Protein AF-A0A024UHG3-F1 (afdb_monomer)

Solvent-accessible surface area (backbone atoms only — not comparable to full-atom values): 21972 Å² total; per-residue (Å²): 112,41,45,36,48,49,41,30,70,61,30,29,52,52,28,53,53,49,57,73,74,47,64,91,89,44,89,62,49,61,60,30,54,48,47,36,52,52,28,52,52,43,51,53,51,50,55,53,49,55,64,48,51,81,65,31,90,78,59,57,70,70,60,51,54,50,51,48,51,56,46,50,55,41,36,74,67,15,73,61,16,58,66,62,48,50,53,48,51,50,47,31,60,62,63,70,39,33,69,64,44,45,60,61,58,74,73,53,60,70,89,61,61,73,35,67,69,56,42,52,52,48,22,50,28,29,40,73,72,67,41,46,69,60,15,46,56,57,28,60,77,41,25,88,81,31,71,70,41,34,52,50,42,52,51,53,49,51,55,54,51,46,49,56,51,20,52,52,31,35,76,69,67,40,27,69,63,16,39,53,42,34,56,54,53,49,70,76,48,78,83,42,39,64,61,40,20,53,41,27,48,52,33,20,53,28,26,48,76,65,71,36,31,73,62,17,40,52,29,30,52,53,17,40,73,54,31,77,80,48,87,61,45,66,63,50,38,51,44,33,51,52,52,42,48,53,53,49,50,52,55,46,53,54,49,50,51,56,50,47,54,51,51,52,55,63,70,67,53,70,91,70,76,83,72,90,75,86,76,82,97,66,62,76,71,59,58,55,48,55,58,54,56,65,75,69,71,85,86,83,87,84,91,84,88,83,84,80,77,85,82,85,74,77,97,60,90,69,68,86,47,48,38,63,64,46,71,47,60,91,86,54,50,63,67,54,52,52,52,35,40,55,56,50,50,63,59,28,28,69,94,74,28,86,53,91,60,24,60,57,51,38,51,49,36,52,51,30,44,68,39,55,64,39,72,68,52,28,52,53,50,48,52,56,54,48,58,70,76,69,70,128

Nearest PDB structures (foldseek):
  2y4u-assembly1_A  TM=4.408E-01  e=6.952E-07  Homo sapiens
  5dse-assembly2_C  TM=4.120E-01  e=4.950E-02  Homo sapiens
  5g05-assembly1_K  TM=3.331E-01  e=6.634E-02  Homo sapiens
  3hym-assembly10_H  TM=2.993E-01  e=4.950E-02  Homo sapiens
  8rte-assembly1_B  TM=2.860E-01  e=9.668E-02  Bacillus phage phi105

Foldseek 3Di:
DCLQQLVLVVQLVVLVVVCVPDDPPDPCVVVSVVSNVLSVLLVVLLVVLVVVLVVQLPDDVVVLVVNLVSLVVSCVRHVNHPSSVLSNLSSCVSNVVLVVLLVVLVPHDPVNLLDPSSLQSNLVSCVLVPNNVVSLVSLVVNVVPDVVSVVVSVLSVCLVVLLVVLLVCLVVVVLVVSLVSLVVSCVSDVPNLQSQLVSLQSNLSSCVSVVNLVSSLVSLVSSCVSPVVDPCSVLSNLLSVLSVVLVVLLVVLVVVVVVVVVVCVVVPPPPCPPPPDDDDDDDPVVVVVVVVVVVPDDDDDDDDDDDDDDDDDPDDDDSLPLCVLLVHDLPDDLVRLVVSLVVLCVCLPVVNDVDPCSVVSNVSSVSSCSQCNDPVSSVVSCVSVVVSVPDD

Sequence (392 aa):
MFLIVGKFPSARACAQCHLRLSPPSSHEEVPAKRIILLARQCEQLLQASVKRIEATSNTPPTVVARLVAELDHVRSIAPLSREALHVQTGILVASASYSVLIEKLSALPPPLLVDAHVCMALARAYDYTGFTVQAMDVLRKMAKQSPVVAKELQRLQNMVDKRKLATKMAEGGHFVQAIDALTLCLTLDVNHHQYNANVLYDRAGALLAAGKEKESIRDLEQCLELNRSHALAPARLRAAQVQAETSRMHNQIYKEQRAHDKHVKKSSLPSVFFKMGSCPNLAPRDQVKAMHDRAKGTDERTTFHQIPPKFDVPDVAPLVDLYTILGVHATATGDEIRKAYHRLALQLHPDKCQDADAADQFKGIAMAYSILSDATSRAQFDTVYNSSLYST

Mean predicted aligned error: 15.47 Å

InterPro domains:
  IPR001623 DnaJ domain [PF00226] (321-382)
  IPR001623 DnaJ domain [PR00625] (323-341)
  IPR001623 DnaJ domain [PR00625] (341-356)
  IPR001623 DnaJ domain [PR00625] (357-377)
  IPR001623 DnaJ domain [PS50076] (321-385)
  IPR001623 DnaJ domain [SM00271] (320-377)
  IPR001623 DnaJ domain [cd06257] (321-374)
  IPR011990 Tetratricopeptide-like helical domain superfamily [G3DSA:1.25.40.10] (3-256)
  IPR011990 Tetratricopeptide-like helical domain superfamily [SSF48452] (164-243)
  IPR018253 DnaJ domain, conserved site [PS00636] (362-381)
  IPR036869 Chaperone J-domain superfamily [G3DSA:1.10.287.110] (317-392)
  IPR036869 Chaperone J-domain superfamily [SSF46565] (318-386)
  IPR052758 Steroid receptor co-chaperone [PTHR44200] (171-382)

pLDDT: mean 78.75, std 17.13, range [29.45, 97.19]

Radius of gyration: 37.09 Å; Cα contacts (8 Å, |Δi|>4): 356; chains: 1; b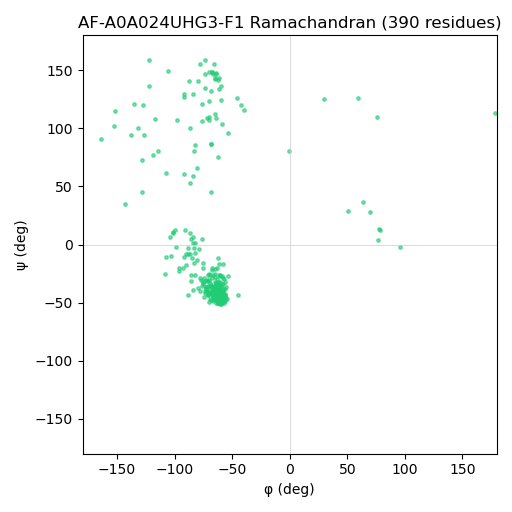ounding box: 95×46×112 Å

Structure (mmCIF, N/CA/C/O backbone):
data_AF-A0A024UHG3-F1
#
_entry.id   AF-A0A024UHG3-F1
#
loop_
_atom_site.group_PDB
_atom_site.id
_atom_site.type_symbol
_atom_site.label_atom_id
_atom_site.label_alt_id
_atom_site.label_comp_id
_atom_site.label_asym_id
_atom_site.label_entity_id
_atom_site.label_seq_id
_atom_site.pdbx_PDB_ins_code
_atom_site.Cartn_x
_atom_site.Cartn_y
_atom_site.Cartn_z
_atom_site.occupancy
_atom_site.B_iso_or_equiv
_atom_site.auth_seq_id
_atom_site.auth_comp_id
_atom_site.auth_asym_id
_atom_site.auth_atom_id
_atom_site.pdbx_PDB_model_num
ATOM 1 N N . MET A 1 1 ? 21.929 5.484 -36.632 1.00 79.12 1 MET A N 1
ATOM 2 C CA . MET A 1 1 ? 20.709 4.709 -36.297 1.00 79.12 1 MET A CA 1
ATOM 3 C C . MET A 1 1 ? 20.921 3.742 -35.129 1.00 79.12 1 MET A C 1
ATOM 5 O O . MET A 1 1 ? 20.258 3.915 -34.117 1.00 79.12 1 MET A O 1
ATOM 9 N N . PHE A 1 2 ? 21.857 2.781 -35.206 1.00 86.94 2 PHE A N 1
ATOM 10 C CA . PHE A 1 2 ? 22.077 1.792 -34.131 1.00 86.94 2 PHE A CA 1
ATOM 11 C C . PHE A 1 2 ? 22.366 2.397 -32.747 1.00 86.94 2 PHE A C 1
ATOM 13 O O . PHE A 1 2 ? 21.840 1.894 -31.759 1.00 86.94 2 PHE A O 1
ATOM 20 N N . LEU A 1 3 ? 23.131 3.495 -32.685 1.00 86.31 3 LEU A N 1
ATOM 21 C CA . LEU A 1 3 ? 23.430 4.201 -31.432 1.00 86.31 3 LEU A CA 1
ATOM 22 C C . LEU A 1 3 ? 22.157 4.738 -30.755 1.00 86.31 3 LEU A C 1
ATOM 24 O O . LEU A 1 3 ? 21.962 4.527 -29.568 1.00 86.31 3 LEU A O 1
ATOM 28 N N . ILE A 1 4 ? 21.255 5.348 -31.530 1.00 86.12 4 ILE A N 1
ATOM 29 C CA . ILE A 1 4 ? 20.009 5.962 -31.033 1.00 86.12 4 ILE A CA 1
ATOM 30 C C . ILE A 1 4 ? 19.069 4.910 -30.426 1.00 86.12 4 ILE A C 1
ATOM 32 O O . ILE A 1 4 ? 18.402 5.176 -29.429 1.00 86.12 4 ILE A O 1
ATOM 36 N N . VAL A 1 5 ? 19.037 3.709 -31.015 1.00 85.88 5 VAL A N 1
ATOM 37 C CA . VAL A 1 5 ? 18.211 2.569 -30.569 1.00 85.88 5 VAL A CA 1
ATOM 38 C C . VAL A 1 5 ? 18.882 1.785 -29.427 1.00 85.88 5 VAL A C 1
ATOM 40 O O . VAL A 1 5 ? 18.303 0.840 -28.903 1.00 85.88 5 VAL A O 1
ATOM 43 N N . GLY A 1 6 ? 20.105 2.151 -29.026 1.00 84.81 6 GLY A N 1
ATOM 44 C CA . GLY A 1 6 ? 20.840 1.463 -27.963 1.00 84.81 6 GLY A CA 1
ATOM 45 C C . GLY A 1 6 ? 21.479 0.136 -28.378 1.00 84.81 6 GLY A C 1
ATOM 46 O O . GLY A 1 6 ? 21.936 -0.614 -27.527 1.00 84.81 6 GLY A O 1
ATOM 47 N N . LYS A 1 7 ? 21.567 -0.174 -29.680 1.00 89.56 7 LYS A N 1
ATOM 48 C CA . LYS A 1 7 ? 22.326 -1.336 -30.177 1.00 89.56 7 LYS A CA 1
ATOM 49 C C . LYS A 1 7 ? 23.813 -0.987 -30.252 1.00 89.56 7 LYS A C 1
ATOM 51 O O . LYS A 1 7 ? 24.381 -0.890 -31.343 1.00 89.56 7 LYS A O 1
ATOM 56 N N . PHE A 1 8 ? 24.430 -0.747 -29.097 1.00 89.88 8 PHE A N 1
ATOM 57 C CA . PHE A 1 8 ? 25.805 -0.253 -28.988 1.00 89.88 8 PHE A CA 1
ATOM 58 C C . PHE A 1 8 ? 26.855 -1.156 -29.671 1.00 89.88 8 PHE A C 1
ATOM 60 O O . PHE A 1 8 ? 27.677 -0.607 -30.419 1.00 89.88 8 PHE A O 1
ATOM 67 N N . PRO A 1 9 ? 26.778 -2.507 -29.597 1.00 90.38 9 PRO A N 1
ATOM 68 C CA . PRO A 1 9 ? 27.743 -3.364 -30.284 1.00 90.38 9 PRO A CA 1
ATOM 69 C C . PRO A 1 9 ? 27.646 -3.230 -31.806 1.00 90.38 9 PRO A C 1
ATOM 71 O O . PRO A 1 9 ? 28.660 -3.116 -32.495 1.00 90.38 9 PRO A O 1
ATOM 74 N N . SER A 1 10 ? 26.418 -3.167 -32.332 1.00 89.94 10 SER A N 1
ATOM 75 C CA . SER A 1 10 ? 26.151 -2.967 -33.760 1.00 89.94 10 SER A CA 1
ATOM 76 C C . SER A 1 10 ? 26.561 -1.569 -34.229 1.00 89.94 10 SER A C 1
ATOM 78 O O . SER A 1 10 ? 27.107 -1.425 -35.320 1.00 89.94 10 SER A O 1
ATOM 80 N N . ALA A 1 11 ? 26.350 -0.537 -33.403 1.00 89.25 11 ALA A N 1
ATOM 81 C CA . ALA A 1 11 ? 26.785 0.827 -33.696 1.00 89.25 11 ALA A CA 1
ATOM 82 C C . ALA A 1 11 ? 28.312 0.914 -33.814 1.00 89.25 11 ALA A C 1
ATOM 84 O O . ALA A 1 11 ? 28.830 1.501 -34.765 1.00 89.25 11 ALA A O 1
ATOM 85 N N . ARG A 1 12 ? 29.027 0.271 -32.884 1.00 91.88 12 ARG A N 1
ATOM 86 C CA . ARG A 1 12 ? 30.488 0.191 -32.889 1.00 91.88 12 ARG A CA 1
ATOM 87 C C . ARG A 1 12 ? 31.011 -0.593 -34.088 1.00 91.88 12 ARG A C 1
ATOM 89 O O . ARG A 1 12 ? 31.908 -0.099 -34.762 1.00 91.88 12 ARG A O 1
ATOM 96 N N . ALA A 1 13 ? 30.452 -1.770 -34.369 1.00 90.44 13 ALA A N 1
ATOM 97 C CA . ALA A 1 13 ? 30.856 -2.585 -35.513 1.00 90.44 13 ALA A CA 1
ATOM 98 C C . ALA A 1 13 ? 30.673 -1.822 -36.836 1.00 90.44 13 ALA A C 1
ATOM 100 O O . ALA A 1 13 ? 31.598 -1.752 -37.640 1.00 90.44 13 ALA A O 1
ATOM 101 N N . CYS A 1 14 ? 29.527 -1.158 -37.013 1.00 90.38 14 CYS A N 1
ATOM 102 C CA . CYS A 1 14 ? 29.247 -0.343 -38.194 1.00 90.38 14 CYS A CA 1
ATOM 103 C C . CYS A 1 14 ? 30.247 0.815 -38.352 1.00 90.38 14 CYS A C 1
ATOM 105 O O . CYS A 1 14 ? 30.778 1.026 -39.440 1.00 90.38 14 CYS A O 1
ATOM 107 N N . ALA A 1 15 ? 30.549 1.540 -37.270 1.00 88.50 15 ALA A N 1
ATOM 108 C CA . ALA A 1 15 ? 31.508 2.644 -37.299 1.00 88.50 15 ALA A CA 1
ATOM 109 C C . ALA A 1 15 ? 32.956 2.168 -37.533 1.00 88.50 15 ALA A C 1
ATOM 111 O O . ALA A 1 15 ? 33.725 2.834 -38.222 1.00 88.50 15 ALA A O 1
ATOM 112 N N . GLN A 1 16 ? 33.331 0.995 -37.013 1.00 90.81 16 GLN A N 1
ATOM 113 C CA . GLN A 1 16 ? 34.635 0.377 -37.274 1.00 90.81 16 GLN A CA 1
ATOM 114 C C . GLN A 1 16 ? 34.777 -0.070 -38.731 1.00 90.81 16 GLN A C 1
ATOM 116 O O . GLN A 1 16 ? 35.830 0.142 -39.327 1.00 90.81 16 GLN A O 1
ATOM 121 N N . CYS A 1 17 ? 33.729 -0.659 -39.313 1.00 88.69 17 CYS A N 1
ATOM 122 C CA . CYS A 1 17 ? 33.691 -0.983 -40.737 1.00 88.69 17 CYS A CA 1
ATOM 123 C C . CYS A 1 17 ? 33.831 0.281 -41.592 1.00 88.69 17 CYS A C 1
ATOM 125 O O . CYS A 1 17 ? 34.641 0.296 -42.512 1.00 88.69 17 CYS A O 1
ATOM 127 N N . HIS A 1 18 ? 33.126 1.358 -41.237 1.00 86.69 18 HIS A N 1
ATOM 128 C CA . HIS A 1 18 ? 33.226 2.641 -41.931 1.00 86.69 18 HIS A CA 1
ATOM 129 C C . HIS A 1 18 ? 34.657 3.196 -41.926 1.00 86.69 18 HIS A C 1
ATOM 131 O O . HIS A 1 18 ? 35.179 3.566 -42.973 1.00 86.69 18 HIS A O 1
ATOM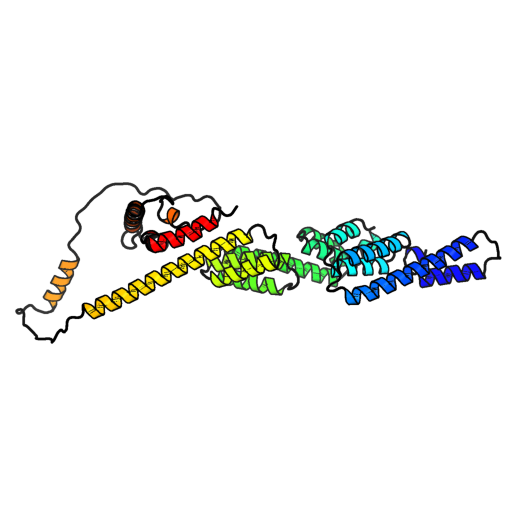 137 N N . LEU A 1 19 ? 35.330 3.188 -40.770 1.00 87.81 19 LEU A N 1
ATOM 138 C CA . LEU A 1 19 ? 36.722 3.640 -40.650 1.00 87.81 19 LEU A CA 1
ATOM 139 C C . LEU A 1 19 ? 37.708 2.808 -41.475 1.00 87.81 19 LEU A C 1
ATOM 141 O O . LEU A 1 19 ? 38.700 3.350 -41.941 1.00 87.81 19 LEU A O 1
ATOM 145 N N . ARG A 1 20 ? 37.458 1.504 -41.651 1.00 86.56 20 ARG A N 1
ATOM 146 C CA . ARG A 1 20 ? 38.312 0.637 -42.484 1.00 86.56 20 ARG A CA 1
ATOM 147 C C . ARG A 1 20 ? 38.149 0.905 -43.978 1.00 86.56 20 ARG A C 1
ATOM 149 O O . ARG A 1 20 ? 39.091 0.684 -44.726 1.00 86.56 20 ARG A O 1
ATOM 156 N N . LEU A 1 21 ? 36.954 1.317 -44.397 1.00 85.19 21 LEU A N 1
ATOM 157 C CA . LEU A 1 21 ? 36.619 1.571 -45.799 1.00 85.19 21 LEU A CA 1
ATOM 158 C C . LEU A 1 21 ? 36.902 3.021 -46.224 1.00 85.19 21 LEU A C 1
ATOM 160 O O . LEU A 1 21 ? 36.984 3.295 -47.417 1.00 85.19 21 LEU A O 1
ATOM 164 N N . SER A 1 22 ? 37.046 3.942 -45.267 1.00 80.75 22 SER A N 1
ATOM 165 C CA . SER A 1 22 ? 37.271 5.366 -45.539 1.00 80.75 22 SER A CA 1
ATOM 166 C C . SER A 1 22 ? 38.763 5.680 -45.695 1.00 80.75 22 SER A C 1
ATOM 168 O O . SER A 1 22 ? 39.572 5.165 -44.919 1.00 80.75 22 SER A O 1
ATOM 170 N N . PRO A 1 23 ? 39.156 6.560 -46.632 1.00 76.81 23 PRO A N 1
ATOM 171 C CA . PRO A 1 23 ? 40.536 7.018 -46.726 1.00 76.81 23 PRO A CA 1
ATOM 172 C C . PRO A 1 23 ? 40.941 7.812 -45.464 1.00 76.81 23 PRO A C 1
ATOM 174 O O . PRO A 1 23 ? 40.099 8.508 -44.874 1.00 76.81 23 PRO A O 1
ATOM 177 N N . PRO A 1 24 ? 42.220 7.733 -45.041 1.00 69.50 24 PRO A N 1
ATOM 178 C CA . PRO A 1 24 ? 42.731 8.519 -43.918 1.00 69.50 24 PRO A CA 1
ATOM 179 C C . PRO A 1 24 ? 42.574 10.013 -44.229 1.00 69.50 24 PRO A C 1
ATOM 181 O O . PRO A 1 24 ? 42.874 10.411 -45.352 1.00 69.50 24 PRO A O 1
ATOM 184 N N . SER A 1 25 ? 42.121 10.825 -43.261 1.00 67.69 25 SER A N 1
ATOM 185 C CA . SER A 1 25 ? 41.767 12.261 -43.387 1.00 67.69 25 SER A CA 1
ATOM 186 C C . SER A 1 25 ? 40.408 12.601 -44.027 1.00 67.69 25 SER A C 1
ATOM 188 O O . SER A 1 25 ? 40.118 13.766 -44.300 1.00 67.69 25 SER A O 1
ATOM 190 N N . SER A 1 26 ? 39.522 11.617 -44.202 1.00 72.00 26 SER A N 1
ATOM 191 C CA . SER A 1 26 ? 38.123 11.881 -44.571 1.00 72.00 26 SER A CA 1
ATOM 192 C C . SER A 1 26 ? 37.379 12.650 -43.465 1.00 72.00 26 SER A C 1
ATOM 194 O O . SER A 1 26 ? 37.539 12.385 -42.272 1.00 72.00 26 SER A O 1
ATOM 196 N N . HIS A 1 27 ? 36.495 13.577 -43.853 1.00 74.25 27 HIS A N 1
ATOM 197 C CA . HIS A 1 27 ? 35.643 14.347 -42.928 1.00 74.25 27 HIS A CA 1
ATOM 198 C C . HIS A 1 27 ? 34.748 13.441 -42.044 1.00 74.25 27 HIS A C 1
ATOM 200 O O . HIS A 1 27 ? 34.238 13.854 -41.001 1.00 74.25 27 HIS A O 1
ATOM 206 N N . GLU A 1 28 ? 34.581 12.175 -42.432 1.00 74.38 28 GLU A N 1
ATOM 207 C CA . GLU A 1 28 ? 33.758 11.168 -41.756 1.00 74.38 28 GLU A CA 1
ATOM 208 C C . GLU A 1 28 ? 34.521 10.352 -40.691 1.00 74.38 2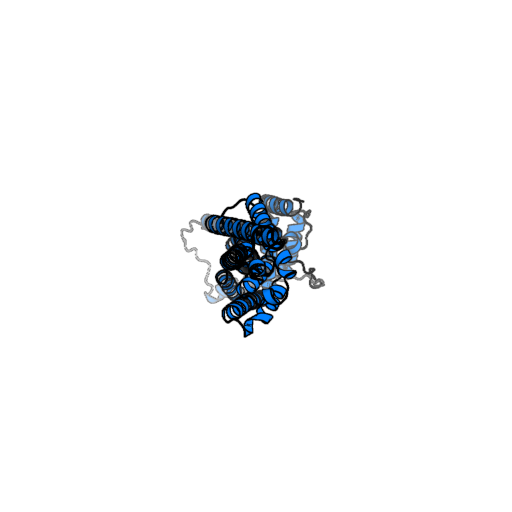8 GLU A C 1
ATOM 210 O O . GLU A 1 28 ? 33.909 9.644 -39.883 1.00 74.38 28 GLU A O 1
ATOM 215 N N . GLU A 1 29 ? 35.846 10.505 -40.603 1.00 78.31 29 GLU A N 1
ATOM 216 C CA . GLU A 1 29 ? 36.696 9.806 -39.633 1.00 78.31 29 GLU A CA 1
ATOM 217 C C . GLU A 1 29 ? 36.392 10.220 -38.180 1.00 78.31 29 GLU A C 1
ATOM 219 O O . GLU A 1 29 ? 36.283 9.382 -37.276 1.00 78.31 29 GLU A O 1
ATOM 224 N N . VAL A 1 30 ? 36.210 11.524 -37.948 1.00 80.12 30 VAL A N 1
ATOM 225 C CA . VAL A 1 30 ? 35.947 12.097 -36.618 1.00 80.12 30 VAL A CA 1
ATOM 226 C C . VAL A 1 30 ? 34.576 11.660 -36.068 1.00 80.12 30 VAL A C 1
ATOM 228 O O . VAL A 1 30 ? 34.529 11.165 -34.934 1.00 80.12 30 VAL A O 1
ATOM 231 N N . PRO A 1 31 ? 33.464 11.746 -36.830 1.00 84.06 31 PRO A N 1
ATOM 232 C CA . PRO A 1 31 ? 32.174 11.193 -36.416 1.00 84.06 31 PRO A CA 1
ATOM 233 C C . PRO A 1 31 ? 32.221 9.698 -36.084 1.00 84.06 31 PRO A C 1
ATOM 235 O O . PRO A 1 31 ? 31.681 9.284 -35.055 1.00 84.06 31 PRO A O 1
ATOM 238 N N . ALA A 1 32 ? 32.893 8.881 -36.902 1.00 83.75 32 ALA A N 1
ATOM 239 C CA . ALA A 1 32 ? 32.955 7.437 -36.684 1.00 83.75 32 ALA A CA 1
ATOM 240 C C . ALA A 1 32 ? 33.743 7.075 -35.411 1.00 83.75 32 ALA A C 1
ATOM 242 O O . ALA A 1 32 ? 33.275 6.267 -34.602 1.00 83.75 32 ALA A O 1
ATOM 243 N N . LYS A 1 33 ? 34.887 7.731 -35.160 1.00 86.94 33 LYS A N 1
ATOM 244 C CA . LYS A 1 33 ? 35.641 7.594 -33.897 1.00 86.94 33 LYS A CA 1
ATOM 245 C C . LYS A 1 33 ? 34.806 8.014 -32.683 1.00 86.94 33 LYS A C 1
ATOM 247 O O . LYS A 1 33 ? 34.792 7.305 -31.674 1.00 86.94 33 LYS A O 1
ATOM 252 N N . ARG A 1 34 ? 34.058 9.119 -32.789 1.00 88.19 34 ARG A N 1
ATOM 253 C CA . ARG A 1 34 ? 33.157 9.600 -31.729 1.00 88.19 34 ARG A CA 1
ATOM 254 C C . ARG A 1 34 ? 32.042 8.596 -31.422 1.00 88.19 34 ARG A C 1
ATOM 256 O O . ARG A 1 34 ? 31.788 8.325 -30.253 1.00 88.19 34 ARG A O 1
ATOM 263 N N . ILE A 1 35 ? 31.421 7.999 -32.442 1.00 87.50 35 ILE A N 1
ATOM 264 C CA . ILE A 1 35 ? 30.378 6.971 -32.271 1.00 87.50 35 ILE A CA 1
ATOM 265 C C . ILE A 1 35 ? 30.926 5.743 -31.533 1.00 87.50 35 ILE A C 1
ATOM 267 O O . ILE A 1 35 ? 30.261 5.228 -30.637 1.00 87.50 35 ILE A O 1
ATOM 271 N N . ILE A 1 36 ? 32.141 5.290 -31.863 1.00 87.69 36 ILE A N 1
ATOM 272 C CA . ILE A 1 36 ? 32.784 4.152 -31.185 1.00 87.69 36 ILE A CA 1
ATOM 273 C C . ILE A 1 36 ? 33.010 4.449 -29.700 1.00 87.69 36 ILE A C 1
ATOM 275 O O . ILE A 1 36 ? 32.744 3.585 -28.861 1.00 87.69 36 ILE A O 1
ATOM 279 N N . LEU A 1 37 ? 33.503 5.649 -29.377 1.00 89.50 37 LEU A N 1
ATOM 280 C CA . LEU A 1 37 ? 33.759 6.055 -27.997 1.00 89.50 37 LEU A CA 1
ATOM 281 C C . LEU A 1 37 ? 32.460 6.120 -27.186 1.00 89.50 37 LEU A C 1
ATOM 283 O O . LEU A 1 37 ? 32.379 5.498 -26.129 1.00 89.50 37 LEU A O 1
ATOM 287 N N . LEU A 1 38 ? 31.441 6.806 -27.712 1.00 87.06 38 LEU A N 1
ATOM 288 C CA . LEU A 1 38 ? 30.140 6.938 -27.052 1.00 87.06 38 LEU A CA 1
ATOM 289 C C . LEU A 1 38 ? 29.475 5.573 -26.841 1.00 87.06 38 LEU A C 1
ATOM 291 O O . LEU A 1 38 ? 28.998 5.290 -25.748 1.00 87.06 38 LEU A O 1
ATOM 295 N N . ALA A 1 39 ? 29.504 4.691 -27.848 1.00 85.62 39 ALA A N 1
ATOM 296 C CA . ALA A 1 39 ? 28.941 3.348 -27.724 1.00 85.62 39 ALA A CA 1
ATOM 297 C C . ALA A 1 39 ? 29.615 2.537 -26.603 1.00 85.62 39 ALA A C 1
ATOM 299 O O . ALA A 1 39 ? 28.922 1.921 -25.798 1.00 85.62 39 ALA A O 1
ATOM 300 N N . ARG A 1 40 ? 30.953 2.584 -26.497 1.00 89.88 40 ARG A N 1
ATOM 301 C CA . ARG A 1 40 ? 31.694 1.907 -25.415 1.00 89.88 40 ARG A CA 1
ATOM 302 C C . ARG A 1 40 ? 31.369 2.478 -24.038 1.00 89.88 40 ARG A C 1
ATOM 304 O O . ARG A 1 40 ? 31.197 1.711 -23.097 1.00 89.88 40 ARG A O 1
ATOM 311 N N . GLN A 1 41 ? 31.296 3.803 -23.919 1.00 88.69 41 GLN A N 1
ATOM 312 C CA . GLN A 1 41 ? 30.956 4.464 -22.657 1.00 88.69 41 GLN A CA 1
ATOM 313 C C . GLN A 1 41 ? 29.551 4.067 -22.191 1.00 88.69 41 GLN A C 1
ATOM 315 O O . GLN A 1 41 ? 29.380 3.677 -21.039 1.00 88.69 41 GLN A O 1
ATOM 320 N N . CYS A 1 42 ? 28.561 4.083 -23.089 1.00 86.38 42 CYS A N 1
ATOM 321 C CA . CYS A 1 42 ? 27.200 3.658 -22.766 1.00 86.38 42 CYS A CA 1
ATOM 322 C C . CYS A 1 42 ? 27.122 2.177 -22.357 1.00 86.38 42 CYS A C 1
ATOM 324 O O . CYS A 1 42 ? 26.454 1.868 -21.374 1.00 86.38 42 CYS A O 1
ATOM 326 N N . GLU A 1 43 ? 27.822 1.271 -23.054 1.00 86.69 43 GLU A N 1
ATOM 327 C CA . GLU A 1 43 ? 27.887 -0.156 -22.687 1.00 86.69 43 GLU A CA 1
ATOM 328 C C . GLU A 1 43 ? 28.468 -0.361 -21.284 1.00 86.69 43 GLU A C 1
ATOM 330 O O . GLU A 1 43 ? 27.895 -1.090 -20.475 1.00 86.69 43 GLU A O 1
ATOM 335 N N . GLN A 1 44 ? 29.593 0.293 -20.983 1.00 88.25 44 GLN A N 1
ATOM 336 C CA . GLN A 1 44 ? 30.253 0.179 -19.682 1.00 88.25 44 GLN A CA 1
ATOM 337 C C . GLN A 1 44 ? 29.362 0.687 -18.549 1.00 88.25 44 GLN A C 1
ATOM 339 O O . GLN A 1 44 ? 29.261 0.029 -17.514 1.00 88.25 44 GLN A O 1
ATOM 344 N N . LEU A 1 45 ? 28.698 1.828 -18.756 1.00 85.44 45 LEU A N 1
ATOM 345 C CA . LEU A 1 45 ? 27.763 2.384 -17.783 1.00 85.44 45 LEU A CA 1
ATOM 346 C C . LEU A 1 45 ? 26.579 1.441 -17.554 1.00 85.44 45 LEU A C 1
ATOM 348 O O . LEU A 1 45 ? 26.293 1.117 -16.408 1.00 85.44 45 LEU A O 1
ATOM 352 N N . LEU A 1 46 ? 25.951 0.922 -18.615 1.00 84.44 46 LEU A N 1
ATOM 353 C CA . LEU A 1 46 ? 24.819 -0.001 -18.487 1.00 84.44 46 LEU A CA 1
ATOM 354 C C . LEU A 1 46 ? 25.197 -1.294 -17.765 1.00 84.44 46 LEU A C 1
ATOM 356 O O . LEU A 1 46 ? 24.508 -1.693 -16.828 1.00 84.44 46 LEU A O 1
ATOM 360 N N . GLN A 1 47 ? 26.317 -1.916 -18.135 1.00 85.69 47 GLN A N 1
ATOM 361 C CA . GLN A 1 47 ? 26.799 -3.125 -17.464 1.00 85.69 47 GLN A CA 1
ATOM 362 C C . GLN A 1 47 ? 27.123 -2.870 -15.987 1.00 85.69 47 GLN A C 1
ATOM 364 O O . GLN A 1 47 ? 26.832 -3.712 -15.136 1.00 85.69 47 GLN A O 1
ATOM 369 N N . ALA A 1 48 ? 27.711 -1.714 -15.666 1.00 84.00 48 ALA A N 1
ATOM 370 C CA . ALA A 1 48 ? 27.982 -1.328 -14.287 1.00 84.00 48 ALA A CA 1
ATOM 371 C C . ALA A 1 48 ? 26.686 -1.092 -13.495 1.00 84.00 48 ALA A C 1
ATOM 373 O O . ALA A 1 48 ? 26.588 -1.536 -12.350 1.00 84.00 48 ALA A O 1
ATOM 374 N N . SER A 1 49 ? 25.686 -0.440 -14.094 1.00 80.44 49 SER A N 1
ATOM 375 C CA . SER A 1 49 ? 24.375 -0.221 -13.479 1.00 80.44 49 SER A CA 1
ATOM 376 C C . SER A 1 49 ? 23.648 -1.541 -13.215 1.00 80.44 49 SER A C 1
ATOM 378 O O . SER A 1 49 ? 23.171 -1.734 -12.104 1.00 80.44 49 SER A O 1
ATOM 380 N N . VAL A 1 50 ? 23.630 -2.477 -14.172 1.00 79.19 50 VAL A N 1
ATOM 381 C CA . VAL A 1 50 ? 22.991 -3.799 -14.010 1.00 79.19 50 VAL A CA 1
ATOM 382 C C . VAL A 1 50 ? 23.610 -4.590 -12.859 1.00 79.19 50 VAL A C 1
ATOM 384 O O . VAL A 1 50 ? 22.888 -5.057 -11.984 1.00 79.19 50 VAL A O 1
ATOM 387 N N . LYS A 1 51 ? 24.944 -4.661 -12.781 1.00 79.19 51 LYS A N 1
ATOM 388 C CA . LYS A 1 51 ? 25.632 -5.337 -11.664 1.00 79.19 51 LYS A CA 1
ATOM 389 C C . LYS A 1 51 ? 25.312 -4.714 -10.306 1.00 79.19 51 LYS A C 1
ATOM 391 O O . LYS A 1 51 ? 25.298 -5.402 -9.294 1.00 79.19 51 LYS A O 1
ATOM 396 N N . ARG A 1 52 ? 25.081 -3.400 -10.270 1.00 73.50 52 ARG A N 1
ATOM 397 C CA . ARG A 1 52 ? 24.694 -2.701 -9.041 1.00 73.50 52 ARG A CA 1
ATOM 398 C C . ARG A 1 52 ? 23.235 -2.971 -8.675 1.00 73.50 52 ARG A C 1
ATOM 400 O O . ARG A 1 52 ? 22.969 -3.090 -7.487 1.00 73.50 52 ARG A O 1
ATOM 407 N N . ILE A 1 53 ? 22.328 -3.137 -9.647 1.00 68.31 53 ILE A N 1
ATOM 408 C CA . ILE A 1 53 ? 20.918 -3.516 -9.412 1.00 68.31 53 ILE A CA 1
ATOM 409 C C . ILE A 1 53 ? 20.816 -4.815 -8.616 1.00 68.31 53 ILE A C 1
ATOM 411 O O . ILE A 1 53 ? 20.047 -4.881 -7.663 1.00 68.31 53 ILE A O 1
ATOM 415 N N . GLU A 1 54 ? 21.623 -5.824 -8.929 1.00 63.84 54 GLU A N 1
ATOM 416 C CA . GLU A 1 54 ? 21.595 -7.106 -8.207 1.00 63.84 54 GLU A CA 1
ATOM 417 C C . GLU A 1 54 ? 21.934 -6.965 -6.705 1.00 63.84 54 GLU A C 1
ATOM 419 O O . GLU A 1 54 ? 21.574 -7.826 -5.909 1.00 63.84 54 GLU A O 1
ATOM 424 N N . ALA A 1 55 ? 22.538 -5.842 -6.294 1.00 63.72 55 ALA A N 1
ATOM 425 C CA . ALA A 1 55 ? 22.867 -5.510 -4.907 1.00 63.72 55 ALA A CA 1
ATOM 426 C C . ALA A 1 55 ? 21.919 -4.467 -4.252 1.00 63.72 55 ALA A C 1
ATOM 428 O O . ALA A 1 55 ? 22.198 -4.005 -3.146 1.00 63.72 55 ALA A O 1
ATOM 429 N N . THR A 1 56 ? 20.824 -4.047 -4.912 1.00 58.62 56 THR A N 1
ATOM 430 C CA . THR A 1 56 ? 20.080 -2.805 -4.563 1.00 58.62 56 THR A CA 1
ATOM 431 C C . THR A 1 56 ? 19.031 -2.870 -3.453 1.00 58.62 56 THR A C 1
ATOM 433 O O . THR A 1 56 ? 18.465 -1.826 -3.133 1.00 58.62 56 THR A O 1
ATOM 436 N N . SER A 1 57 ? 18.782 -4.000 -2.784 1.00 58.03 57 SER A N 1
ATOM 437 C CA . SER A 1 57 ? 17.677 -4.061 -1.803 1.00 58.03 57 SER A CA 1
ATOM 438 C C . SER A 1 57 ? 17.824 -3.106 -0.603 1.00 58.03 57 SER A C 1
ATOM 440 O O . SER A 1 57 ? 16.857 -2.918 0.120 1.00 58.03 57 SER A O 1
ATOM 442 N N . ASN A 1 58 ? 18.994 -2.479 -0.403 1.00 64.19 58 ASN A N 1
ATOM 443 C CA . ASN A 1 58 ? 19.252 -1.459 0.624 1.00 64.19 58 ASN A CA 1
ATOM 444 C C . ASN A 1 58 ? 20.200 -0.338 0.144 1.00 64.19 58 ASN A C 1
ATOM 446 O O . ASN A 1 58 ? 21.035 0.156 0.906 1.00 64.19 58 ASN A O 1
ATOM 450 N N . THR A 1 59 ? 20.144 0.060 -1.131 1.00 70.88 59 THR A N 1
ATOM 451 C CA . THR A 1 59 ? 21.033 1.135 -1.606 1.00 70.88 59 THR A CA 1
ATOM 452 C C . THR A 1 59 ? 20.603 2.513 -1.105 1.00 70.88 59 THR A C 1
ATOM 454 O O . THR A 1 59 ? 19.426 2.858 -1.218 1.00 70.88 59 THR A O 1
ATOM 457 N N . PRO A 1 60 ? 21.543 3.344 -0.618 1.00 79.31 60 PRO A N 1
ATOM 458 C CA . PRO A 1 60 ? 21.227 4.689 -0.163 1.00 79.31 60 PRO A CA 1
ATOM 459 C C . PRO A 1 60 ? 20.722 5.564 -1.326 1.00 79.31 60 PRO A C 1
ATOM 461 O O . PRO A 1 60 ? 21.202 5.430 -2.460 1.00 79.31 60 PRO A O 1
ATOM 464 N N . PRO A 1 61 ? 19.806 6.515 -1.060 1.00 80.50 61 PRO A N 1
ATOM 465 C CA . PRO A 1 61 ? 19.158 7.331 -2.092 1.00 80.50 61 PRO A CA 1
ATOM 466 C C . PRO A 1 61 ? 20.151 8.173 -2.909 1.00 80.50 61 PRO A C 1
ATOM 468 O O . PRO A 1 61 ? 19.921 8.446 -4.085 1.00 80.50 61 PRO A O 1
ATOM 471 N N . THR A 1 62 ? 21.298 8.529 -2.326 1.00 84.50 62 THR A N 1
ATOM 472 C CA . THR A 1 62 ? 22.387 9.244 -3.011 1.00 84.50 62 THR A CA 1
ATOM 473 C C . THR A 1 62 ? 23.011 8.425 -4.143 1.00 84.50 62 THR A C 1
ATOM 475 O O . THR A 1 62 ? 23.308 8.960 -5.212 1.00 84.50 62 THR A O 1
ATOM 478 N N . VAL A 1 63 ? 23.179 7.114 -3.944 1.00 83.94 63 VAL A N 1
ATOM 479 C CA . VAL A 1 63 ? 23.721 6.201 -4.960 1.00 83.94 63 VAL A CA 1
ATOM 480 C C . VAL A 1 63 ? 22.700 5.983 -6.071 1.00 83.94 63 VAL A C 1
ATOM 482 O O . VAL A 1 63 ? 23.066 6.012 -7.244 1.00 83.94 63 VAL A O 1
ATOM 485 N N . VAL A 1 64 ? 21.421 5.844 -5.717 1.00 83.94 64 VAL A N 1
ATOM 486 C CA . VAL A 1 64 ? 20.317 5.740 -6.682 1.00 83.94 64 VAL A CA 1
ATOM 487 C C . VAL A 1 64 ? 20.267 6.978 -7.577 1.00 83.94 64 VAL A C 1
ATOM 489 O O . VAL A 1 64 ? 20.262 6.843 -8.797 1.00 83.94 64 VAL A O 1
ATOM 492 N N . ALA A 1 65 ? 20.318 8.181 -6.996 1.00 86.06 65 ALA A N 1
ATOM 493 C CA . ALA A 1 65 ? 20.315 9.432 -7.754 1.00 86.06 65 ALA A CA 1
ATOM 494 C C . ALA A 1 65 ? 21.489 9.515 -8.744 1.00 86.06 65 ALA A C 1
ATOM 496 O O . ALA A 1 65 ? 21.301 9.882 -9.904 1.00 86.06 65 ALA A O 1
ATOM 497 N N . ARG A 1 66 ? 22.691 9.101 -8.318 1.00 87.06 66 ARG A N 1
ATOM 498 C CA . ARG A 1 66 ? 23.868 9.041 -9.194 1.00 87.06 66 ARG A CA 1
ATOM 499 C C . ARG A 1 66 ? 23.680 8.055 -10.348 1.00 87.06 66 ARG A C 1
ATOM 501 O O . ARG A 1 66 ? 23.975 8.403 -11.486 1.00 87.06 66 ARG A O 1
ATOM 508 N N . LEU A 1 67 ? 23.182 6.849 -10.076 1.00 86.31 67 LEU A N 1
ATOM 509 C CA . LEU A 1 67 ? 22.926 5.840 -11.110 1.00 86.31 67 LEU A CA 1
ATOM 510 C C . LEU A 1 67 ? 21.873 6.309 -12.116 1.00 86.31 67 LEU A C 1
ATOM 512 O O . LEU A 1 67 ? 22.029 6.119 -13.320 1.00 86.31 67 LEU A O 1
ATOM 516 N N . VAL A 1 68 ? 20.811 6.947 -11.628 1.00 89.06 68 VAL A N 1
ATOM 517 C CA . VAL A 1 68 ? 19.763 7.519 -12.475 1.00 89.06 68 VAL A CA 1
ATOM 518 C C . VAL A 1 68 ? 20.336 8.619 -13.369 1.00 89.06 68 VAL A C 1
ATOM 520 O O . VAL A 1 68 ? 20.025 8.617 -14.557 1.00 89.06 68 VAL A O 1
ATOM 523 N N . ALA A 1 69 ? 21.218 9.480 -12.850 1.00 89.50 69 ALA A N 1
ATOM 524 C CA . ALA A 1 69 ? 21.900 10.511 -13.635 1.00 89.50 69 ALA A CA 1
ATOM 525 C C . ALA A 1 69 ? 22.863 9.922 -14.687 1.00 89.50 69 ALA A C 1
ATOM 527 O O . ALA A 1 69 ? 22.899 10.390 -15.826 1.00 89.50 69 ALA A O 1
ATOM 528 N N . GLU A 1 70 ? 23.607 8.864 -14.340 1.00 89.19 70 GLU A N 1
ATOM 529 C CA . GLU A 1 70 ? 24.450 8.116 -15.287 1.00 89.19 70 GLU A CA 1
ATOM 530 C C . GLU A 1 70 ? 23.599 7.540 -16.438 1.00 89.19 70 GLU A C 1
ATOM 532 O O . GLU A 1 70 ? 23.975 7.638 -17.608 1.00 89.19 70 GLU A O 1
ATOM 537 N N . LEU A 1 71 ? 22.409 7.012 -16.137 1.00 89.44 71 LEU A N 1
ATOM 538 C CA . LEU A 1 71 ? 21.482 6.489 -17.145 1.00 89.44 71 LEU A CA 1
ATOM 539 C C . LEU A 1 71 ? 20.758 7.584 -17.934 1.00 89.44 71 LEU A C 1
ATOM 541 O O . LEU A 1 71 ? 20.520 7.402 -19.127 1.00 89.44 71 LEU A O 1
ATOM 545 N N . ASP A 1 72 ? 20.453 8.731 -17.327 1.00 90.56 72 ASP A N 1
ATOM 546 C CA . ASP A 1 72 ? 19.933 9.901 -18.042 1.00 90.56 72 ASP A CA 1
ATOM 547 C C . ASP A 1 72 ? 20.944 10.384 -19.089 1.00 90.56 72 ASP A C 1
ATOM 549 O O . ASP A 1 72 ? 20.568 10.688 -20.224 1.00 90.56 72 ASP A O 1
ATOM 553 N N . HIS A 1 73 ? 22.241 10.354 -18.762 1.00 90.19 73 HIS A N 1
ATOM 554 C CA . HIS A 1 73 ? 23.298 10.635 -19.729 1.00 90.19 73 HIS A CA 1
ATOM 555 C C . HIS A 1 73 ? 23.292 9.631 -20.892 1.00 90.19 73 HIS A C 1
ATOM 557 O O . HIS A 1 73 ? 23.293 10.046 -22.054 1.00 90.19 73 HIS A O 1
ATOM 563 N N . VAL A 1 74 ? 23.190 8.324 -20.615 1.00 88.31 74 VAL A N 1
ATOM 564 C CA . VAL A 1 74 ? 23.063 7.289 -21.662 1.00 88.31 74 VAL A CA 1
ATOM 565 C C . VAL A 1 74 ? 21.825 7.528 -22.532 1.00 88.31 74 VAL A C 1
ATOM 567 O O . VAL A 1 74 ? 21.906 7.428 -23.756 1.00 88.31 74 VAL A O 1
ATOM 570 N N . ARG A 1 75 ? 20.690 7.903 -21.935 1.00 90.19 75 ARG A N 1
ATOM 571 C CA . ARG A 1 75 ? 19.443 8.192 -22.658 1.00 90.19 75 ARG A CA 1
ATOM 572 C C . ARG A 1 75 ? 19.502 9.487 -23.470 1.00 90.19 75 ARG A C 1
ATOM 574 O O . ARG A 1 75 ? 18.835 9.561 -24.496 1.00 90.19 75 ARG A O 1
ATOM 581 N N . SER A 1 76 ? 20.327 10.464 -23.087 1.00 90.88 76 SER A N 1
ATOM 582 C CA . SER A 1 76 ? 20.586 11.648 -23.923 1.00 90.88 76 SER A CA 1
ATOM 583 C C . SER A 1 76 ? 21.302 11.288 -25.233 1.00 90.88 76 SER A C 1
ATOM 585 O O . SER A 1 76 ? 21.040 11.890 -26.272 1.00 90.88 76 SER A O 1
ATOM 587 N N . ILE A 1 77 ? 22.151 10.254 -25.207 1.00 89.06 77 ILE A N 1
ATOM 588 C CA . ILE A 1 77 ? 22.882 9.741 -26.375 1.00 89.06 77 ILE A CA 1
ATOM 589 C C . ILE A 1 77 ? 22.016 8.751 -27.176 1.00 89.06 77 ILE A C 1
ATOM 591 O O . ILE A 1 77 ? 22.040 8.744 -28.410 1.00 89.06 77 ILE A O 1
ATOM 595 N N . ALA A 1 78 ? 21.250 7.910 -26.478 1.00 87.94 78 ALA A N 1
ATOM 596 C CA . ALA A 1 78 ? 20.442 6.826 -27.032 1.00 87.94 78 ALA A CA 1
ATOM 597 C C . ALA A 1 78 ? 18.980 6.894 -26.535 1.00 87.94 78 ALA A C 1
ATOM 599 O O . ALA A 1 78 ? 18.559 6.067 -25.719 1.00 87.94 78 ALA A O 1
ATOM 600 N N . PRO A 1 79 ? 18.176 7.858 -27.023 1.00 86.81 79 PRO A N 1
ATOM 601 C CA . PRO A 1 79 ? 16.839 8.130 -26.485 1.00 86.81 79 PRO A CA 1
ATOM 602 C C . PRO A 1 79 ? 15.819 7.012 -26.730 1.00 86.81 79 PRO A C 1
ATOM 604 O O . PRO A 1 79 ? 14.825 6.931 -26.012 1.00 86.81 79 PRO A O 1
ATOM 607 N N . LEU A 1 80 ? 16.057 6.135 -27.713 1.00 87.00 80 LEU A N 1
ATOM 608 C CA . LEU A 1 80 ? 15.185 5.001 -28.043 1.00 87.00 80 LEU A CA 1
ATOM 609 C C . LEU A 1 80 ? 15.715 3.663 -27.496 1.00 87.00 80 LEU A C 1
ATOM 611 O O . LEU A 1 80 ? 15.210 2.605 -27.874 1.00 87.00 80 LEU A O 1
ATOM 615 N N . SER A 1 81 ? 16.731 3.690 -26.626 1.00 88.69 81 SER A N 1
ATOM 616 C CA . SER A 1 81 ? 17.281 2.485 -26.002 1.00 88.69 81 SER A CA 1
ATOM 617 C C . SER A 1 81 ? 16.305 1.884 -24.990 1.00 88.69 81 SER A C 1
ATOM 619 O O . SER A 1 81 ? 16.098 2.430 -23.904 1.00 88.69 81 SER A O 1
ATOM 621 N N . ARG A 1 82 ? 15.726 0.726 -25.336 1.00 87.75 82 ARG A N 1
ATOM 622 C CA . ARG A 1 82 ? 14.860 -0.043 -24.424 1.00 87.75 82 ARG A CA 1
ATOM 623 C C . ARG A 1 82 ? 15.634 -0.597 -23.237 1.00 87.75 82 ARG A C 1
ATOM 625 O O . ARG A 1 82 ? 15.140 -0.533 -22.124 1.00 87.75 82 ARG A O 1
ATOM 632 N N . GLU A 1 83 ? 16.856 -1.068 -23.467 1.00 87.38 83 GLU A N 1
ATOM 633 C CA . GLU A 1 83 ? 17.716 -1.612 -22.414 1.00 87.38 83 GLU A CA 1
ATOM 634 C C . GLU A 1 83 ? 18.018 -0.553 -21.349 1.00 87.38 83 GLU A C 1
ATOM 636 O O . GLU A 1 83 ? 17.770 -0.779 -20.169 1.00 87.38 83 GLU A O 1
ATOM 641 N N . ALA A 1 84 ? 18.446 0.646 -21.759 1.00 87.94 84 ALA A N 1
ATOM 642 C CA . ALA A 1 84 ? 18.709 1.731 -20.815 1.00 87.94 84 ALA A CA 1
ATOM 643 C C . ALA A 1 84 ? 17.450 2.139 -20.036 1.00 87.94 84 ALA A C 1
ATOM 645 O O . ALA A 1 84 ? 17.520 2.407 -18.837 1.00 87.94 84 ALA A O 1
ATOM 646 N N . LEU A 1 85 ? 16.291 2.144 -20.701 1.00 90.12 85 LEU A N 1
ATOM 647 C CA . LEU A 1 85 ? 15.011 2.426 -20.061 1.00 90.12 85 LEU A CA 1
ATOM 648 C C . LEU A 1 85 ? 14.608 1.327 -19.062 1.00 90.12 85 LEU A C 1
ATOM 650 O O . LEU A 1 85 ? 14.170 1.638 -17.958 1.00 90.12 85 LEU A O 1
ATOM 654 N N . HIS A 1 86 ? 14.775 0.049 -19.405 1.00 89.94 86 HIS A N 1
ATOM 655 C CA . HIS A 1 86 ? 14.482 -1.086 -18.520 1.00 89.94 86 HIS A CA 1
ATOM 656 C C . HIS A 1 86 ? 15.387 -1.095 -17.287 1.00 89.94 86 HIS A C 1
ATOM 658 O O . HIS A 1 86 ? 14.895 -1.247 -16.175 1.00 89.94 86 HIS A O 1
ATOM 664 N N . VAL A 1 87 ? 16.685 -0.838 -17.458 1.00 88.50 87 VAL A N 1
ATOM 665 C CA . VAL A 1 87 ? 17.643 -0.725 -16.345 1.00 88.50 87 VAL A CA 1
ATOM 666 C C . VAL A 1 87 ? 17.272 0.448 -15.433 1.00 88.50 87 VAL A C 1
ATOM 668 O O . VAL A 1 87 ? 17.211 0.288 -14.215 1.00 88.50 87 VAL A O 1
ATOM 671 N N . GLN A 1 88 ? 16.954 1.616 -16.003 1.00 89.69 88 GLN A N 1
ATOM 672 C CA . GLN A 1 88 ? 16.562 2.791 -15.219 1.00 89.69 88 GLN A CA 1
ATOM 673 C C . GLN A 1 88 ? 15.248 2.571 -14.457 1.00 89.69 88 GLN A C 1
ATOM 675 O O . GLN A 1 88 ? 15.154 2.909 -13.279 1.00 89.69 88 GLN A O 1
ATOM 680 N N . THR A 1 89 ? 14.242 1.988 -15.114 1.00 90.50 89 THR A N 1
ATOM 681 C CA . THR A 1 89 ? 12.962 1.650 -14.471 1.00 90.50 89 THR A CA 1
ATOM 682 C C . THR A 1 89 ? 13.144 0.601 -13.379 1.00 90.50 89 THR A C 1
ATOM 684 O O . THR A 1 89 ? 12.585 0.766 -12.300 1.00 90.50 89 THR A O 1
ATOM 687 N N . GLY A 1 90 ? 13.978 -0.416 -13.607 1.00 88.25 90 GLY A N 1
ATOM 688 C CA . GLY A 1 90 ? 14.321 -1.428 -12.608 1.00 88.25 90 GLY A CA 1
ATOM 689 C C . GLY A 1 90 ? 14.953 -0.830 -11.350 1.00 88.25 90 GLY A C 1
ATOM 690 O O . GLY A 1 90 ? 14.504 -1.141 -10.251 1.00 88.25 90 GLY A O 1
ATOM 691 N N . ILE A 1 91 ? 15.922 0.083 -11.500 1.00 86.94 91 ILE A N 1
ATOM 692 C CA . ILE A 1 91 ? 16.554 0.786 -10.366 1.00 86.94 91 ILE A CA 1
ATOM 693 C C . ILE A 1 91 ? 15.518 1.563 -9.564 1.00 86.94 91 ILE A C 1
ATOM 695 O O . ILE A 1 91 ? 15.455 1.411 -8.351 1.00 86.94 91 ILE A O 1
ATOM 699 N N . LEU A 1 92 ? 14.703 2.377 -10.239 1.00 89.06 92 LEU A N 1
ATOM 700 C CA . LEU A 1 92 ? 13.727 3.241 -9.576 1.00 89.06 92 LEU A CA 1
ATOM 701 C C . LEU A 1 92 ? 12.635 2.445 -8.849 1.00 89.06 92 LEU A C 1
ATOM 703 O O . LEU A 1 92 ? 12.183 2.865 -7.785 1.00 89.06 92 LEU A O 1
ATOM 707 N N . VAL A 1 93 ? 12.220 1.300 -9.402 1.00 88.19 93 VAL A N 1
ATOM 708 C CA . VAL A 1 93 ? 11.289 0.380 -8.732 1.00 88.19 93 VAL A CA 1
ATOM 709 C C . VAL A 1 93 ? 11.961 -0.288 -7.530 1.00 88.19 93 VAL A C 1
ATOM 711 O O . VAL A 1 93 ? 11.377 -0.302 -6.451 1.00 88.19 93 VAL A O 1
ATOM 714 N N . ALA A 1 94 ? 13.188 -0.798 -7.682 1.00 84.81 94 ALA A N 1
ATOM 715 C CA . ALA A 1 94 ? 13.926 -1.455 -6.599 1.00 84.81 94 ALA A CA 1
ATOM 716 C C . ALA A 1 94 ? 14.230 -0.504 -5.430 1.00 84.81 94 ALA A C 1
ATOM 718 O O . ALA A 1 94 ? 14.186 -0.912 -4.273 1.00 84.81 94 ALA A O 1
ATOM 719 N N . SER A 1 95 ? 14.478 0.775 -5.717 1.00 84.75 95 SER A N 1
ATOM 720 C CA . SER A 1 95 ? 14.712 1.816 -4.715 1.00 84.75 95 SER A CA 1
ATOM 721 C C . SER A 1 95 ? 13.434 2.486 -4.193 1.00 84.75 95 SER A C 1
ATOM 723 O O . SER A 1 95 ? 13.526 3.529 -3.543 1.00 84.75 95 SER A O 1
ATOM 725 N N . ALA A 1 96 ? 12.247 1.959 -4.525 1.00 86.19 96 ALA A N 1
ATOM 726 C CA . ALA A 1 96 ? 10.938 2.520 -4.167 1.00 86.19 96 ALA A CA 1
ATOM 727 C C . ALA A 1 96 ? 10.773 4.023 -4.502 1.00 86.19 96 ALA A C 1
ATOM 729 O O . ALA A 1 96 ? 10.037 4.759 -3.846 1.00 86.19 96 ALA A O 1
ATOM 730 N N . SER A 1 97 ? 11.467 4.507 -5.536 1.00 87.88 97 SER A N 1
ATOM 731 C CA . SER A 1 97 ? 11.504 5.918 -5.943 1.00 87.88 97 SER A CA 1
ATOM 732 C C . SER A 1 97 ? 10.426 6.218 -6.993 1.00 87.88 97 SER A C 1
ATOM 734 O O . SER A 1 97 ? 10.713 6.599 -8.130 1.00 87.88 97 SER A O 1
ATOM 736 N N . TYR A 1 98 ? 9.163 6.012 -6.614 1.00 90.12 98 TYR A N 1
ATOM 737 C CA . TYR A 1 98 ? 8.021 6.027 -7.537 1.00 90.12 98 TYR A CA 1
ATOM 738 C C . TYR A 1 98 ? 7.662 7.414 -8.088 1.00 90.12 98 TYR A C 1
ATOM 740 O O . TYR A 1 98 ? 7.220 7.512 -9.229 1.00 90.12 98 TYR A O 1
ATOM 748 N N . SER A 1 99 ? 7.890 8.491 -7.333 1.00 89.44 99 SER A N 1
ATOM 749 C CA . SER A 1 99 ? 7.622 9.865 -7.792 1.00 89.44 99 SER A CA 1
ATOM 750 C C . SER A 1 99 ? 8.471 10.237 -9.012 1.00 89.44 99 SER A C 1
ATOM 752 O O . SER A 1 99 ? 7.942 10.637 -10.048 1.00 89.44 99 SER A O 1
ATOM 754 N N . VAL A 1 100 ? 9.783 10.006 -8.918 1.00 90.19 100 VAL A N 1
ATOM 755 C CA . VAL A 1 100 ? 10.748 10.231 -10.007 1.00 90.19 100 VAL A CA 1
ATOM 756 C C . VAL A 1 100 ? 10.443 9.328 -11.205 1.00 90.19 100 VAL A C 1
ATOM 758 O O . VAL A 1 100 ? 10.584 9.735 -12.358 1.00 90.19 100 VAL A O 1
ATOM 761 N N . LEU A 1 101 ? 10.002 8.093 -10.947 1.00 91.56 101 LEU A N 1
ATOM 762 C CA . LEU A 1 101 ? 9.604 7.152 -11.991 1.00 91.56 101 LEU A CA 1
ATOM 763 C C . LEU A 1 101 ? 8.400 7.666 -12.793 1.00 91.56 101 LEU A C 1
ATOM 765 O O . LEU A 1 101 ? 8.443 7.643 -14.021 1.00 91.56 101 LEU A O 1
ATOM 769 N N . ILE A 1 102 ? 7.356 8.164 -12.123 1.00 91.62 102 ILE A N 1
ATOM 770 C CA . ILE A 1 102 ? 6.167 8.730 -12.779 1.00 91.62 102 ILE A CA 1
ATOM 771 C C . ILE A 1 102 ? 6.549 9.935 -13.643 1.00 91.62 102 ILE A C 1
ATOM 773 O O . ILE A 1 102 ? 6.159 9.997 -14.811 1.00 91.62 102 ILE A O 1
ATOM 777 N N . GLU A 1 103 ? 7.345 10.862 -13.108 1.00 90.81 103 GLU A N 1
ATOM 778 C CA . GLU A 1 103 ? 7.814 12.044 -13.841 1.00 90.81 103 GLU A CA 1
ATOM 779 C C . GLU A 1 103 ? 8.545 11.643 -15.133 1.00 90.81 103 GLU A C 1
ATOM 781 O O . GLU A 1 103 ? 8.217 12.112 -16.223 1.00 90.81 103 GLU A O 1
ATOM 786 N N . LYS A 1 104 ? 9.479 10.689 -15.041 1.00 88.44 104 LYS A N 1
ATOM 787 C CA . LYS A 1 104 ? 10.280 10.246 -16.190 1.00 88.44 104 LYS A CA 1
ATOM 788 C C . LYS A 1 104 ? 9.494 9.436 -17.217 1.00 88.44 104 LYS A C 1
ATOM 790 O O . LYS A 1 104 ? 9.807 9.513 -18.406 1.00 88.44 104 LYS A O 1
ATOM 795 N N . LEU A 1 105 ? 8.541 8.612 -16.782 1.00 88.69 105 LEU A N 1
ATOM 796 C CA . LEU A 1 105 ? 7.792 7.722 -17.673 1.00 88.69 105 LEU A CA 1
ATOM 797 C C . LEU A 1 105 ? 6.582 8.396 -18.321 1.00 88.69 105 LEU A C 1
ATOM 799 O O . LEU A 1 105 ? 6.253 8.064 -19.457 1.00 88.69 105 LEU A O 1
ATOM 803 N N . SER A 1 106 ? 5.947 9.355 -17.646 1.00 83.25 106 SER A N 1
ATOM 804 C CA . SER A 1 106 ? 4.813 10.106 -18.205 1.00 83.25 106 SER A CA 1
ATOM 805 C C . SER A 1 106 ? 5.204 10.973 -19.409 1.00 83.25 106 SER A C 1
ATOM 807 O O . SER A 1 106 ? 4.392 11.167 -20.310 1.00 83.25 106 SER A O 1
ATOM 809 N N . ALA A 1 107 ? 6.462 11.422 -19.471 1.00 82.19 107 ALA A N 1
ATOM 810 C CA . ALA A 1 107 ? 7.009 12.224 -20.566 1.00 82.19 107 ALA A CA 1
ATOM 811 C C . ALA A 1 107 ? 7.546 11.400 -21.762 1.00 82.19 107 ALA A C 1
ATOM 813 O O . ALA A 1 107 ? 8.145 11.962 -22.682 1.00 82.19 107 ALA A O 1
ATOM 814 N N . LEU A 1 108 ? 7.394 10.068 -21.763 1.00 83.50 108 LEU A N 1
ATOM 815 C CA . LEU A 1 108 ? 7.955 9.219 -22.818 1.00 83.50 108 LEU A CA 1
ATOM 816 C C . LEU A 1 108 ? 7.198 9.323 -24.152 1.00 83.50 108 LEU A C 1
ATOM 818 O O . LEU A 1 108 ? 5.970 9.417 -24.173 1.00 83.50 108 LEU A O 1
ATOM 822 N N . PRO A 1 109 ? 7.905 9.198 -25.291 1.00 78.38 109 PRO A N 1
ATOM 823 C CA . PRO A 1 109 ? 7.261 9.148 -26.594 1.00 78.38 109 PRO A CA 1
ATOM 824 C C . PRO A 1 109 ? 6.434 7.851 -26.762 1.00 78.38 109 PRO A C 1
ATOM 826 O O . PRO A 1 109 ? 6.850 6.788 -26.282 1.00 78.38 109 PRO A O 1
ATOM 829 N N . PRO A 1 110 ? 5.318 7.886 -27.524 1.00 74.31 110 PRO A N 1
ATOM 830 C CA . PRO A 1 110 ? 4.425 6.743 -27.745 1.00 74.31 110 PRO A CA 1
ATOM 831 C C . PRO A 1 110 ? 5.091 5.392 -28.065 1.00 74.31 110 PRO A C 1
ATOM 833 O O . PRO A 1 110 ? 4.687 4.403 -27.461 1.00 74.31 110 PRO A O 1
ATOM 836 N N . PRO A 1 111 ? 6.120 5.286 -28.936 1.00 74.00 111 PRO A N 1
ATOM 837 C CA . PRO A 1 111 ? 6.735 3.993 -29.264 1.00 74.00 111 PRO A CA 1
ATOM 838 C C . PRO A 1 111 ? 7.405 3.276 -28.081 1.00 74.00 111 PRO A C 1
ATOM 840 O O . PRO A 1 111 ? 7.608 2.065 -28.153 1.00 74.00 111 PRO A O 1
ATOM 843 N N . LEU A 1 112 ? 7.756 3.994 -27.008 1.00 72.69 112 LEU A N 1
ATOM 844 C CA . LEU A 1 112 ? 8.311 3.408 -25.782 1.00 72.69 112 LEU A CA 1
ATOM 845 C C . LEU A 1 112 ? 7.228 3.100 -24.736 1.00 72.69 112 LEU A C 1
ATOM 847 O O . LEU A 1 112 ? 7.445 2.253 -23.875 1.00 72.69 112 LEU A O 1
ATOM 851 N N . LEU A 1 113 ? 6.051 3.726 -24.839 1.00 70.00 113 LEU A N 1
ATOM 852 C CA . LEU A 1 113 ? 4.903 3.480 -23.956 1.00 70.00 113 LEU A CA 1
ATOM 853 C C . LEU A 1 113 ? 4.167 2.163 -24.263 1.00 70.00 113 LEU A C 1
ATOM 855 O O . LEU A 1 113 ? 3.416 1.675 -23.424 1.00 70.00 113 LEU A O 1
ATOM 859 N N . VAL A 1 114 ? 4.404 1.566 -25.436 1.00 76.00 114 VAL A N 1
ATOM 860 C CA . VAL A 1 114 ? 3.862 0.244 -25.824 1.00 76.00 114 VAL A CA 1
ATOM 861 C C . VAL A 1 114 ? 4.660 -0.910 -25.191 1.00 76.00 114 VAL A C 1
ATOM 863 O O . VAL A 1 114 ? 4.328 -2.083 -25.343 1.00 76.00 114 VAL A O 1
ATOM 866 N N . ASP A 1 115 ? 5.737 -0.616 -24.465 1.00 86.19 115 ASP A N 1
ATOM 867 C CA . ASP A 1 115 ? 6.515 -1.642 -23.786 1.00 86.19 115 ASP A CA 1
ATOM 868 C C . ASP A 1 115 ? 5.797 -2.120 -22.510 1.00 86.19 115 ASP A C 1
ATOM 870 O O . ASP A 1 115 ? 5.510 -1.340 -21.598 1.00 86.19 115 ASP A O 1
ATOM 874 N N . ALA A 1 116 ? 5.502 -3.421 -22.438 1.00 88.56 116 ALA A N 1
ATOM 875 C CA . ALA A 1 116 ? 4.779 -4.007 -21.312 1.00 88.56 116 ALA A CA 1
ATOM 876 C C . ALA A 1 116 ? 5.526 -3.843 -19.977 1.00 88.56 116 ALA A C 1
ATOM 878 O O . ALA A 1 116 ? 4.879 -3.627 -18.956 1.00 88.56 116 ALA A O 1
ATOM 879 N N . HIS A 1 117 ? 6.863 -3.903 -19.970 1.00 88.69 117 HIS A N 1
ATOM 880 C CA . HIS A 1 117 ? 7.658 -3.728 -18.753 1.00 88.69 117 HIS A CA 1
ATOM 881 C C . HIS A 1 117 ? 7.520 -2.300 -18.215 1.00 88.69 117 HIS A C 1
ATOM 883 O O . HIS A 1 117 ? 7.277 -2.093 -17.028 1.00 88.69 117 HIS A O 1
ATOM 889 N N . VAL A 1 118 ? 7.613 -1.313 -19.108 1.00 89.81 118 VAL A N 1
ATOM 890 C CA . VAL A 1 118 ? 7.476 0.109 -18.763 1.00 89.81 118 VAL A CA 1
ATOM 891 C C . VAL A 1 118 ? 6.059 0.421 -18.283 1.00 89.81 118 VAL A C 1
ATOM 893 O O . VAL A 1 118 ? 5.891 1.092 -17.268 1.00 89.81 118 VAL A O 1
ATOM 896 N N . CYS A 1 119 ? 5.045 -0.114 -18.968 1.00 90.50 119 CYS A N 1
ATOM 897 C CA . CYS A 1 119 ? 3.642 0.015 -18.577 1.00 90.50 119 CYS A CA 1
ATOM 898 C C . CYS A 1 119 ? 3.387 -0.547 -17.167 1.00 90.50 119 CYS A C 1
ATOM 900 O O . CYS A 1 119 ? 2.796 0.131 -16.329 1.00 90.50 119 CYS A O 1
ATOM 902 N N . MET A 1 120 ? 3.899 -1.748 -16.875 1.00 91.06 120 MET A N 1
ATOM 903 C CA . MET A 1 120 ? 3.793 -2.376 -15.554 1.00 91.06 120 MET A CA 1
ATOM 904 C C . MET A 1 120 ? 4.501 -1.560 -14.465 1.00 91.06 120 MET A C 1
ATOM 906 O O . MET A 1 120 ? 3.948 -1.375 -13.383 1.00 91.06 120 MET A O 1
ATOM 910 N N . ALA A 1 121 ? 5.706 -1.051 -14.743 1.00 91.31 121 ALA A N 1
ATOM 911 C CA . ALA A 1 121 ? 6.453 -0.222 -13.799 1.00 91.31 121 ALA A CA 1
ATOM 912 C C . ALA A 1 121 ? 5.721 1.094 -13.491 1.00 91.31 121 ALA A C 1
ATOM 914 O O . ALA A 1 121 ? 5.607 1.470 -12.326 1.00 91.31 121 ALA A O 1
ATOM 915 N N . LEU A 1 122 ? 5.177 1.761 -14.515 1.00 91.81 122 LEU A N 1
ATOM 916 C CA . LEU A 1 122 ? 4.399 2.990 -14.355 1.00 91.81 122 LEU A CA 1
ATOM 917 C C . LEU A 1 122 ? 3.104 2.748 -13.572 1.00 91.81 122 LEU A C 1
ATOM 919 O O . LEU A 1 122 ? 2.787 3.509 -12.663 1.00 91.81 122 LEU A O 1
ATOM 923 N N . ALA A 1 123 ? 2.373 1.678 -13.891 1.00 92.00 123 ALA A N 1
ATOM 924 C CA . ALA A 1 123 ? 1.153 1.325 -13.176 1.00 92.00 123 ALA A CA 1
ATOM 925 C C . ALA A 1 123 ? 1.425 1.049 -11.690 1.00 92.00 123 ALA A C 1
ATOM 927 O O . ALA A 1 123 ? 0.738 1.605 -10.839 1.00 92.00 123 ALA A O 1
ATOM 928 N N . ARG A 1 124 ? 2.473 0.277 -11.368 1.00 90.31 124 ARG A N 1
ATOM 929 C CA . ARG A 1 124 ? 2.899 0.046 -9.976 1.00 90.31 124 ARG A CA 1
ATOM 930 C C . ARG A 1 124 ? 3.291 1.337 -9.267 1.00 90.31 124 ARG A C 1
ATOM 932 O O . ARG A 1 124 ? 2.959 1.515 -8.102 1.00 90.31 124 ARG A O 1
ATOM 939 N N . ALA A 1 125 ? 3.974 2.244 -9.962 1.00 91.19 125 ALA A N 1
ATOM 940 C CA . ALA A 1 125 ? 4.354 3.533 -9.396 1.00 91.19 125 ALA A CA 1
ATOM 941 C C . ALA A 1 125 ? 3.125 4.371 -9.017 1.00 91.19 125 ALA A C 1
ATOM 943 O O . ALA A 1 125 ? 3.069 4.913 -7.914 1.00 91.19 125 ALA A O 1
ATOM 944 N N . TYR A 1 126 ? 2.126 4.445 -9.903 1.00 92.06 126 TYR A N 1
ATOM 945 C CA . TYR A 1 126 ? 0.858 5.117 -9.618 1.00 92.06 126 TYR A CA 1
ATOM 946 C C . TYR A 1 126 ? 0.093 4.450 -8.473 1.00 92.06 126 TYR A C 1
ATOM 948 O O . TYR A 1 126 ? -0.412 5.143 -7.595 1.00 92.06 126 TYR A O 1
ATOM 956 N N . ASP A 1 127 ? 0.038 3.121 -8.446 1.00 90.00 127 ASP A N 1
ATOM 957 C CA . ASP A 1 127 ? -0.665 2.367 -7.406 1.00 90.00 127 ASP A CA 1
ATOM 958 C C . ASP A 1 127 ? -0.058 2.621 -6.016 1.00 90.00 127 ASP A C 1
ATOM 960 O O . ASP A 1 127 ? -0.743 3.083 -5.100 1.00 90.00 127 ASP A O 1
ATOM 964 N N . TYR A 1 128 ? 1.266 2.484 -5.886 1.00 87.19 128 TYR A N 1
ATOM 965 C CA . TYR A 1 128 ? 1.968 2.721 -4.622 1.00 87.19 128 TYR A CA 1
ATOM 966 C C . TYR A 1 128 ? 1.964 4.179 -4.156 1.00 87.19 128 TYR A C 1
ATOM 968 O O . TYR A 1 128 ? 2.113 4.433 -2.962 1.00 87.19 128 TYR A O 1
ATOM 976 N N . THR A 1 129 ? 1.764 5.136 -5.063 1.00 87.19 129 THR A N 1
ATOM 977 C CA . THR A 1 129 ? 1.597 6.558 -4.715 1.00 87.19 129 THR A CA 1
ATOM 978 C C . THR A 1 129 ? 0.143 6.937 -4.418 1.00 87.19 129 THR A C 1
ATOM 980 O O . THR A 1 129 ? -0.119 8.065 -4.011 1.00 87.19 129 THR A O 1
ATOM 983 N N . GLY A 1 130 ? -0.803 6.001 -4.558 1.00 83.75 130 GLY A N 1
ATOM 984 C CA . GLY A 1 130 ? -2.223 6.191 -4.250 1.00 83.75 130 GLY A CA 1
ATOM 985 C C . GLY A 1 130 ? -3.098 6.569 -5.450 1.00 83.75 130 GLY A C 1
ATOM 986 O O . GLY A 1 130 ? -4.319 6.652 -5.316 1.00 83.75 130 GLY A O 1
ATOM 987 N N . PHE A 1 131 ? -2.525 6.732 -6.642 1.00 88.75 131 PHE A N 1
ATOM 988 C CA . PHE A 1 131 ? -3.240 7.043 -7.882 1.00 88.75 131 PHE A CA 1
ATOM 989 C C . PHE A 1 131 ? -3.739 5.776 -8.603 1.00 88.75 131 PHE A C 1
ATOM 991 O O . PHE A 1 131 ? -3.510 5.570 -9.796 1.00 88.75 131 PHE A O 1
ATOM 998 N N . THR A 1 132 ? -4.467 4.922 -7.883 1.00 88.94 132 THR A N 1
ATOM 999 C CA . THR A 1 132 ? -4.950 3.611 -8.370 1.00 88.94 132 THR A CA 1
ATOM 1000 C C . THR A 1 132 ? -5.774 3.690 -9.664 1.00 88.94 132 THR A C 1
ATOM 1002 O O . THR A 1 132 ? -5.630 2.852 -10.553 1.00 88.94 132 THR A O 1
ATOM 1005 N N . VAL A 1 133 ? -6.595 4.733 -9.833 1.00 90.12 133 VAL A N 1
ATOM 1006 C CA . VAL A 1 133 ? -7.389 4.945 -11.058 1.00 90.12 133 VAL A CA 1
ATOM 1007 C C . VAL A 1 133 ? -6.482 5.170 -12.270 1.00 90.12 133 VAL A C 1
ATOM 1009 O O . VAL A 1 133 ? -6.669 4.538 -13.310 1.00 90.12 133 VAL A O 1
ATOM 1012 N N . GLN A 1 134 ? -5.449 6.005 -12.117 1.00 91.44 134 GLN A N 1
ATOM 1013 C CA . GLN A 1 134 ? -4.471 6.263 -13.176 1.00 91.44 134 GLN A CA 1
ATOM 1014 C C . GLN A 1 134 ? -3.679 4.993 -13.511 1.00 91.44 134 GLN A C 1
ATOM 1016 O O . GLN A 1 134 ? -3.458 4.703 -14.688 1.00 91.44 134 GLN A O 1
ATOM 1021 N N . ALA A 1 135 ? -3.320 4.193 -12.499 1.00 92.12 135 ALA A N 1
ATOM 1022 C CA . ALA A 1 135 ? -2.682 2.893 -12.698 1.00 92.12 135 ALA A CA 1
ATOM 1023 C C . ALA A 1 135 ? -3.546 1.964 -13.569 1.00 92.12 135 ALA A C 1
ATOM 1025 O O . ALA A 1 135 ? -3.071 1.408 -14.563 1.00 92.12 135 ALA A O 1
ATOM 1026 N N . MET A 1 136 ? -4.839 1.843 -13.252 1.00 93.12 136 MET A N 1
ATOM 1027 C CA . MET A 1 136 ? -5.776 1.020 -14.021 1.00 93.12 136 MET A CA 1
ATOM 1028 C C . MET A 1 136 ? -5.963 1.521 -15.457 1.00 93.12 136 MET A C 1
ATOM 1030 O O . MET A 1 136 ? -6.044 0.709 -16.381 1.00 93.12 136 MET A O 1
ATOM 1034 N N . ASP A 1 137 ? -6.009 2.837 -15.669 1.00 91.75 137 ASP A N 1
ATOM 1035 C CA . ASP A 1 137 ? -6.155 3.427 -17.002 1.00 91.75 137 ASP A CA 1
ATOM 1036 C C . ASP A 1 137 ? -4.935 3.160 -17.891 1.00 91.75 137 ASP A C 1
ATOM 1038 O O . ASP A 1 137 ? -5.091 2.849 -19.077 1.00 91.75 137 ASP A O 1
ATOM 1042 N N . VAL A 1 138 ? -3.725 3.224 -17.324 1.00 90.44 138 VAL A N 1
ATOM 1043 C CA . VAL A 1 138 ? -2.480 2.859 -18.018 1.00 90.44 138 VAL A CA 1
ATOM 1044 C C . VAL A 1 138 ? -2.511 1.387 -18.433 1.00 90.44 138 VAL A C 1
ATOM 1046 O O . VAL A 1 138 ? -2.303 1.076 -19.608 1.00 90.44 138 VAL A O 1
ATOM 1049 N N . LEU A 1 139 ? -2.855 0.482 -17.511 1.00 92.44 139 LEU A N 1
ATOM 1050 C CA . LEU A 1 139 ? -2.929 -0.951 -17.806 1.00 92.44 139 LEU A CA 1
ATOM 1051 C C . LEU A 1 139 ? -4.012 -1.267 -18.847 1.00 92.44 139 LEU A C 1
ATOM 1053 O O . LEU A 1 139 ? -3.780 -2.070 -19.751 1.00 92.44 139 LEU A O 1
ATOM 1057 N N . ARG A 1 140 ? -5.179 -0.610 -18.789 1.00 92.88 140 ARG A N 1
ATOM 1058 C CA . ARG A 1 140 ? -6.301 -0.854 -19.714 1.00 92.88 140 ARG A CA 1
ATOM 1059 C C . ARG A 1 140 ? -5.927 -0.594 -21.174 1.00 92.88 140 ARG A C 1
ATOM 1061 O O . ARG A 1 140 ? -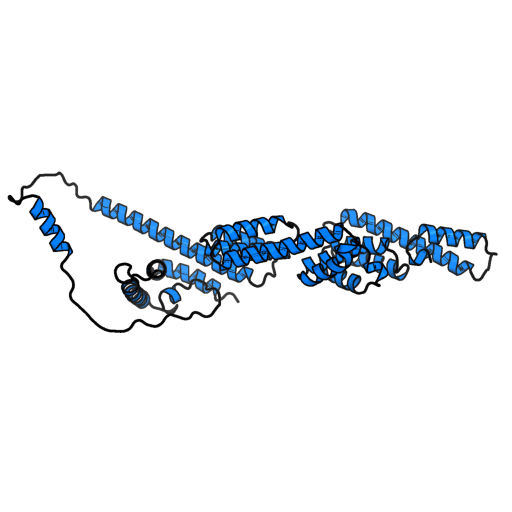6.376 -1.335 -22.048 1.00 92.88 140 ARG A O 1
ATOM 1068 N N . LYS A 1 141 ? -5.078 0.406 -21.443 1.00 89.12 141 LYS A N 1
ATOM 1069 C CA . LYS A 1 141 ? -4.586 0.712 -22.802 1.00 89.12 141 LYS A CA 1
ATOM 1070 C C . LYS A 1 141 ? -3.790 -0.448 -23.409 1.00 89.12 141 LYS A C 1
ATOM 1072 O O . LYS A 1 141 ? -3.867 -0.673 -24.613 1.00 89.12 141 LYS A O 1
ATOM 1077 N N . MET A 1 142 ? -3.074 -1.202 -22.575 1.00 88.62 142 MET A N 1
ATOM 1078 C CA . MET A 1 142 ? -2.150 -2.263 -22.991 1.00 88.62 142 MET A CA 1
ATOM 1079 C C . MET A 1 142 ? -2.661 -3.684 -22.709 1.00 88.62 142 MET A C 1
ATOM 1081 O O . MET A 1 142 ? -2.102 -4.651 -23.227 1.00 88.62 142 MET A O 1
ATOM 1085 N N . ALA A 1 143 ? -3.746 -3.836 -21.946 1.00 91.12 143 ALA A N 1
ATOM 1086 C CA . ALA A 1 143 ? -4.285 -5.131 -21.530 1.00 91.12 143 ALA A CA 1
ATOM 1087 C C . ALA A 1 143 ? -4.655 -6.044 -22.711 1.00 91.12 143 ALA A C 1
ATOM 1089 O O . ALA A 1 143 ? -4.468 -7.254 -22.639 1.00 91.12 143 ALA A O 1
ATOM 1090 N N . LYS A 1 144 ? -5.127 -5.478 -23.831 1.00 89.50 144 LYS A N 1
ATOM 1091 C CA . LYS A 1 144 ? -5.445 -6.260 -25.042 1.00 89.50 144 LYS A CA 1
ATOM 1092 C C . LYS A 1 144 ? -4.204 -6.821 -25.743 1.00 89.50 144 LYS A C 1
ATOM 1094 O O . LYS A 1 144 ? -4.309 -7.809 -26.457 1.00 89.50 144 LYS A O 1
ATOM 1099 N N . GLN A 1 145 ? -3.055 -6.170 -25.575 1.00 89.50 145 GLN A N 1
ATOM 1100 C CA . GLN A 1 145 ? -1.816 -6.496 -26.285 1.00 89.50 145 GLN A CA 1
ATOM 1101 C C . GLN A 1 145 ? -0.895 -7.407 -25.467 1.00 89.50 145 GLN A C 1
ATOM 1103 O O . GLN A 1 145 ? -0.055 -8.094 -26.040 1.00 89.50 145 GLN A O 1
ATOM 1108 N N . SER A 1 146 ? -1.039 -7.423 -24.137 1.00 91.25 146 SER A N 1
ATOM 1109 C CA . SER A 1 146 ? -0.203 -8.227 -23.248 1.00 91.25 146 SER A CA 1
ATOM 1110 C C . SER A 1 146 ? -1.034 -8.945 -22.178 1.00 91.25 146 SER A C 1
ATOM 1112 O O . SER A 1 146 ? -1.657 -8.283 -21.341 1.00 91.25 146 SER A O 1
ATOM 1114 N N . PRO A 1 147 ? -0.992 -10.292 -22.117 1.00 92.56 147 PRO A N 1
ATOM 1115 C CA . PRO A 1 147 ? -1.717 -11.051 -21.099 1.00 92.56 147 PRO A CA 1
ATOM 1116 C C . PRO A 1 147 ? -1.169 -10.806 -19.686 1.00 92.56 147 PRO A C 1
ATOM 1118 O O . PRO A 1 147 ? -1.908 -10.921 -18.712 1.00 92.56 147 PRO A O 1
ATOM 1121 N N . VAL A 1 148 ? 0.112 -10.444 -19.557 1.00 92.06 148 VAL A N 1
ATOM 1122 C CA . VAL A 1 148 ? 0.730 -10.102 -18.265 1.00 92.06 148 VAL A CA 1
ATOM 1123 C C . VAL A 1 148 ? 0.107 -8.824 -17.703 1.00 92.06 148 VAL A C 1
ATOM 1125 O O . VAL A 1 148 ? -0.276 -8.786 -16.537 1.00 92.06 148 VAL A O 1
ATOM 1128 N N . VAL A 1 149 ? -0.073 -7.813 -18.558 1.00 93.25 149 VAL A N 1
ATOM 1129 C CA . VAL A 1 149 ? -0.725 -6.545 -18.199 1.00 93.25 149 VAL A CA 1
ATOM 1130 C C . VAL A 1 149 ? -2.201 -6.767 -17.859 1.00 93.25 149 VAL A C 1
ATOM 1132 O O . VAL A 1 149 ? -2.704 -6.193 -16.897 1.00 93.25 149 VAL A O 1
ATOM 1135 N N . ALA A 1 150 ? -2.897 -7.631 -18.606 1.00 93.69 150 ALA A N 1
ATOM 1136 C CA . ALA A 1 150 ? -4.293 -7.967 -18.323 1.00 93.69 150 ALA A CA 1
ATOM 1137 C C . ALA A 1 150 ? -4.474 -8.627 -16.945 1.00 93.69 150 ALA A C 1
ATOM 1139 O O . ALA A 1 150 ? -5.388 -8.262 -16.207 1.00 93.69 150 ALA A O 1
ATOM 1140 N N . LYS A 1 151 ? -3.583 -9.559 -16.575 1.00 93.12 151 LYS A N 1
ATOM 1141 C CA . LYS A 1 151 ? -3.592 -10.192 -15.246 1.00 93.12 151 LYS A CA 1
ATOM 1142 C C . LYS A 1 151 ? -3.366 -9.177 -14.127 1.00 93.12 151 LYS A C 1
ATOM 1144 O O . LYS A 1 151 ? -4.042 -9.249 -13.106 1.00 93.12 151 LYS A O 1
ATOM 1149 N N . GLU A 1 152 ? -2.461 -8.223 -14.326 1.00 91.38 152 GLU A N 1
ATOM 1150 C CA . GLU A 1 152 ? -2.213 -7.168 -13.339 1.00 91.38 152 GLU A CA 1
ATOM 1151 C C . GLU A 1 152 ? -3.409 -6.227 -13.182 1.00 91.38 152 GLU A C 1
ATOM 1153 O O . GLU A 1 152 ? -3.797 -5.900 -12.063 1.00 91.38 152 GLU A O 1
ATOM 1158 N N . LEU A 1 153 ? -4.053 -5.845 -14.289 1.00 94.69 153 LEU A N 1
ATOM 1159 C CA . LEU A 1 153 ? -5.281 -5.052 -14.241 1.00 94.69 153 LEU A CA 1
ATOM 1160 C C . LEU A 1 153 ? -6.372 -5.775 -13.444 1.00 94.69 153 LEU A C 1
ATOM 1162 O O . LEU A 1 153 ? -7.018 -5.164 -12.595 1.00 94.69 153 LEU A O 1
ATOM 1166 N N . GLN A 1 154 ? -6.546 -7.076 -13.686 1.00 93.44 154 GLN A N 1
ATOM 1167 C CA . GLN A 1 154 ? -7.506 -7.895 -12.950 1.00 93.44 154 GLN A CA 1
ATOM 1168 C C . GLN A 1 154 ? -7.150 -7.985 -11.459 1.00 93.44 154 GLN A C 1
ATOM 1170 O O . GLN A 1 154 ? -8.038 -7.931 -10.611 1.00 93.44 154 GLN A O 1
ATOM 1175 N N . ARG A 1 155 ? -5.859 -8.089 -11.116 1.00 92.06 155 ARG A N 1
ATOM 1176 C CA . ARG A 1 155 ? -5.386 -8.069 -9.725 1.00 92.06 155 ARG A CA 1
ATOM 1177 C C . ARG A 1 155 ? -5.783 -6.770 -9.020 1.00 92.06 155 ARG A C 1
ATOM 1179 O O . ARG A 1 155 ? -6.394 -6.841 -7.956 1.00 92.06 155 ARG A O 1
ATOM 1186 N N . LEU A 1 156 ? -5.508 -5.612 -9.628 1.00 91.88 156 LEU A N 1
ATOM 1187 C CA . LEU A 1 156 ? -5.865 -4.304 -9.060 1.00 91.88 156 LEU A CA 1
ATOM 1188 C C . LEU A 1 156 ? -7.381 -4.116 -8.936 1.00 91.88 156 LEU A C 1
ATOM 1190 O O . LEU A 1 156 ? -7.860 -3.644 -7.908 1.00 91.88 156 LEU A O 1
ATOM 1194 N N . GLN A 1 157 ? -8.150 -4.545 -9.941 1.00 93.31 157 GLN A N 1
ATOM 1195 C CA . GLN A 1 157 ? -9.616 -4.549 -9.873 1.00 93.31 157 GLN A CA 1
ATOM 1196 C C . GLN A 1 157 ? -10.110 -5.367 -8.681 1.00 93.31 157 GLN A C 1
ATOM 1198 O O . GLN A 1 157 ? -10.854 -4.858 -7.848 1.00 93.31 157 GLN A O 1
ATOM 1203 N N . ASN A 1 158 ? -9.607 -6.595 -8.532 1.00 91.94 158 ASN A N 1
ATOM 1204 C CA . ASN A 1 158 ? -9.960 -7.462 -7.415 1.00 91.94 158 ASN A CA 1
ATOM 1205 C C . ASN A 1 158 ? -9.608 -6.833 -6.057 1.00 91.94 158 ASN A C 1
ATOM 1207 O O . ASN A 1 158 ? -10.384 -6.975 -5.115 1.00 91.94 158 ASN A O 1
ATOM 1211 N N . MET A 1 159 ? -8.468 -6.144 -5.937 1.00 91.38 159 MET A N 1
ATOM 1212 C CA . MET A 1 159 ? -8.072 -5.446 -4.704 1.00 91.38 159 MET A CA 1
ATOM 1213 C C . MET A 1 159 ? -9.038 -4.316 -4.343 1.00 91.38 159 MET A C 1
ATOM 1215 O O . MET A 1 159 ? -9.435 -4.185 -3.181 1.00 91.38 159 MET A O 1
ATOM 1219 N N . VAL A 1 160 ? -9.433 -3.508 -5.327 1.00 91.56 160 VAL A N 1
ATOM 1220 C CA . VAL A 1 160 ? -10.367 -2.394 -5.130 1.00 91.56 160 VAL A CA 1
ATOM 1221 C C . VAL A 1 160 ? -11.768 -2.911 -4.807 1.00 91.56 160 VAL A C 1
ATOM 1223 O O . VAL A 1 160 ? -12.387 -2.453 -3.846 1.00 91.56 160 VAL A O 1
ATOM 1226 N N . ASP A 1 161 ? -12.261 -3.881 -5.573 1.00 93.06 161 ASP A N 1
ATOM 1227 C CA . ASP A 1 161 ? -13.629 -4.382 -5.457 1.00 93.06 161 ASP A CA 1
ATOM 1228 C C . ASP A 1 161 ? -13.838 -5.174 -4.164 1.00 93.06 161 ASP A C 1
ATOM 1230 O O . ASP A 1 161 ? -14.839 -4.967 -3.476 1.00 93.06 161 ASP A O 1
ATOM 1234 N N . LYS A 1 162 ? -12.873 -6.018 -3.769 1.00 93.00 162 LYS A N 1
ATOM 1235 C CA . LYS A 1 162 ? -12.951 -6.767 -2.503 1.00 93.00 162 LYS A CA 1
ATOM 1236 C C . LYS A 1 162 ? -12.923 -5.847 -1.289 1.00 93.00 162 LYS A C 1
ATOM 1238 O O . LYS A 1 162 ? -13.721 -6.043 -0.376 1.00 93.00 162 LYS A O 1
ATOM 1243 N N . ARG A 1 163 ? -12.069 -4.817 -1.294 1.00 93.75 163 ARG A N 1
ATOM 1244 C CA . ARG A 1 163 ? -12.029 -3.839 -0.200 1.00 93.75 163 ARG A CA 1
ATOM 1245 C C . ARG A 1 163 ? -13.348 -3.071 -0.101 1.00 93.75 163 ARG A C 1
ATOM 1247 O O . ARG A 1 163 ? -13.913 -2.995 0.982 1.00 93.75 163 ARG A O 1
ATOM 1254 N N . LYS A 1 164 ? -13.883 -2.583 -1.229 1.00 92.88 164 LYS A N 1
ATOM 1255 C CA . LYS A 1 164 ? -15.192 -1.900 -1.282 1.00 92.88 164 LYS A CA 1
ATOM 1256 C C . LYS A 1 164 ? -16.346 -2.783 -0.808 1.00 92.88 164 LYS A C 1
ATOM 1258 O O . LYS A 1 164 ? -17.273 -2.297 -0.168 1.00 92.88 164 LYS A O 1
ATOM 1263 N N . LEU A 1 165 ? -16.330 -4.067 -1.160 1.00 94.19 165 LEU A N 1
ATOM 1264 C CA . LEU A 1 165 ? -17.338 -5.012 -0.690 1.00 94.19 165 LEU A CA 1
ATOM 1265 C C . LEU A 1 165 ? -17.255 -5.178 0.830 1.00 94.19 165 LEU A C 1
ATOM 1267 O O . LEU A 1 165 ? -18.280 -5.145 1.505 1.00 94.19 165 LEU A O 1
ATOM 1271 N N . ALA A 1 166 ? -16.043 -5.306 1.366 1.00 93.94 166 ALA A N 1
ATOM 1272 C CA . ALA A 1 166 ? -15.839 -5.487 2.792 1.00 93.94 166 ALA A CA 1
ATOM 1273 C C . ALA A 1 166 ? -16.234 -4.248 3.614 1.00 93.94 166 ALA A C 1
ATOM 1275 O O . ALA A 1 166 ? -16.858 -4.392 4.662 1.00 93.94 166 ALA A O 1
ATOM 1276 N N . THR A 1 167 ? -15.957 -3.033 3.123 1.00 89.56 167 THR A N 1
ATOM 1277 C CA . THR A 1 167 ? -16.410 -1.799 3.791 1.00 89.56 167 THR A CA 1
ATOM 1278 C C . THR A 1 167 ? -17.935 -1.700 3.808 1.00 89.56 167 THR A C 1
ATOM 1280 O O . THR A 1 167 ? -18.507 -1.405 4.851 1.00 89.56 167 THR A O 1
ATOM 1283 N N . LYS A 1 168 ? -18.613 -2.062 2.709 1.00 92.81 168 LYS A N 1
ATOM 1284 C CA . LYS A 1 168 ? -20.086 -2.136 2.671 1.00 92.81 168 LYS A CA 1
ATOM 1285 C C . LYS A 1 168 ? -20.657 -3.166 3.647 1.00 92.81 168 LYS A C 1
ATOM 1287 O O . LYS A 1 168 ? -21.695 -2.927 4.253 1.00 92.81 168 LYS A O 1
ATOM 1292 N N . MET A 1 169 ? -20.001 -4.317 3.806 1.00 91.75 169 MET A N 1
ATOM 1293 C CA . MET A 1 169 ? -20.407 -5.320 4.801 1.00 91.75 169 MET A CA 1
ATOM 1294 C C . MET A 1 169 ? -20.275 -4.782 6.230 1.00 91.75 169 MET A C 1
ATOM 1296 O O . MET A 1 169 ? -21.144 -5.052 7.057 1.00 91.75 169 MET A O 1
ATOM 1300 N N . ALA A 1 170 ? -19.223 -4.006 6.512 1.00 89.81 170 ALA A N 1
ATOM 1301 C CA . ALA A 1 170 ? -19.042 -3.358 7.808 1.00 89.81 170 ALA A CA 1
ATOM 1302 C C . ALA A 1 170 ? -20.119 -2.290 8.067 1.00 89.81 170 ALA A C 1
ATOM 1304 O O . ALA A 1 170 ? -20.702 -2.277 9.146 1.00 89.81 170 ALA A O 1
ATOM 1305 N N . GLU A 1 171 ? -20.435 -1.454 7.072 1.00 87.50 171 GLU A N 1
ATOM 1306 C CA . GLU A 1 171 ? -21.535 -0.474 7.137 1.00 87.50 171 GLU A CA 1
ATOM 1307 C C . GLU A 1 171 ? -22.896 -1.151 7.372 1.00 87.50 171 GLU A C 1
ATOM 1309 O O . GLU A 1 171 ? -23.724 -0.643 8.121 1.00 87.50 171 GLU A O 1
ATOM 1314 N N . GLY A 1 172 ? -23.111 -2.333 6.785 1.00 87.12 172 GLY A N 1
ATOM 1315 C CA . GLY A 1 172 ? -24.307 -3.154 6.997 1.00 87.12 172 GLY A CA 1
ATOM 1316 C C . GLY A 1 172 ? -24.354 -3.911 8.333 1.00 87.12 172 GLY A C 1
ATOM 1317 O O . GLY A 1 172 ? -25.258 -4.717 8.529 1.00 87.12 172 GLY A O 1
ATOM 1318 N N . GLY A 1 173 ? -23.384 -3.714 9.233 1.00 88.44 173 GLY A N 1
ATOM 1319 C CA . GLY A 1 173 ? -23.328 -4.379 10.542 1.00 88.44 173 GLY A CA 1
ATOM 1320 C C . GLY A 1 173 ? -22.855 -5.839 10.512 1.00 88.44 173 GLY A C 1
ATOM 1321 O O . GLY A 1 173 ? -22.800 -6.502 11.548 1.00 88.44 173 GLY A O 1
ATOM 1322 N N . HIS A 1 174 ? -22.465 -6.370 9.350 1.00 93.62 174 HIS A N 1
ATOM 1323 C CA . HIS A 1 174 ? -21.940 -7.731 9.203 1.00 93.62 174 HIS A CA 1
ATOM 1324 C C . HIS A 1 174 ? -20.435 -7.788 9.513 1.00 93.62 174 HIS A C 1
ATOM 1326 O O . HIS A 1 174 ? -19.619 -8.187 8.678 1.00 93.62 174 HIS A O 1
ATOM 1332 N N . PHE A 1 175 ? -20.053 -7.400 10.734 1.00 93.81 175 PHE A N 1
ATOM 1333 C CA . PHE A 1 175 ? -18.651 -7.178 11.110 1.00 93.81 175 PHE A CA 1
ATOM 1334 C C . PHE A 1 175 ? -17.759 -8.412 10.942 1.00 93.81 175 PHE A C 1
ATOM 1336 O O . PHE A 1 175 ? -16.646 -8.289 10.444 1.00 93.81 175 PHE A O 1
ATOM 1343 N N . VAL A 1 176 ? -18.240 -9.610 11.290 1.00 93.56 176 VAL A N 1
ATOM 1344 C CA . VAL A 1 176 ? -17.447 -10.850 11.168 1.00 93.56 176 VAL A CA 1
ATOM 1345 C C . VAL A 1 176 ? -17.076 -11.130 9.709 1.00 93.56 176 VAL A C 1
ATOM 1347 O O . VAL A 1 176 ? -15.906 -11.326 9.396 1.00 93.56 176 VAL A O 1
ATOM 1350 N N . GLN A 1 177 ? -18.054 -11.055 8.802 1.00 94.81 177 GLN A N 1
ATOM 1351 C CA . GLN A 1 177 ? -17.825 -11.264 7.368 1.00 94.81 177 GLN A CA 1
ATOM 1352 C C . GLN A 1 177 ? -16.922 -10.174 6.777 1.00 94.81 177 GLN A C 1
ATOM 1354 O O . GLN A 1 177 ? -16.062 -10.465 5.946 1.00 94.81 177 GLN A O 1
ATOM 1359 N N . ALA A 1 178 ? -17.080 -8.927 7.234 1.00 95.00 178 ALA A N 1
ATOM 1360 C CA . ALA A 1 178 ? -16.219 -7.822 6.832 1.00 95.00 178 ALA A CA 1
ATOM 1361 C C . ALA A 1 178 ? -14.757 -8.048 7.258 1.00 95.00 178 ALA A C 1
ATOM 1363 O O . ALA A 1 178 ? -13.848 -7.846 6.454 1.00 95.00 178 ALA A O 1
ATOM 1364 N N . ILE A 1 179 ? -14.520 -8.517 8.489 1.00 95.75 179 ILE A N 1
ATOM 1365 C CA . ILE A 1 179 ? -13.179 -8.834 9.005 1.00 95.75 179 ILE A CA 1
ATOM 1366 C C . ILE A 1 179 ? -12.525 -9.949 8.182 1.00 95.75 179 ILE A C 1
ATOM 1368 O O . ILE A 1 179 ? -11.353 -9.825 7.809 1.00 95.75 179 ILE A O 1
ATOM 1372 N N . ASP A 1 180 ? -13.269 -11.007 7.854 1.00 95.44 180 ASP A N 1
ATOM 1373 C CA . ASP A 1 180 ? -12.771 -12.110 7.027 1.00 95.44 180 ASP A CA 1
ATOM 1374 C C . ASP A 1 180 ? -12.406 -11.619 5.617 1.00 95.44 180 ASP A C 1
ATOM 1376 O O . ASP A 1 180 ? -11.317 -11.897 5.108 1.00 95.44 180 ASP A O 1
ATOM 1380 N N . ALA A 1 181 ? -13.271 -10.804 5.006 1.00 95.56 181 ALA A N 1
ATOM 1381 C CA . ALA A 1 181 ? -13.030 -10.223 3.690 1.00 95.56 181 ALA A CA 1
ATOM 1382 C C . ALA A 1 181 ? -11.815 -9.275 3.673 1.00 95.56 181 ALA A C 1
ATOM 1384 O O . ALA A 1 181 ? -11.003 -9.332 2.745 1.00 95.56 181 ALA A O 1
ATOM 1385 N N . LEU A 1 182 ? -11.639 -8.438 4.701 1.00 95.44 182 LEU A N 1
ATOM 1386 C CA . LEU A 1 182 ? -10.475 -7.550 4.839 1.00 95.44 182 LEU A CA 1
ATOM 1387 C C . LEU A 1 182 ? -9.189 -8.340 5.095 1.00 95.44 182 LEU A C 1
ATOM 1389 O O . LEU A 1 182 ? -8.139 -8.005 4.551 1.00 95.44 182 LEU A O 1
ATOM 1393 N N . THR A 1 183 ? -9.267 -9.440 5.842 1.00 95.31 183 THR A N 1
ATOM 1394 C CA . THR A 1 183 ? -8.127 -10.341 6.047 1.00 95.31 183 THR A CA 1
ATOM 1395 C C . THR A 1 183 ? -7.690 -10.987 4.733 1.00 95.31 183 THR A C 1
ATOM 1397 O O . THR A 1 183 ? -6.497 -11.035 4.441 1.00 95.31 183 THR A O 1
ATOM 1400 N N . LEU A 1 184 ? -8.638 -11.393 3.883 1.00 94.06 184 LEU A N 1
ATOM 1401 C CA . LEU A 1 184 ? -8.328 -11.858 2.530 1.00 94.06 184 LEU A CA 1
ATOM 1402 C C . LEU A 1 184 ? -7.698 -10.754 1.669 1.00 94.06 184 LEU A C 1
ATOM 1404 O O . LEU A 1 184 ? -6.810 -11.055 0.871 1.00 94.06 184 LEU A O 1
ATOM 1408 N N . CYS A 1 185 ? -8.099 -9.489 1.831 1.00 93.75 185 CYS A N 1
ATOM 1409 C CA . CYS A 1 185 ? -7.504 -8.369 1.092 1.00 93.75 185 CYS A CA 1
ATOM 1410 C C . CYS A 1 185 ? -6.002 -8.209 1.382 1.00 93.75 185 CYS A C 1
ATOM 1412 O O . CYS A 1 185 ? -5.236 -7.974 0.451 1.00 93.75 185 CYS A O 1
ATOM 1414 N N . LEU A 1 186 ? -5.565 -8.430 2.628 1.00 93.25 186 LEU A N 1
ATOM 1415 C CA . LEU A 1 186 ? -4.145 -8.377 3.012 1.00 93.25 186 LEU A CA 1
ATOM 1416 C C . LEU A 1 186 ? -3.290 -9.463 2.337 1.00 93.25 186 LEU A C 1
ATOM 1418 O O . LEU A 1 186 ? -2.077 -9.312 2.218 1.00 93.25 186 LEU A O 1
ATOM 1422 N N . THR A 1 187 ? -3.908 -10.551 1.867 1.00 91.25 187 THR A N 1
ATOM 1423 C CA . THR A 1 187 ? -3.200 -11.633 1.158 1.00 91.25 187 THR A CA 1
ATOM 1424 C C . THR A 1 187 ? -3.017 -11.367 -0.339 1.00 91.25 187 THR A C 1
ATOM 1426 O O . THR A 1 187 ? -2.267 -12.087 -0.994 1.00 91.25 187 THR A O 1
ATOM 1429 N N . LEU A 1 188 ? -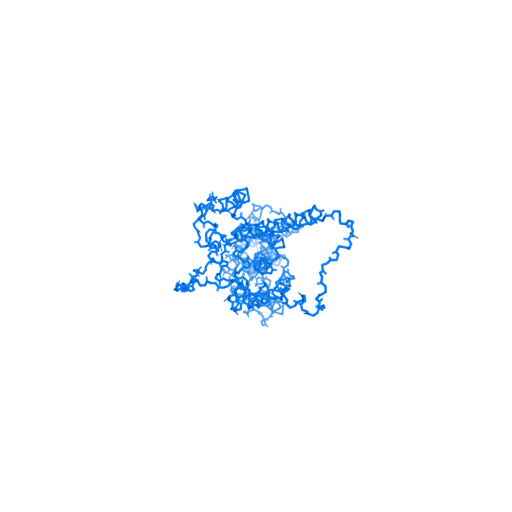3.688 -10.349 -0.899 1.00 89.62 188 LEU A N 1
ATOM 1430 C CA . LEU A 1 188 ? -3.642 -10.055 -2.337 1.00 89.62 188 LEU A CA 1
ATOM 1431 C C . LEU A 1 188 ? -2.301 -9.453 -2.770 1.00 89.62 188 LEU A C 1
ATOM 1433 O O . LEU A 1 188 ? -1.826 -9.753 -3.866 1.00 89.62 188 LEU A O 1
ATOM 1437 N N . ASP A 1 189 ? -1.713 -8.602 -1.927 1.00 86.00 189 ASP A N 1
ATOM 1438 C CA . ASP A 1 189 ? -0.397 -8.010 -2.154 1.00 86.00 189 ASP A CA 1
ATOM 1439 C C . ASP A 1 189 ? 0.293 -7.665 -0.834 1.00 86.00 189 ASP A C 1
ATOM 1441 O O . ASP A 1 189 ? 0.019 -6.643 -0.208 1.00 86.00 189 ASP A O 1
ATOM 1445 N N . VAL A 1 190 ? 1.233 -8.510 -0.423 1.00 87.62 190 VAL A N 1
ATOM 1446 C CA . VAL A 1 190 ? 1.958 -8.341 0.843 1.00 87.62 190 VAL A CA 1
ATOM 1447 C C . VAL A 1 190 ? 2.877 -7.113 0.814 1.00 87.62 190 VAL A C 1
ATOM 1449 O O . VAL A 1 190 ? 3.084 -6.475 1.845 1.00 87.62 190 VAL A O 1
ATOM 1452 N N . ASN A 1 191 ? 3.382 -6.731 -0.362 1.00 84.19 191 ASN A N 1
ATOM 1453 C CA . ASN A 1 191 ? 4.367 -5.656 -0.498 1.00 84.19 191 ASN A CA 1
ATOM 1454 C C . ASN A 1 191 ? 3.719 -4.267 -0.617 1.00 84.19 191 ASN A C 1
ATOM 1456 O O . ASN A 1 191 ? 4.411 -3.249 -0.558 1.00 84.19 191 ASN A O 1
ATOM 1460 N N . HIS A 1 192 ? 2.392 -4.191 -0.760 1.00 88.19 192 HIS A N 1
ATOM 1461 C CA . HIS A 1 192 ? 1.694 -2.921 -0.910 1.00 88.19 192 HIS A CA 1
ATOM 1462 C C . HIS A 1 192 ? 1.411 -2.244 0.434 1.00 88.19 192 HIS A C 1
ATOM 1464 O O . HIS A 1 192 ? 0.284 -2.232 0.923 1.00 88.19 192 HIS A O 1
ATOM 1470 N N . HIS A 1 193 ? 2.417 -1.565 0.991 1.00 88.62 193 HIS A N 1
ATOM 1471 C CA . HIS A 1 193 ? 2.326 -0.928 2.314 1.00 88.62 193 HIS A CA 1
ATOM 1472 C C . HIS A 1 193 ? 1.142 0.042 2.450 1.00 88.62 193 HIS A C 1
ATOM 1474 O O . HIS A 1 193 ? 0.385 -0.055 3.409 1.00 88.62 193 HIS A O 1
ATOM 1480 N N . GLN A 1 194 ? 0.928 0.933 1.473 1.00 88.06 194 GLN A N 1
ATOM 1481 C CA . GLN A 1 194 ? -0.151 1.928 1.540 1.00 88.06 194 GLN A CA 1
ATOM 1482 C C . GLN A 1 194 ? -1.557 1.299 1.515 1.00 88.06 194 GLN A C 1
ATOM 1484 O O . GLN A 1 194 ? -2.426 1.684 2.294 1.00 88.06 194 GLN A O 1
ATOM 1489 N N . TYR A 1 195 ? -1.796 0.324 0.633 1.00 91.06 195 TYR A N 1
ATOM 1490 C CA . TYR A 1 195 ? -3.055 -0.415 0.569 1.00 91.06 195 TYR A CA 1
ATOM 1491 C C . TYR A 1 195 ? -3.265 -1.243 1.837 1.00 91.06 195 TYR A C 1
ATOM 1493 O O . TYR A 1 195 ? -4.334 -1.161 2.435 1.00 91.06 195 TYR A O 1
ATOM 1501 N N . ASN A 1 196 ? -2.238 -1.968 2.287 1.00 93.38 196 ASN A N 1
ATOM 1502 C CA . ASN A 1 196 ? -2.310 -2.802 3.484 1.00 93.38 196 ASN A CA 1
ATOM 1503 C C . ASN A 1 196 ? -2.567 -1.973 4.744 1.00 93.38 196 ASN A C 1
ATOM 1505 O O . ASN A 1 196 ? -3.397 -2.368 5.555 1.00 93.38 196 ASN A O 1
ATOM 1509 N N . ALA A 1 197 ? -1.951 -0.794 4.876 1.00 93.31 197 ALA A N 1
ATOM 1510 C CA . ALA A 1 197 ? -2.248 0.143 5.957 1.00 93.31 197 ALA A CA 1
ATOM 1511 C C . ALA A 1 197 ? -3.732 0.548 5.955 1.00 93.31 197 ALA A C 1
ATOM 1513 O O . ALA A 1 197 ? -4.406 0.456 6.976 1.00 93.31 197 ALA A O 1
ATOM 1514 N N . ASN A 1 198 ? -4.275 0.901 4.788 1.00 92.25 198 ASN A N 1
ATOM 1515 C CA . ASN A 1 198 ? -5.684 1.266 4.665 1.00 92.25 198 ASN A CA 1
ATOM 1516 C C . ASN A 1 198 ? -6.636 0.088 4.969 1.00 92.25 198 ASN A C 1
ATOM 1518 O O . ASN A 1 198 ? -7.673 0.278 5.598 1.00 92.25 198 ASN A O 1
ATOM 1522 N N . VAL A 1 199 ? -6.299 -1.131 4.535 1.00 95.19 199 VAL A N 1
ATOM 1523 C CA . VAL A 1 199 ? -7.090 -2.339 4.829 1.00 95.19 199 VAL A CA 1
ATOM 1524 C C . VAL A 1 199 ? -7.053 -2.672 6.321 1.00 95.19 199 VAL A C 1
ATOM 1526 O O . VAL A 1 199 ? -8.093 -3.001 6.887 1.00 95.19 199 VAL A O 1
ATOM 1529 N N . LEU A 1 200 ? -5.891 -2.553 6.971 1.00 96.44 200 LEU A N 1
ATOM 1530 C CA . LEU A 1 200 ? -5.759 -2.707 8.423 1.00 96.44 200 LEU A CA 1
ATOM 1531 C C . LEU A 1 200 ? -6.583 -1.656 9.170 1.00 96.44 200 LEU A C 1
ATOM 1533 O O . LEU A 1 200 ? -7.268 -1.989 10.130 1.00 96.44 200 LEU A O 1
ATOM 1537 N N . TYR A 1 201 ? -6.581 -0.407 8.703 1.00 95.44 201 TYR A N 1
ATOM 1538 C CA . TYR A 1 201 ? -7.400 0.661 9.273 1.00 95.44 201 TYR A CA 1
ATOM 1539 C C . TYR A 1 201 ? -8.908 0.368 9.185 1.00 95.44 201 TYR A C 1
ATOM 1541 O O . TYR A 1 201 ? -9.641 0.591 10.157 1.00 95.44 201 TYR A O 1
ATOM 1549 N N . ASP A 1 202 ? -9.373 -0.152 8.046 1.00 94.25 202 ASP A N 1
ATOM 1550 C CA . ASP A 1 202 ? -10.768 -0.564 7.856 1.00 94.25 202 ASP A CA 1
ATOM 1551 C C . ASP A 1 202 ? -11.106 -1.781 8.738 1.00 94.25 202 ASP A C 1
ATOM 1553 O O . ASP A 1 202 ? -12.157 -1.811 9.385 1.00 94.25 202 ASP A O 1
ATOM 1557 N N . ARG A 1 203 ? -10.190 -2.761 8.832 1.00 96.50 203 ARG A N 1
ATOM 1558 C CA . ARG A 1 203 ? -10.370 -3.980 9.640 1.00 96.50 203 ARG A CA 1
ATOM 1559 C C . ARG A 1 203 ? -10.425 -3.657 11.123 1.00 96.50 203 ARG A C 1
ATOM 1561 O O . ARG A 1 203 ? -11.307 -4.159 11.812 1.00 96.50 203 ARG A O 1
ATOM 1568 N N . ALA A 1 204 ? -9.567 -2.756 11.587 1.00 96.12 204 ALA A N 1
ATOM 1569 C CA . ALA A 1 204 ? -9.595 -2.221 12.938 1.00 96.12 204 ALA A CA 1
ATOM 1570 C C . ALA A 1 204 ? -10.949 -1.583 13.279 1.00 96.12 204 ALA A C 1
ATOM 1572 O O . ALA A 1 204 ? -11.501 -1.842 14.344 1.00 96.12 204 ALA A O 1
ATOM 1573 N N . GLY A 1 205 ? -11.531 -0.808 12.357 1.00 92.94 205 GLY A N 1
ATOM 1574 C CA . GLY A 1 205 ? -12.873 -0.245 12.537 1.00 92.94 205 GLY A CA 1
ATOM 1575 C C . GLY A 1 205 ? -13.940 -1.325 12.747 1.00 92.94 205 GLY A C 1
ATOM 1576 O O . GLY A 1 205 ? -14.712 -1.254 13.702 1.00 92.94 205 GLY A O 1
ATOM 1577 N N . ALA A 1 206 ? -13.939 -2.363 11.905 1.00 93.19 206 ALA A N 1
ATOM 1578 C CA . ALA A 1 206 ? -14.857 -3.494 12.046 1.00 93.19 206 ALA A CA 1
ATOM 1579 C C . ALA A 1 206 ? -14.615 -4.305 13.336 1.00 93.19 206 ALA A C 1
ATOM 1581 O O . ALA A 1 206 ? -15.567 -4.771 13.958 1.00 93.19 206 ALA A O 1
ATOM 1582 N N . LEU A 1 207 ? -13.358 -4.445 13.772 1.00 94.44 207 LEU A N 1
ATOM 1583 C CA . LEU A 1 207 ? -12.986 -5.113 15.024 1.00 94.44 207 LEU A CA 1
ATOM 1584 C C . LEU A 1 207 ? -13.466 -4.347 16.262 1.00 94.44 207 LEU A C 1
ATOM 1586 O O . LEU A 1 207 ? -13.954 -4.977 17.199 1.00 94.44 207 LEU A O 1
ATOM 1590 N N . LEU A 1 208 ? -13.376 -3.013 16.269 1.00 91.12 208 LEU A N 1
ATOM 1591 C CA . LEU A 1 208 ? -13.915 -2.187 17.360 1.00 91.12 208 LEU A CA 1
ATOM 1592 C C . LEU A 1 208 ? -15.426 -2.316 17.470 1.00 91.12 208 LEU A C 1
ATOM 1594 O O . LEU A 1 208 ? -15.941 -2.515 18.569 1.00 91.12 208 LEU A O 1
ATOM 1598 N N . ALA A 1 209 ? -16.123 -2.266 16.334 1.00 88.69 209 ALA A N 1
ATOM 1599 C CA . ALA A 1 209 ? -17.567 -2.457 16.296 1.00 88.69 209 ALA A CA 1
ATOM 1600 C C . ALA A 1 209 ? -17.980 -3.869 16.756 1.00 88.69 209 ALA A C 1
ATOM 1602 O O . ALA A 1 209 ? -19.041 -4.046 17.347 1.00 88.69 209 ALA A O 1
ATOM 1603 N N . ALA A 1 210 ? -17.119 -4.871 16.551 1.00 89.38 210 ALA A N 1
ATOM 1604 C CA . ALA A 1 210 ? -17.310 -6.235 17.040 1.00 89.38 210 ALA A CA 1
ATOM 1605 C C . ALA A 1 210 ? -16.894 -6.455 18.514 1.00 89.38 210 ALA A C 1
ATOM 1607 O O . ALA A 1 210 ? -16.959 -7.592 18.985 1.00 89.38 210 ALA A O 1
ATOM 1608 N N . GLY A 1 211 ? -16.432 -5.422 19.236 1.00 86.12 211 GLY A N 1
ATOM 1609 C CA . GLY A 1 211 ? -15.966 -5.540 20.627 1.00 86.12 211 GLY A CA 1
ATOM 1610 C C . GLY A 1 211 ? -14.648 -6.311 20.784 1.00 86.12 211 GLY A C 1
ATOM 1611 O O . GLY A 1 211 ? -14.421 -6.980 21.790 1.00 86.12 211 GLY A O 1
ATOM 1612 N N . LYS A 1 212 ? -13.791 -6.295 19.754 1.00 91.62 212 LYS A N 1
ATOM 1613 C CA . LYS A 1 212 ? -12.464 -6.929 19.746 1.00 91.62 212 LYS A CA 1
ATOM 1614 C C . LYS A 1 212 ? -11.357 -5.876 19.811 1.00 91.62 212 LYS A C 1
ATOM 1616 O O . LYS A 1 212 ? -10.510 -5.775 18.919 1.00 91.62 212 LYS A O 1
ATOM 1621 N N . GLU A 1 213 ? -11.326 -5.092 20.885 1.00 91.88 213 GLU A N 1
ATOM 1622 C CA . GLU A 1 213 ? -10.470 -3.901 20.982 1.00 91.88 213 GLU A CA 1
ATOM 1623 C C . GLU A 1 213 ? -8.977 -4.244 20.905 1.00 91.88 213 GLU A C 1
ATOM 1625 O O . GLU A 1 213 ? -8.204 -3.543 20.260 1.00 91.88 213 GLU A O 1
ATOM 1630 N N . LYS A 1 214 ? -8.559 -5.371 21.494 1.00 93.06 214 LYS A N 1
ATOM 1631 C CA . LYS A 1 214 ? -7.150 -5.808 21.471 1.00 93.06 214 LYS A CA 1
ATOM 1632 C C . LYS A 1 214 ? -6.639 -6.119 20.065 1.00 93.06 214 LYS A C 1
ATOM 1634 O O . LYS A 1 214 ? -5.491 -5.815 19.759 1.00 93.06 214 LYS A O 1
ATOM 1639 N N . GLU A 1 215 ? -7.461 -6.766 19.239 1.00 95.62 215 GLU A N 1
ATOM 1640 C CA . GLU A 1 215 ? -7.112 -7.063 17.844 1.00 95.62 215 GLU A CA 1
ATOM 1641 C C . GLU A 1 215 ? -7.095 -5.768 17.027 1.00 95.62 215 GLU A C 1
ATOM 1643 O O . GLU A 1 215 ? -6.160 -5.542 16.266 1.00 95.62 215 GLU A O 1
ATOM 1648 N N . SER A 1 216 ? -8.056 -4.867 17.267 1.00 95.75 216 SER A N 1
ATOM 1649 C CA . SER A 1 216 ? -8.069 -3.557 16.614 1.00 95.75 216 SER A CA 1
ATOM 1650 C C . SER A 1 216 ? -6.829 -2.717 16.924 1.00 95.75 216 SER A C 1
ATOM 1652 O O . SER A 1 216 ? -6.339 -2.037 16.028 1.00 95.75 216 SER A O 1
ATOM 1654 N N . ILE A 1 217 ? -6.352 -2.702 18.172 1.00 95.69 217 ILE A N 1
ATOM 1655 C CA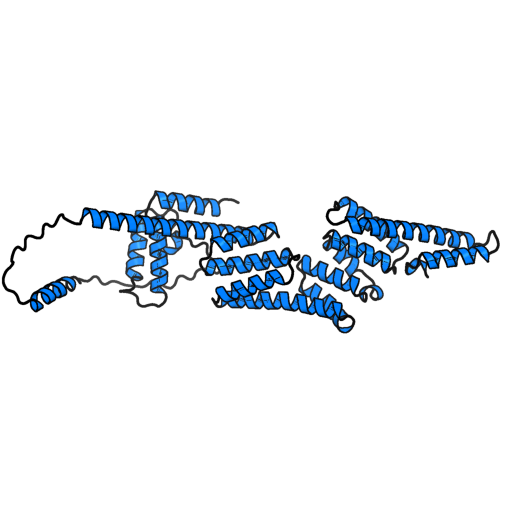 . ILE A 1 217 ? -5.163 -1.925 18.555 1.00 95.69 217 ILE A CA 1
ATOM 1656 C C . ILE A 1 217 ? -3.943 -2.426 17.776 1.00 95.69 217 ILE A C 1
ATOM 1658 O O . ILE A 1 217 ? -3.242 -1.617 17.176 1.00 95.69 217 ILE A O 1
ATOM 1662 N N . ARG A 1 218 ? -3.756 -3.751 17.695 1.00 97.19 218 ARG A N 1
ATOM 1663 C CA . ARG A 1 218 ? -2.661 -4.364 16.923 1.00 97.19 218 ARG A CA 1
ATOM 1664 C C . ARG A 1 218 ? -2.712 -3.979 15.447 1.00 97.19 218 ARG A C 1
ATOM 1666 O O . ARG A 1 218 ? -1.686 -3.641 14.869 1.00 97.19 218 ARG A O 1
ATOM 1673 N N . ASP A 1 219 ? -3.901 -3.998 14.848 1.00 97.12 219 ASP A N 1
ATOM 1674 C CA . ASP A 1 219 ? -4.080 -3.608 13.446 1.00 97.12 219 ASP A CA 1
ATOM 1675 C C . ASP A 1 219 ? -3.738 -2.134 13.202 1.00 97.12 219 ASP A C 1
ATOM 1677 O O . ASP A 1 219 ? -3.147 -1.792 12.179 1.00 97.12 219 ASP A O 1
ATOM 1681 N N . LEU A 1 220 ? -4.085 -1.251 14.141 1.00 95.94 220 LEU A N 1
ATOM 1682 C CA . LEU A 1 220 ? -3.794 0.180 14.045 1.00 95.94 220 LEU A CA 1
ATOM 1683 C C . LEU A 1 220 ? -2.310 0.484 14.269 1.00 95.94 220 LEU A C 1
ATOM 1685 O O . LEU A 1 220 ? -1.760 1.345 13.583 1.00 95.94 220 LEU A O 1
ATOM 1689 N N . GLU A 1 221 ? -1.650 -0.238 15.174 1.00 95.94 221 GLU A N 1
ATOM 1690 C CA . GLU A 1 221 ? -0.195 -0.185 15.344 1.00 95.94 221 GLU A CA 1
ATOM 1691 C C . GLU A 1 221 ? 0.509 -0.632 14.056 1.00 95.94 221 GLU A C 1
ATOM 1693 O O . GLU A 1 221 ? 1.311 0.120 13.501 1.00 95.94 221 GLU A O 1
ATOM 1698 N N . GLN A 1 222 ? 0.119 -1.782 13.497 1.00 96.38 222 GLN A N 1
ATOM 1699 C CA . GLN A 1 222 ? 0.662 -2.285 12.232 1.00 96.38 222 GLN A CA 1
ATOM 1700 C C . GLN A 1 222 ? 0.375 -1.330 11.056 1.00 96.38 222 GLN A C 1
ATOM 1702 O O . GLN A 1 222 ? 1.220 -1.132 10.181 1.00 96.38 222 GLN A O 1
ATOM 1707 N N . CYS A 1 223 ? -0.795 -0.686 11.031 1.00 95.69 223 CYS A N 1
ATOM 1708 C CA . CYS A 1 223 ? -1.119 0.351 10.052 1.00 95.69 223 CYS A CA 1
ATOM 1709 C C . CYS A 1 223 ? -0.119 1.517 10.109 1.00 95.69 223 CYS A C 1
ATOM 1711 O O . CYS A 1 223 ? 0.326 1.992 9.063 1.00 95.69 223 CYS A O 1
ATOM 1713 N N . LEU A 1 224 ? 0.242 1.981 11.308 1.00 93.94 224 LEU A N 1
ATOM 1714 C CA . LEU A 1 224 ? 1.190 3.083 11.504 1.00 93.94 224 LEU A CA 1
ATOM 1715 C C . LEU A 1 224 ? 2.644 2.673 11.242 1.00 93.94 224 LEU A C 1
ATOM 1717 O O . LEU A 1 224 ? 3.439 3.506 10.803 1.00 93.94 224 LEU A O 1
ATOM 1721 N N . GLU A 1 225 ? 2.993 1.404 11.456 1.00 94.56 225 GLU A N 1
ATOM 1722 C CA . GLU A 1 225 ? 4.287 0.852 11.044 1.00 94.56 225 GLU A CA 1
ATOM 1723 C C . GLU A 1 225 ? 4.453 0.888 9.521 1.00 94.56 225 GLU A C 1
ATOM 1725 O O . GLU A 1 225 ? 5.500 1.308 9.025 1.00 94.56 225 GLU A O 1
ATOM 1730 N N . LEU A 1 226 ? 3.407 0.504 8.778 1.00 91.50 226 LEU A N 1
ATOM 1731 C CA . LEU A 1 226 ? 3.405 0.520 7.312 1.00 91.50 226 LEU A CA 1
ATOM 1732 C C . LEU A 1 226 ? 3.294 1.936 6.732 1.00 91.50 226 LEU A C 1
ATOM 1734 O O . LEU A 1 226 ? 3.949 2.250 5.738 1.00 91.50 226 LEU A O 1
ATOM 1738 N N . ASN A 1 227 ? 2.468 2.793 7.338 1.00 88.75 227 ASN A N 1
ATOM 1739 C CA . ASN A 1 227 ? 2.284 4.183 6.937 1.00 88.75 227 ASN A CA 1
ATOM 1740 C C . ASN A 1 227 ? 2.214 5.104 8.162 1.00 88.75 227 ASN A C 1
ATOM 1742 O O . ASN A 1 227 ? 1.143 5.393 8.701 1.00 88.75 227 ASN A O 1
ATOM 1746 N N . ARG A 1 228 ? 3.369 5.666 8.527 1.00 88.25 228 ARG A N 1
ATOM 1747 C CA . ARG A 1 228 ? 3.486 6.636 9.628 1.00 88.25 228 ARG A CA 1
ATOM 1748 C C . ARG A 1 228 ? 2.674 7.913 9.412 1.00 88.25 228 ARG A C 1
ATOM 1750 O O . ARG A 1 228 ? 2.295 8.560 10.378 1.00 88.25 228 ARG A O 1
ATOM 1757 N N . SER A 1 229 ? 2.412 8.282 8.158 1.00 84.88 229 SER A N 1
ATOM 1758 C CA . SER A 1 229 ? 1.652 9.483 7.783 1.00 84.88 229 SER A CA 1
ATOM 1759 C C . SER A 1 229 ? 0.144 9.248 7.635 1.00 84.88 229 SER A C 1
ATOM 1761 O O . SER A 1 229 ? -0.561 10.088 7.079 1.00 84.88 229 SER A O 1
ATOM 1763 N N . HIS A 1 230 ? -0.380 8.107 8.092 1.00 88.12 230 HIS A N 1
ATOM 1764 C CA . HIS A 1 230 ? -1.800 7.802 7.955 1.00 88.12 230 HIS A CA 1
ATOM 1765 C C . HIS A 1 230 ? -2.667 8.780 8.772 1.00 88.12 230 HIS A C 1
ATOM 1767 O O . HIS A 1 230 ? -2.679 8.737 10.000 1.00 88.12 230 HIS A O 1
ATOM 1773 N N . ALA A 1 231 ? -3.449 9.625 8.094 1.00 81.81 231 ALA A N 1
ATOM 1774 C CA . ALA A 1 231 ? -4.140 10.766 8.705 1.00 81.81 231 ALA A CA 1
ATOM 1775 C C . ALA A 1 231 ? -5.092 10.399 9.861 1.00 81.81 231 ALA A C 1
ATOM 1777 O O . ALA A 1 231 ? -5.140 11.090 10.874 1.00 81.81 231 ALA A O 1
ATOM 1778 N N . LEU A 1 232 ? -5.846 9.303 9.725 1.00 86.12 232 LEU A N 1
ATOM 1779 C CA . LEU A 1 232 ? -6.921 8.952 10.665 1.00 86.12 232 LEU A CA 1
ATOM 1780 C C . LEU A 1 232 ? -6.559 7.839 11.661 1.00 86.12 232 LEU A C 1
ATOM 1782 O O . LEU A 1 232 ? -7.319 7.573 12.594 1.00 86.12 232 LEU A O 1
ATOM 1786 N N . ALA A 1 233 ? -5.420 7.166 11.475 1.00 86.12 233 ALA A N 1
ATOM 1787 C CA . ALA A 1 233 ? -5.065 5.992 12.276 1.00 86.12 233 ALA A CA 1
ATOM 1788 C C . ALA A 1 233 ? -4.718 6.353 13.732 1.00 86.12 233 ALA A C 1
ATOM 1790 O O . ALA A 1 233 ? -5.231 5.676 14.621 1.00 86.12 233 ALA A O 1
ATOM 1791 N N . PRO A 1 234 ? -3.968 7.439 14.024 1.00 87.00 234 PRO A N 1
ATOM 1792 C CA . PRO A 1 234 ? -3.654 7.818 15.404 1.00 87.00 234 PRO A CA 1
ATOM 1793 C C . PRO A 1 234 ? -4.893 8.179 16.230 1.00 87.00 234 PRO A C 1
ATOM 1795 O O . PRO A 1 234 ? -4.963 7.876 17.418 1.00 87.00 234 PRO A O 1
ATOM 1798 N N . ALA A 1 235 ? -5.884 8.831 15.615 1.00 82.62 235 ALA A N 1
ATOM 1799 C CA . ALA A 1 235 ? -7.136 9.174 16.287 1.00 82.62 235 ALA A CA 1
ATOM 1800 C C . ALA A 1 235 ? -7.941 7.913 16.638 1.00 82.62 235 ALA A C 1
ATOM 1802 O O . ALA A 1 235 ? -8.386 7.755 17.773 1.00 82.62 235 ALA A O 1
ATOM 1803 N N . ARG A 1 236 ? -8.063 6.973 15.690 1.00 87.56 236 ARG A N 1
ATOM 1804 C CA . ARG A 1 236 ? -8.755 5.700 15.928 1.00 87.56 236 ARG A CA 1
ATOM 1805 C C . ARG A 1 236 ? -8.008 4.807 16.922 1.00 87.56 236 ARG A C 1
ATOM 1807 O O . ARG A 1 236 ? -8.659 4.153 17.726 1.00 87.56 236 ARG A O 1
ATOM 1814 N N . LEU A 1 237 ? -6.672 4.803 16.908 1.00 89.12 237 LEU A N 1
ATOM 1815 C CA . LEU A 1 237 ? -5.853 4.055 17.871 1.00 89.12 237 LEU A CA 1
ATOM 1816 C C . LEU A 1 237 ? -6.114 4.529 19.300 1.00 89.12 237 LEU A C 1
ATOM 1818 O O . LEU A 1 237 ? -6.346 3.708 20.183 1.00 89.12 237 LEU A O 1
ATOM 1822 N N . ARG A 1 238 ? -6.161 5.847 19.508 1.00 82.44 238 ARG A N 1
ATOM 1823 C CA . ARG A 1 238 ? -6.530 6.425 20.805 1.00 82.44 238 ARG A CA 1
ATOM 1824 C C . ARG A 1 238 ? -7.942 6.022 21.223 1.00 82.44 238 ARG A C 1
ATOM 1826 O O . ARG A 1 238 ? -8.130 5.558 22.341 1.00 82.44 238 ARG A O 1
ATOM 1833 N N . ALA A 1 239 ? -8.920 6.119 20.321 1.00 80.75 239 ALA A N 1
ATOM 1834 C CA . ALA A 1 239 ? -10.290 5.687 20.608 1.00 80.75 239 ALA A CA 1
ATOM 1835 C C . ALA A 1 239 ? -10.364 4.194 20.991 1.00 80.75 239 ALA A C 1
ATOM 1837 O O . ALA A 1 239 ? -11.034 3.836 21.958 1.00 80.75 239 ALA A O 1
ATOM 1838 N N . ALA A 1 240 ? -9.617 3.337 20.289 1.00 89.25 240 ALA A N 1
ATOM 1839 C CA . ALA A 1 240 ? -9.515 1.910 20.577 1.00 89.25 240 ALA A CA 1
ATOM 1840 C C . ALA A 1 240 ? -8.926 1.627 21.969 1.00 89.25 240 ALA A C 1
ATOM 1842 O O . ALA A 1 240 ? -9.430 0.767 22.690 1.00 89.25 240 ALA A O 1
ATOM 1843 N N . GLN A 1 241 ? -7.875 2.355 22.357 1.00 89.44 241 GLN A N 1
ATOM 1844 C CA . GLN A 1 241 ? -7.241 2.236 23.675 1.00 89.44 241 GLN A CA 1
ATOM 1845 C C . GLN A 1 241 ? -8.203 2.642 24.794 1.00 89.44 241 GLN A C 1
ATOM 1847 O O . GLN A 1 241 ? -8.386 1.880 25.743 1.00 89.44 241 GLN A O 1
ATOM 1852 N N . VAL A 1 242 ? -8.891 3.777 24.635 1.00 83.38 242 VAL A N 1
ATOM 1853 C CA . VAL A 1 242 ? -9.911 4.243 25.587 1.00 83.38 242 VAL A CA 1
ATOM 1854 C C . VAL A 1 242 ? -11.014 3.194 25.742 1.00 83.38 242 VAL A C 1
ATOM 1856 O O . VAL A 1 242 ? -11.363 2.827 26.860 1.00 83.38 242 VAL A O 1
ATOM 1859 N N . GLN A 1 243 ? -11.539 2.661 24.634 1.00 85.25 243 GLN A N 1
ATOM 1860 C CA . GLN A 1 243 ? -12.584 1.633 24.664 1.00 85.25 243 GLN A CA 1
ATOM 1861 C C . GLN A 1 243 ? -12.109 0.329 25.330 1.00 85.25 243 GLN A C 1
ATOM 1863 O O . GLN A 1 243 ? -12.858 -0.310 26.074 1.00 85.25 243 GLN A O 1
ATOM 1868 N N . ALA A 1 244 ? -10.856 -0.072 25.100 1.00 87.25 244 ALA A N 1
ATOM 1869 C CA . ALA A 1 244 ? -10.275 -1.248 25.740 1.00 87.25 244 ALA A CA 1
ATOM 1870 C C . ALA A 1 244 ? -10.142 -1.060 27.260 1.00 87.25 244 ALA A C 1
ATOM 1872 O O . ALA A 1 244 ? -10.411 -1.986 28.033 1.00 87.25 244 ALA A O 1
ATOM 1873 N N . GLU A 1 245 ? -9.736 0.131 27.700 1.00 83.75 245 GLU A N 1
ATOM 1874 C CA . GLU A 1 245 ? -9.584 0.468 29.113 1.00 83.75 245 GLU A CA 1
ATOM 1875 C C . GLU A 1 245 ? -10.929 0.589 29.826 1.00 83.75 245 GLU A C 1
ATOM 1877 O O . GLU A 1 245 ? -11.094 0.002 30.896 1.00 83.75 245 GLU A O 1
ATOM 1882 N N . THR A 1 246 ? -11.924 1.243 29.224 1.00 81.44 246 THR A N 1
ATOM 1883 C CA . THR A 1 246 ? -13.280 1.319 29.793 1.00 81.44 246 THR A CA 1
ATOM 1884 C C . THR A 1 246 ? -13.904 -0.066 29.930 1.00 81.44 246 THR A C 1
ATOM 1886 O O . THR A 1 246 ? -14.431 -0.407 30.991 1.00 81.44 246 THR A O 1
ATOM 1889 N N . SER A 1 247 ? -13.756 -0.918 28.913 1.00 81.00 247 SER A N 1
ATOM 1890 C CA . SER A 1 247 ? -14.211 -2.311 28.957 1.00 81.00 247 SER A CA 1
ATOM 1891 C C . SER A 1 247 ? -13.473 -3.123 30.025 1.00 81.00 247 SER A C 1
ATOM 1893 O O . SER A 1 247 ? -14.068 -3.963 30.707 1.00 81.00 247 SER A O 1
ATOM 1895 N N . ARG A 1 248 ? -12.172 -2.876 30.227 1.00 83.12 248 ARG A N 1
ATOM 1896 C CA . ARG A 1 248 ? -11.385 -3.511 31.293 1.00 83.12 248 ARG A CA 1
ATOM 1897 C C . ARG A 1 248 ? -11.853 -3.073 32.680 1.00 83.12 248 ARG A C 1
ATOM 1899 O O . ARG A 1 248 ? -12.049 -3.945 33.527 1.00 83.12 248 ARG A O 1
ATOM 1906 N N . MET A 1 249 ? -12.048 -1.771 32.897 1.00 73.50 249 MET A N 1
ATOM 1907 C CA . MET A 1 249 ? -12.557 -1.216 34.156 1.00 73.50 249 MET A CA 1
ATOM 1908 C C . MET A 1 249 ? -13.934 -1.793 34.481 1.00 73.50 249 MET A C 1
ATOM 1910 O O . MET A 1 249 ? -14.137 -2.316 35.573 1.00 73.50 249 MET A O 1
ATOM 1914 N N . HIS A 1 250 ? -14.849 -1.820 33.508 1.00 73.50 250 HIS A N 1
ATOM 1915 C CA . HIS A 1 250 ? -16.186 -2.378 33.701 1.00 73.50 250 HIS A CA 1
ATOM 1916 C C . HIS A 1 250 ? -16.147 -3.863 34.100 1.00 73.50 250 HIS A C 1
ATOM 1918 O O . HIS A 1 250 ? -16.794 -4.282 35.060 1.00 73.50 250 HIS A O 1
ATOM 1924 N N . ASN A 1 251 ? -15.315 -4.662 33.426 1.00 75.25 251 ASN A N 1
ATOM 1925 C CA . ASN A 1 251 ? -15.118 -6.069 33.776 1.00 75.25 251 ASN A CA 1
ATOM 1926 C C . ASN A 1 251 ? -14.504 -6.262 35.171 1.00 75.25 251 ASN A C 1
ATOM 1928 O O . ASN A 1 251 ? -14.789 -7.263 35.834 1.00 75.25 251 ASN A O 1
ATOM 1932 N N . GLN A 1 252 ? -13.639 -5.347 35.610 1.00 79.88 252 GLN A N 1
ATOM 1933 C CA . GLN A 1 252 ? -13.045 -5.384 36.941 1.00 79.88 252 GLN A CA 1
ATOM 1934 C C . GLN A 1 252 ? -14.085 -5.061 38.016 1.00 79.88 252 GLN A C 1
ATOM 1936 O O . GLN A 1 252 ? -14.265 -5.872 38.922 1.00 79.88 252 GLN A O 1
ATOM 1941 N N . ILE A 1 253 ? -14.839 -3.971 37.851 1.00 73.81 253 ILE A N 1
ATOM 1942 C CA . ILE A 1 253 ? -15.940 -3.594 38.747 1.00 73.81 253 ILE A CA 1
ATOM 1943 C C . ILE A 1 253 ? -16.946 -4.744 38.856 1.00 73.81 253 ILE A C 1
ATOM 1945 O O . ILE A 1 253 ? -17.311 -5.152 39.956 1.00 73.81 253 ILE A O 1
ATOM 1949 N N . TYR A 1 254 ? -17.335 -5.344 37.728 1.00 70.81 254 TYR A N 1
ATOM 1950 C CA . TYR A 1 254 ? -18.254 -6.482 37.718 1.00 70.81 254 TYR A CA 1
ATOM 1951 C C . TYR A 1 254 ? -17.709 -7.691 38.502 1.00 70.81 254 TYR A C 1
ATOM 1953 O O . TYR A 1 254 ? -18.442 -8.359 39.237 1.00 70.81 254 TYR A O 1
ATOM 1961 N N . LYS A 1 255 ? -16.408 -7.990 38.380 1.00 76.38 255 LYS A N 1
ATOM 1962 C CA . LYS A 1 255 ? -15.758 -9.069 39.144 1.00 76.38 255 LYS A CA 1
ATOM 1963 C C . LYS A 1 255 ? -15.702 -8.759 40.637 1.00 76.38 255 LYS A C 1
ATOM 1965 O O . LYS A 1 255 ? -15.955 -9.661 41.436 1.00 76.38 255 LYS A O 1
ATOM 1970 N N . GLU A 1 256 ? -15.380 -7.523 40.998 1.00 76.00 256 GLU A N 1
ATOM 1971 C CA . GLU A 1 256 ? -15.304 -7.057 42.383 1.00 76.00 256 GLU A CA 1
ATOM 1972 C C . GLU A 1 256 ? -16.681 -7.084 43.051 1.00 76.00 256 GLU A C 1
ATOM 1974 O O . GLU A 1 256 ? -16.817 -7.673 44.123 1.00 76.00 256 GLU A O 1
ATOM 1979 N N . GLN A 1 257 ? -17.723 -6.585 42.380 1.00 72.81 257 GLN A N 1
ATOM 1980 C CA . GLN A 1 257 ? -19.114 -6.684 42.836 1.00 72.81 257 GLN A CA 1
ATOM 1981 C C . GLN A 1 257 ? -19.528 -8.144 43.046 1.00 72.81 257 GLN A C 1
ATOM 1983 O O . GLN A 1 257 ? -20.018 -8.513 44.110 1.00 72.81 257 GLN A O 1
ATOM 1988 N N . ARG A 1 258 ? -19.232 -9.026 42.082 1.00 71.69 258 ARG A N 1
ATOM 1989 C CA . ARG A 1 258 ? -19.545 -10.457 42.206 1.00 71.69 258 ARG A CA 1
ATOM 1990 C C . ARG A 1 258 ? -18.777 -11.140 43.344 1.00 71.69 258 ARG A C 1
ATOM 1992 O O . ARG A 1 258 ? -19.286 -12.095 43.937 1.00 71.69 258 ARG A O 1
ATOM 1999 N N . ALA A 1 259 ? -17.548 -10.714 43.628 1.00 74.50 259 ALA A N 1
ATOM 2000 C CA . ALA A 1 259 ? -16.770 -11.206 44.762 1.00 74.50 259 ALA A CA 1
ATOM 2001 C C . ALA A 1 259 ? -17.351 -10.700 46.090 1.00 74.50 259 ALA A C 1
ATOM 2003 O O . ALA A 1 259 ? -17.524 -11.494 47.016 1.00 74.50 259 ALA A O 1
ATOM 2004 N N . HIS A 1 260 ? -17.721 -9.421 46.157 1.00 69.88 260 HIS A N 1
ATOM 2005 C CA . HIS A 1 260 ? -18.375 -8.814 47.310 1.00 69.88 260 HIS A CA 1
ATOM 2006 C C . HIS A 1 260 ? -19.701 -9.512 47.630 1.00 69.88 260 HIS A C 1
ATOM 2008 O O . HIS A 1 260 ? -19.876 -9.981 48.750 1.00 69.88 260 HIS A O 1
ATOM 2014 N N . ASP A 1 261 ? -20.568 -9.728 46.639 1.00 67.94 261 ASP A N 1
ATOM 2015 C CA . ASP A 1 261 ? -21.835 -10.453 46.803 1.00 67.94 261 ASP A CA 1
ATOM 2016 C C . ASP A 1 261 ? -21.632 -11.880 47.325 1.00 67.94 261 ASP A C 1
ATOM 2018 O O . ASP A 1 261 ? -22.407 -12.372 48.147 1.00 67.94 261 ASP A O 1
ATOM 2022 N N . LYS A 1 262 ? -20.574 -12.568 46.872 1.00 71.12 262 LYS A N 1
ATOM 2023 C CA . LYS A 1 262 ? -20.202 -13.887 47.405 1.00 71.12 262 LYS A CA 1
ATOM 2024 C C . LYS A 1 262 ? -19.765 -13.799 48.865 1.00 71.12 262 LYS A C 1
ATOM 2026 O O . LYS A 1 262 ? -20.157 -14.662 49.647 1.00 71.12 262 LYS A O 1
ATOM 2031 N N . HIS A 1 263 ? -18.972 -12.794 49.236 1.00 67.81 263 HIS A N 1
ATOM 2032 C CA . HIS A 1 263 ? -18.550 -12.576 50.620 1.00 67.81 263 HIS A CA 1
ATOM 2033 C C . HIS A 1 263 ? -19.729 -12.216 51.525 1.00 67.81 263 HIS A C 1
ATOM 2035 O O . HIS A 1 263 ? -19.865 -12.830 52.579 1.00 67.81 263 HIS A O 1
ATOM 2041 N N . VAL A 1 264 ? -20.615 -11.318 51.086 1.00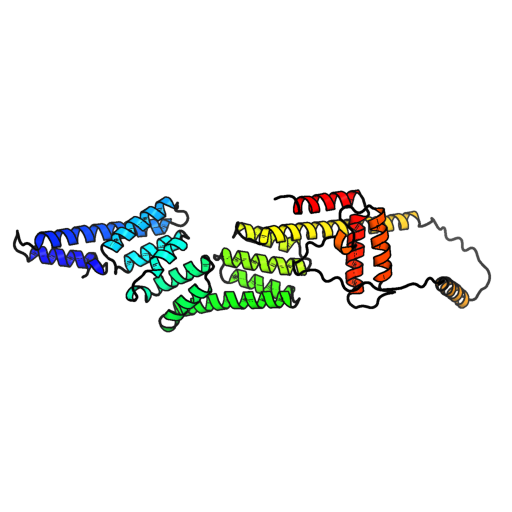 67.19 264 VAL A N 1
ATOM 2042 C CA . VAL A 1 264 ? -21.840 -10.935 51.801 1.00 67.19 264 VAL A CA 1
ATOM 2043 C C . VAL A 1 264 ? -22.764 -12.136 51.969 1.00 67.19 264 VAL A C 1
ATOM 2045 O O . VAL A 1 264 ? -23.229 -12.389 53.073 1.00 67.19 264 VAL A O 1
ATOM 2048 N N . LYS A 1 265 ? -22.988 -12.955 50.931 1.00 59.28 265 LYS A N 1
ATOM 2049 C CA . LYS A 1 265 ? -23.755 -14.209 51.069 1.00 59.28 265 LYS A CA 1
ATOM 2050 C C . LYS A 1 265 ? -23.094 -15.194 52.034 1.00 59.28 265 LYS A C 1
ATOM 2052 O O . LYS A 1 265 ? -23.791 -15.885 52.762 1.00 59.28 265 LYS A O 1
ATOM 2057 N N . LYS A 1 266 ? -21.760 -15.258 52.075 1.00 58.22 266 LYS A N 1
ATOM 2058 C CA . LYS A 1 266 ? -21.021 -16.162 52.968 1.00 58.22 266 LYS A CA 1
ATOM 2059 C C . LYS A 1 266 ? -21.008 -15.687 54.427 1.00 58.22 266 LYS A C 1
ATOM 2061 O O . LYS A 1 266 ? -20.995 -16.532 55.312 1.00 58.22 266 LYS A O 1
ATOM 2066 N N . SER A 1 267 ? -21.032 -14.375 54.676 1.00 55.94 267 SE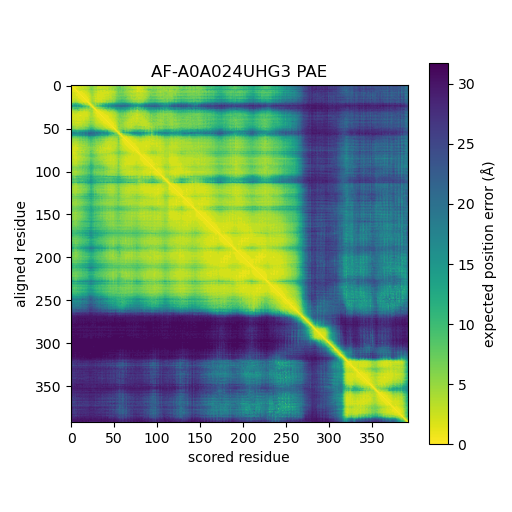R A N 1
ATOM 2067 C CA . SER A 1 267 ? -21.114 -13.785 56.022 1.00 55.94 267 SER A CA 1
ATOM 2068 C C . SER A 1 267 ? -22.547 -13.654 56.546 1.00 55.94 267 SER A C 1
ATOM 2070 O O . SER A 1 267 ? -22.749 -13.661 57.756 1.00 55.94 267 SER A O 1
ATOM 2072 N N . SER A 1 268 ? -23.538 -13.555 55.653 1.00 52.47 268 SER A N 1
ATOM 2073 C CA . SER A 1 268 ? -24.969 -13.489 55.994 1.00 52.47 268 SER A CA 1
ATOM 2074 C C . SER A 1 268 ? -25.651 -14.851 56.108 1.00 52.47 268 SER A C 1
ATOM 2076 O O . SER A 1 268 ? -26.789 -14.896 56.567 1.00 52.47 268 SER A O 1
ATOM 2078 N N . LEU A 1 269 ? -24.985 -15.958 55.746 1.00 42.91 269 LEU A N 1
ATOM 2079 C CA . LEU A 1 269 ? -25.429 -17.301 56.125 1.00 42.91 269 LEU A CA 1
ATOM 2080 C C . LEU A 1 269 ? -25.346 -17.413 57.655 1.00 42.91 269 LEU A C 1
ATOM 2082 O O . LEU A 1 269 ? -24.238 -17.485 58.193 1.00 42.91 269 LEU A O 1
ATOM 2086 N N . PRO A 1 270 ? -26.474 -17.447 58.385 1.00 42.34 270 PRO A N 1
ATOM 2087 C CA . PRO A 1 270 ? -26.412 -17.711 59.806 1.00 42.34 270 PRO A CA 1
ATOM 2088 C C . PRO A 1 270 ? -25.963 -19.165 59.985 1.00 42.34 270 PRO A C 1
ATOM 2090 O O . PRO A 1 270 ? -26.302 -20.038 59.181 1.00 42.34 270 PRO A O 1
ATOM 2093 N N . SER A 1 271 ? -25.243 -19.451 61.068 1.00 47.25 271 SER A N 1
ATOM 2094 C CA . SER A 1 271 ? -25.135 -20.806 61.616 1.00 47.25 271 SER A CA 1
ATOM 2095 C C . SER A 1 271 ? -26.537 -21.266 62.043 1.00 47.25 271 SER A C 1
ATOM 2097 O O . SER A 1 271 ? -26.884 -21.245 63.224 1.00 47.25 271 SER A O 1
ATOM 2099 N N . VAL A 1 272 ? -27.393 -21.622 61.084 1.00 41.03 272 VAL A N 1
ATOM 2100 C CA . VAL A 1 272 ? -28.730 -22.141 61.359 1.00 41.03 272 VAL A CA 1
ATOM 2101 C C . VAL A 1 272 ? -28.578 -23.624 61.663 1.00 41.03 272 VAL A C 1
ATOM 2103 O O . VAL A 1 272 ? -28.725 -24.489 60.803 1.00 41.03 272 VAL A O 1
ATOM 2106 N N . PHE A 1 273 ? -28.289 -23.912 62.929 1.00 37.69 273 PHE A N 1
ATOM 2107 C CA . PHE A 1 273 ? -28.749 -25.143 63.552 1.00 37.69 273 PHE A CA 1
ATOM 2108 C C . PHE A 1 273 ? -30.280 -25.110 63.448 1.00 37.69 273 PHE A C 1
ATOM 2110 O O . PHE A 1 273 ? -30.942 -24.313 64.114 1.00 37.69 273 PHE A O 1
ATOM 2117 N N . PHE A 1 274 ? -30.836 -25.885 62.518 1.00 36.97 274 PHE A N 1
ATOM 2118 C CA . PHE A 1 274 ? -32.261 -25.896 62.196 1.00 36.97 274 PHE A CA 1
ATOM 2119 C C . PHE A 1 274 ? -33.042 -26.490 63.378 1.00 36.97 274 PHE A C 1
ATOM 2121 O O . PHE A 1 274 ? -33.293 -27.690 63.446 1.00 36.97 274 PHE A O 1
ATOM 2128 N N . LYS A 1 275 ? -33.409 -25.658 64.357 1.00 40.75 275 LYS A N 1
ATOM 2129 C CA . LYS A 1 275 ? -34.429 -26.010 65.346 1.00 40.75 275 LYS A CA 1
ATOM 2130 C C . LYS A 1 275 ? -35.773 -25.634 64.731 1.00 40.75 275 LYS A C 1
ATOM 2132 O O . LYS A 1 275 ? -36.128 -24.461 64.690 1.00 40.75 275 LYS A O 1
ATOM 2137 N N . MET A 1 276 ? -36.471 -26.637 64.195 1.00 36.34 276 MET A N 1
ATOM 2138 C CA . MET A 1 276 ? -37.866 -26.547 63.751 1.00 36.34 276 MET A CA 1
ATOM 2139 C C . MET A 1 276 ? -38.727 -26.019 64.905 1.00 36.34 276 MET A C 1
ATOM 2141 O O . MET A 1 276 ? -39.114 -26.767 65.800 1.00 36.34 276 MET A O 1
ATOM 2145 N N . GLY A 1 277 ? -38.963 -24.708 64.908 1.00 35.44 277 GLY A N 1
ATOM 2146 C CA . GLY A 1 277 ? -39.905 -24.024 65.783 1.00 35.44 277 GLY A CA 1
ATOM 2147 C C . GLY A 1 277 ? -41.202 -23.806 65.022 1.00 35.44 277 GLY A C 1
ATOM 2148 O O . GLY A 1 277 ? -41.262 -22.996 64.102 1.00 35.44 277 GLY A O 1
ATOM 2149 N N . SER A 1 278 ? -42.213 -24.581 65.386 1.00 44.16 278 SER A N 1
ATOM 2150 C CA . SER A 1 278 ? -43.553 -24.581 64.816 1.00 44.16 278 SER A CA 1
ATOM 2151 C C . SER A 1 278 ? -44.244 -23.218 64.956 1.00 44.16 278 SER A C 1
ATOM 2153 O O . SER A 1 278 ? -44.433 -22.735 66.070 1.00 44.16 278 SER A O 1
ATOM 2155 N N . CYS A 1 279 ? -44.698 -22.649 63.836 1.00 38.09 279 CYS A N 1
ATOM 2156 C CA . CYS A 1 279 ? -45.762 -21.640 63.800 1.00 38.09 279 CYS A CA 1
ATOM 2157 C C . CYS A 1 279 ? -47.054 -22.285 63.257 1.00 38.09 279 CYS A C 1
ATOM 2159 O O . CYS A 1 279 ? -46.977 -23.255 62.500 1.00 38.09 279 CYS A O 1
ATOM 2161 N N . PRO A 1 280 ? -48.239 -21.815 63.681 1.00 49.50 280 PRO A N 1
ATOM 2162 C CA . PRO A 1 280 ? -49.430 -22.649 63.812 1.00 49.50 280 PRO A CA 1
ATOM 2163 C C . PRO A 1 280 ? -50.144 -22.905 62.479 1.00 49.50 280 PRO A C 1
ATOM 2165 O O . PRO A 1 280 ? -50.279 -22.005 61.656 1.00 49.50 280 PRO A O 1
ATOM 2168 N N . ASN A 1 281 ? -50.620 -24.145 62.325 1.00 55.06 281 ASN A N 1
ATOM 2169 C CA . ASN A 1 281 ? -51.609 -24.685 61.379 1.00 55.06 281 ASN A CA 1
ATOM 2170 C C . ASN A 1 281 ? -52.246 -23.703 60.370 1.00 55.06 281 ASN A C 1
ATOM 2172 O O . ASN A 1 281 ? -53.404 -23.315 60.509 1.00 55.06 281 ASN A O 1
ATOM 2176 N N . LEU A 1 282 ? -51.526 -23.406 59.289 1.00 55.75 282 LEU A N 1
ATOM 2177 C CA . LEU A 1 282 ? -52.092 -22.905 58.033 1.00 55.75 282 LEU A CA 1
ATOM 2178 C C . LEU A 1 282 ? -51.700 -23.866 56.913 1.00 55.75 282 LEU A C 1
ATOM 2180 O O . LEU A 1 282 ? -50.550 -24.312 56.859 1.00 55.75 282 LEU A O 1
ATOM 2184 N N . ALA A 1 283 ? -52.647 -24.191 56.030 1.00 62.31 283 ALA A N 1
ATOM 2185 C CA . ALA A 1 283 ? -52.402 -25.117 54.933 1.00 62.31 283 ALA A CA 1
ATOM 2186 C C . ALA A 1 283 ? -51.297 -24.569 54.000 1.00 62.31 283 ALA A C 1
ATOM 2188 O O . ALA A 1 283 ? -51.259 -23.363 53.740 1.00 62.31 283 ALA A O 1
ATOM 2189 N N . PRO A 1 284 ? -50.413 -25.425 53.446 1.00 53.94 284 PRO A N 1
ATOM 2190 C CA . PRO A 1 284 ? -49.242 -24.996 52.666 1.00 53.94 284 PRO A CA 1
ATOM 2191 C C . PRO A 1 284 ? -49.553 -24.047 51.498 1.00 53.94 284 PRO A C 1
ATOM 2193 O O . PRO A 1 284 ? -48.727 -23.223 51.114 1.00 53.94 284 PRO A O 1
ATOM 2196 N N . ARG A 1 285 ? -50.766 -24.132 50.945 1.00 57.72 285 ARG A N 1
ATOM 2197 C CA . ARG A 1 285 ? -51.228 -23.303 49.827 1.00 57.72 285 ARG A CA 1
ATOM 2198 C C . ARG A 1 285 ? -51.436 -21.835 50.217 1.00 57.72 285 ARG A C 1
ATOM 2200 O O . ARG A 1 285 ? -51.173 -20.949 49.406 1.00 57.72 285 ARG A O 1
ATOM 2207 N N . ASP A 1 286 ? -51.850 -21.583 51.454 1.00 56.12 286 ASP A N 1
ATOM 2208 C CA . ASP A 1 286 ? -52.180 -20.240 51.943 1.00 56.12 286 ASP A CA 1
ATOM 2209 C C . ASP A 1 286 ? -50.930 -19.468 52.382 1.00 56.12 286 ASP A C 1
ATOM 2211 O O . ASP A 1 286 ? -50.874 -18.244 52.261 1.00 56.12 286 ASP A O 1
ATOM 2215 N N . GLN A 1 287 ? -49.874 -20.186 52.782 1.00 56.41 287 GLN A N 1
ATOM 2216 C CA . GLN A 1 287 ? -48.566 -19.596 53.087 1.00 56.41 287 GLN A CA 1
ATOM 2217 C C . GLN A 1 287 ? -47.894 -19.022 51.829 1.00 56.41 287 GLN A C 1
ATOM 2219 O O . GLN A 1 287 ? -47.372 -17.908 51.852 1.00 56.41 287 GLN A O 1
ATOM 2224 N N . VAL A 1 288 ? -47.969 -19.743 50.703 1.00 57.06 288 VAL A N 1
ATOM 2225 C CA . VAL A 1 288 ? -47.402 -19.296 49.417 1.00 57.06 288 VAL A CA 1
ATOM 2226 C C . VAL A 1 288 ? -48.159 -18.084 48.868 1.00 57.06 288 VAL A C 1
ATOM 2228 O O . VAL A 1 288 ? -47.544 -17.165 48.327 1.00 57.06 288 VAL A O 1
ATOM 2231 N N . LYS A 1 289 ? -49.482 -18.040 49.057 1.00 57.31 289 LYS A N 1
ATOM 2232 C CA . LYS A 1 289 ? -50.328 -16.928 48.611 1.00 57.31 289 LYS A CA 1
ATOM 2233 C C . LYS A 1 289 ? -50.029 -15.636 49.381 1.00 57.31 289 LYS A C 1
ATOM 2235 O O . LYS A 1 289 ? -49.802 -14.604 48.759 1.00 57.31 289 LYS A O 1
ATOM 2240 N N . ALA A 1 290 ? -49.878 -15.717 50.705 1.00 53.03 290 ALA A N 1
ATOM 2241 C CA . ALA A 1 290 ? -49.509 -14.572 51.541 1.00 53.03 290 ALA A CA 1
ATOM 2242 C C . ALA A 1 290 ? -48.119 -13.991 51.203 1.00 53.03 290 ALA A C 1
ATOM 2244 O O . ALA A 1 290 ? -47.922 -12.777 51.264 1.00 53.03 290 ALA A O 1
ATOM 2245 N N . MET A 1 291 ? -47.157 -14.835 50.806 1.00 54.75 291 MET A N 1
ATOM 2246 C CA . MET A 1 291 ? -45.845 -14.371 50.332 1.00 54.75 291 MET A CA 1
ATOM 2247 C C . MET A 1 291 ? -45.933 -13.674 48.967 1.00 54.75 291 MET A C 1
ATOM 2249 O O . MET A 1 291 ? -45.227 -12.694 48.736 1.00 54.75 291 MET A O 1
ATOM 2253 N N . HIS A 1 292 ? -46.811 -14.147 48.079 1.00 53.47 292 HIS A N 1
ATOM 2254 C CA . HIS A 1 292 ? -47.027 -13.557 46.756 1.00 53.47 292 HIS A CA 1
ATOM 2255 C C . HIS A 1 292 ? -47.772 -12.217 46.823 1.00 53.47 292 HIS A C 1
ATOM 2257 O O . HIS A 1 292 ? -47.425 -11.280 46.108 1.00 53.47 292 HIS A O 1
ATOM 2263 N N . ASP A 1 293 ? -48.754 -12.106 47.716 1.00 48.19 293 ASP A N 1
ATOM 2264 C CA . ASP A 1 293 ? -49.553 -10.892 47.890 1.00 48.19 293 ASP A CA 1
ATOM 2265 C C . ASP A 1 293 ? -48.738 -9.769 48.557 1.00 48.19 293 ASP A C 1
ATOM 2267 O O . ASP A 1 293 ? -48.901 -8.596 48.223 1.00 48.19 293 ASP A O 1
ATOM 2271 N N . ARG A 1 294 ? -47.764 -10.118 49.412 1.00 49.16 294 ARG A N 1
ATOM 2272 C CA . ARG A 1 294 ? -46.827 -9.157 50.022 1.00 49.16 294 ARG A CA 1
ATOM 2273 C C . ARG A 1 294 ? -45.822 -8.565 49.027 1.00 49.16 294 ARG A C 1
ATOM 2275 O O . ARG A 1 294 ? -45.342 -7.460 49.249 1.00 49.16 294 ARG A O 1
ATOM 2282 N N . ALA A 1 295 ? -45.518 -9.271 47.938 1.00 50.47 295 ALA A N 1
ATOM 2283 C CA . ALA A 1 295 ? -44.625 -8.788 46.882 1.00 50.47 295 ALA A CA 1
ATOM 2284 C C . ALA A 1 295 ? -45.316 -7.828 45.892 1.00 50.47 295 ALA A C 1
ATOM 2286 O O . ALA A 1 295 ? -44.636 -7.162 45.118 1.00 50.47 295 ALA A O 1
ATOM 2287 N N . LYS A 1 296 ? -46.655 -7.753 45.906 1.00 42.28 296 LYS A N 1
ATOM 2288 C CA . LYS A 1 296 ? -47.457 -6.988 44.934 1.00 42.28 296 LYS A CA 1
ATOM 2289 C C . LYS A 1 296 ? -47.926 -5.613 45.420 1.00 42.28 296 LYS A C 1
ATOM 2291 O O . LYS A 1 296 ? -48.587 -4.911 44.665 1.00 42.28 296 LYS A O 1
ATOM 2296 N N . GLY A 1 297 ? -47.633 -5.228 46.660 1.00 37.59 297 GLY A N 1
ATOM 2297 C CA . GLY A 1 297 ? -48.196 -4.023 47.267 1.00 37.59 297 GLY A CA 1
ATOM 2298 C C . GLY A 1 297 ? -47.169 -2.942 47.574 1.00 37.59 297 GLY A C 1
ATOM 2299 O O . GLY A 1 297 ? -46.815 -2.818 48.737 1.00 37.59 297 GLY A O 1
ATOM 2300 N N . THR A 1 298 ? -46.760 -2.150 46.575 1.00 36.81 298 THR A N 1
ATOM 2301 C CA . THR A 1 298 ? -46.378 -0.727 46.732 1.00 36.81 298 THR A CA 1
ATOM 2302 C C . THR A 1 298 ? -46.362 -0.036 45.362 1.00 36.81 298 THR A C 1
ATOM 2304 O O . THR A 1 298 ? -45.329 -0.008 44.702 1.00 36.81 298 THR A O 1
ATOM 2307 N N . ASP A 1 299 ? -47.491 0.545 44.957 1.00 38.72 299 ASP A N 1
ATOM 2308 C CA . ASP A 1 299 ? -47.562 1.537 43.878 1.00 38.72 299 ASP A CA 1
ATOM 2309 C C . ASP A 1 299 ? -48.404 2.722 44.367 1.00 38.72 299 ASP A C 1
ATOM 2311 O O . ASP A 1 299 ? -49.633 2.680 44.348 1.00 38.72 299 ASP A O 1
ATOM 2315 N N . GLU A 1 300 ? -47.746 3.804 44.790 1.00 33.00 300 GLU A N 1
ATOM 2316 C CA . GLU A 1 300 ? -48.381 5.115 44.963 1.00 33.00 300 GLU A CA 1
ATOM 2317 C C . GLU A 1 300 ? -47.601 6.194 44.193 1.00 33.00 300 GLU A C 1
ATOM 2319 O O . GLU A 1 300 ? -46.608 6.752 44.644 1.00 33.00 300 GLU A O 1
ATOM 2324 N N . ARG A 1 301 ? -48.084 6.417 42.964 1.00 35.75 301 ARG A N 1
ATOM 2325 C CA . ARG A 1 301 ? -48.192 7.666 42.184 1.00 35.75 301 ARG A CA 1
ATOM 2326 C C . ARG A 1 301 ? -47.163 8.790 42.404 1.00 35.75 301 ARG A C 1
ATOM 2328 O O . ARG A 1 301 ? -47.175 9.488 43.410 1.00 35.75 301 ARG A O 1
ATOM 2335 N N . THR A 1 302 ? -46.529 9.196 41.301 1.00 32.59 302 THR A N 1
ATOM 2336 C CA . THR A 1 302 ? -46.488 10.622 40.911 1.00 32.59 302 THR A CA 1
ATOM 2337 C C . THR A 1 302 ? -46.363 10.779 39.394 1.00 32.59 302 THR A C 1
ATOM 2339 O O . THR A 1 302 ? -45.392 10.381 38.761 1.00 32.59 302 THR A O 1
ATOM 2342 N N . THR A 1 303 ? -47.409 11.351 38.808 1.00 35.34 303 THR A N 1
ATOM 2343 C CA . THR A 1 303 ? -47.497 11.913 37.456 1.00 35.34 303 THR A CA 1
ATOM 2344 C C . THR A 1 303 ? -46.647 13.183 37.340 1.00 35.34 303 THR A C 1
ATOM 2346 O O . THR A 1 303 ? -46.829 14.043 38.192 1.00 35.34 303 THR A O 1
ATOM 2349 N N . PHE A 1 304 ? -45.812 13.341 36.295 1.00 29.45 304 PHE A N 1
ATOM 2350 C CA . PHE A 1 304 ? -45.726 14.548 35.433 1.00 29.45 304 PHE A CA 1
ATOM 2351 C C . PHE A 1 304 ? -44.628 14.445 34.334 1.00 29.45 304 PHE A C 1
ATOM 2353 O O . PHE A 1 304 ? -43.440 14.440 34.621 1.00 29.45 304 PHE A O 1
ATOM 2360 N N . HIS A 1 305 ? -45.093 14.394 33.079 1.00 37.78 305 HIS A N 1
ATOM 2361 C CA . HIS A 1 305 ? -44.644 15.073 31.842 1.00 37.78 305 HIS A CA 1
ATOM 2362 C C . HIS A 1 305 ? -43.229 14.929 31.218 1.00 37.78 305 HIS A C 1
ATOM 2364 O O . HIS A 1 305 ? -42.215 15.329 31.772 1.00 37.78 305 HIS A O 1
ATOM 2370 N N . GLN A 1 306 ? -43.310 14.559 29.925 1.00 33.25 306 GLN A N 1
ATOM 2371 C CA . GLN A 1 306 ? -42.477 14.851 28.743 1.00 33.25 306 GLN A CA 1
ATOM 2372 C C . GLN A 1 306 ? -41.117 14.143 28.580 1.00 33.25 306 GLN A C 1
ATOM 2374 O O . GLN A 1 306 ? -40.124 14.426 29.241 1.00 33.25 306 GLN A O 1
ATOM 2379 N N . ILE A 1 307 ? -41.110 13.240 27.594 1.00 36.00 307 ILE A N 1
ATOM 2380 C CA . ILE A 1 307 ? -39.952 12.581 26.986 1.00 36.00 307 ILE A CA 1
ATOM 2381 C C . ILE A 1 307 ? -39.183 13.641 26.172 1.00 36.00 307 ILE A C 1
ATOM 2383 O O . ILE A 1 307 ? -39.801 14.271 25.309 1.00 36.00 307 ILE A O 1
ATOM 2387 N N . PRO A 1 308 ? -37.880 13.882 26.411 1.00 34.72 308 PRO A N 1
ATOM 2388 C CA . PRO A 1 308 ? -37.094 14.749 25.540 1.00 34.72 308 PRO A CA 1
ATOM 2389 C C . PRO A 1 308 ? -36.851 14.072 24.175 1.00 34.72 308 PRO A C 1
ATOM 2391 O O . PRO A 1 308 ? -36.770 12.843 24.107 1.00 34.72 308 PRO A O 1
ATOM 2394 N N . PRO A 1 309 ? -36.757 14.849 23.081 1.00 35.62 309 PRO A N 1
ATOM 2395 C CA . PRO A 1 309 ? -36.591 14.315 21.732 1.00 35.62 309 PRO A CA 1
ATOM 2396 C C . PRO A 1 309 ? -35.240 13.607 21.560 1.00 35.62 309 PRO A C 1
ATOM 2398 O O . PRO A 1 309 ? -34.279 13.891 22.275 1.00 35.62 309 PRO A O 1
ATOM 2401 N N . LYS A 1 310 ? -35.194 12.681 20.591 1.00 36.28 310 LYS A N 1
ATOM 2402 C CA . LYS A 1 310 ? -33.993 11.952 20.158 1.00 36.28 310 LYS A CA 1
ATOM 2403 C C . LYS A 1 310 ? -32.821 12.925 19.978 1.00 36.28 310 LYS A C 1
ATOM 2405 O O . LYS A 1 310 ? -32.951 13.919 19.271 1.00 36.28 310 LYS A O 1
ATOM 2410 N N . PHE A 1 311 ? -31.704 12.639 20.645 1.00 37.56 311 PHE A N 1
ATOM 2411 C CA . PHE A 1 311 ? -30.464 13.395 20.495 1.00 37.56 311 PHE A CA 1
ATOM 2412 C C . PHE A 1 311 ? -29.871 13.113 19.111 1.00 37.56 311 PHE A C 1
ATOM 2414 O O . PHE A 1 311 ? -29.346 12.026 18.873 1.00 37.56 311 PHE A O 1
ATOM 2421 N N . ASP A 1 312 ? -29.953 14.092 18.212 1.00 31.08 312 ASP A N 1
ATOM 2422 C CA . ASP A 1 312 ? -29.194 14.097 16.964 1.00 31.08 312 ASP A CA 1
ATOM 2423 C C . ASP A 1 312 ? -27.718 14.373 17.291 1.00 31.08 312 ASP A C 1
ATOM 2425 O O . ASP A 1 312 ? -27.348 15.480 17.691 1.00 31.08 312 ASP A O 1
ATOM 2429 N N . VAL A 1 313 ? -26.867 13.352 17.160 1.00 37.78 313 VAL A N 1
ATOM 2430 C CA . VAL A 1 313 ? -25.410 13.493 17.294 1.00 37.78 313 VAL A CA 1
ATOM 2431 C C . VAL A 1 313 ? -24.819 13.755 15.900 1.00 37.78 313 VAL A C 1
ATOM 2433 O O . VAL A 1 313 ? -25.102 12.984 14.984 1.00 37.78 313 VAL A O 1
ATOM 2436 N N . PRO A 1 314 ? -24.017 14.819 15.699 1.00 29.67 314 PRO A N 1
ATOM 2437 C CA . PRO A 1 314 ? -23.358 15.079 14.424 1.00 29.67 314 PRO A CA 1
ATOM 2438 C C . PRO A 1 314 ? -22.301 14.015 14.087 1.00 29.67 314 PRO A C 1
ATOM 2440 O O . PRO A 1 314 ? -21.621 13.476 14.957 1.00 29.67 314 PRO A O 1
ATOM 2443 N N . ASP A 1 315 ? -22.179 13.769 12.784 1.00 34.38 315 ASP A N 1
ATOM 2444 C CA . ASP A 1 315 ? -21.624 12.609 12.067 1.00 34.38 315 ASP A CA 1
ATOM 2445 C C . ASP A 1 315 ? -20.092 12.387 12.185 1.00 34.38 315 ASP A C 1
ATOM 2447 O O . ASP A 1 315 ? -19.389 12.137 11.203 1.00 34.38 315 ASP A O 1
ATOM 2451 N N . VAL A 1 316 ? -19.528 12.484 13.393 1.00 35.41 316 VAL A N 1
ATOM 2452 C CA . VAL A 1 316 ? -18.121 12.154 13.672 1.00 35.41 316 VAL A CA 1
ATOM 2453 C C . VAL A 1 316 ? -18.093 10.982 14.649 1.00 35.41 316 VAL A C 1
ATOM 2455 O O . VAL A 1 316 ? -18.446 11.139 15.813 1.00 35.41 316 VAL A O 1
ATOM 2458 N N . ALA A 1 317 ? -17.709 9.798 14.155 1.00 32.34 317 ALA A N 1
ATOM 2459 C CA . ALA A 1 317 ? -17.671 8.537 14.905 1.00 32.34 317 ALA A CA 1
ATOM 2460 C C . ALA A 1 317 ? -17.158 8.741 16.349 1.00 32.34 317 ALA A C 1
ATOM 2462 O O . ALA A 1 317 ? -16.008 9.167 16.521 1.00 32.34 317 ALA A O 1
ATOM 2463 N N . PRO A 1 318 ? -17.981 8.489 17.386 1.00 42.94 318 PRO A N 1
ATOM 2464 C CA . PRO A 1 318 ? -17.719 9.071 18.684 1.00 42.94 318 PRO A CA 1
ATOM 2465 C C . PRO A 1 318 ? -16.719 8.210 19.453 1.00 42.94 318 PRO A C 1
ATOM 2467 O O . PRO A 1 318 ? -16.897 7.007 19.644 1.00 42.94 318 PRO A O 1
ATOM 2470 N N . LEU A 1 319 ? -15.680 8.868 19.965 1.00 48.91 319 LEU A N 1
ATOM 2471 C CA . LEU A 1 319 ? -15.161 8.551 21.289 1.00 48.91 319 LEU A CA 1
ATOM 2472 C C . LEU A 1 319 ? -16.385 8.341 22.195 1.00 48.91 319 LEU A C 1
ATOM 2474 O O . LEU A 1 319 ? -17.214 9.243 22.287 1.00 48.91 319 LEU A O 1
ATOM 2478 N N . VAL A 1 320 ? -16.553 7.158 22.789 1.00 60.50 320 VAL A N 1
ATOM 2479 C CA . VAL A 1 320 ? -17.688 6.898 23.685 1.00 60.50 320 VAL A CA 1
ATOM 2480 C C . VAL A 1 320 ? -17.487 7.745 24.942 1.00 60.50 320 VAL A C 1
ATOM 2482 O O . VAL A 1 320 ? -16.854 7.320 25.906 1.00 60.50 320 VAL A O 1
ATOM 2485 N N . ASP A 1 321 ? -17.950 8.990 24.895 1.00 76.00 321 ASP A N 1
ATOM 2486 C CA . ASP A 1 321 ? -17.824 9.929 25.993 1.00 76.00 321 ASP A CA 1
ATOM 2487 C C . ASP A 1 321 ? -18.860 9.558 27.060 1.00 76.00 321 ASP A C 1
ATOM 2489 O O . ASP A 1 321 ? -20.066 9.757 26.897 1.00 76.00 321 ASP A O 1
ATOM 2493 N N . LEU A 1 322 ? -18.379 8.980 28.163 1.00 80.06 322 LEU A N 1
ATOM 2494 C CA . LEU A 1 322 ? -19.213 8.557 29.288 1.00 80.06 322 LEU A CA 1
ATOM 2495 C C . LEU A 1 322 ? -20.020 9.728 29.874 1.00 80.06 322 LEU A C 1
ATOM 2497 O O . LEU A 1 322 ? -21.123 9.515 30.383 1.00 80.06 322 LEU A O 1
ATOM 2501 N N . TYR A 1 323 ? -19.503 10.958 29.766 1.00 83.50 323 TYR A N 1
ATOM 2502 C CA . TYR A 1 323 ? -20.213 12.165 30.173 1.00 83.50 323 TYR A CA 1
ATOM 2503 C C . TYR A 1 323 ? -21.383 12.456 29.226 1.00 83.50 323 TYR A C 1
ATOM 2505 O O . TYR A 1 323 ? -22.496 12.698 29.698 1.00 83.50 323 TYR A O 1
ATOM 2513 N N . THR A 1 324 ? -21.190 12.313 27.908 1.00 81.00 324 THR A N 1
ATOM 2514 C CA . THR A 1 324 ? -22.290 12.433 26.929 1.00 81.00 324 THR A CA 1
ATOM 2515 C C . THR A 1 324 ? -23.346 11.341 27.077 1.00 81.00 324 THR A C 1
ATOM 2517 O O . THR A 1 324 ? -24.530 11.651 26.975 1.00 81.00 324 THR A O 1
ATOM 2520 N N . ILE A 1 325 ? -22.963 10.101 27.413 1.00 81.62 325 ILE A N 1
ATOM 2521 C CA . ILE A 1 325 ? -23.917 9.003 27.661 1.00 81.62 325 ILE A CA 1
ATOM 2522 C C . ILE A 1 325 ? -24.846 9.329 28.837 1.00 81.62 325 ILE A C 1
ATOM 2524 O O . ILE A 1 325 ? -26.043 9.051 28.786 1.00 81.62 325 ILE A O 1
ATOM 2528 N N . LEU A 1 326 ? -24.307 9.925 29.903 1.00 83.12 326 LEU A N 1
ATOM 2529 C CA . LEU A 1 326 ? -25.101 10.381 31.047 1.00 83.12 326 LEU A CA 1
ATOM 2530 C C . LEU A 1 326 ? -25.753 11.757 30.818 1.00 83.12 326 LEU A C 1
ATOM 2532 O O . LEU A 1 326 ? -26.554 12.193 31.646 1.00 83.12 326 LEU A O 1
ATOM 2536 N N . GLY A 1 327 ? -25.434 12.444 29.718 1.00 82.06 327 GLY A N 1
ATOM 2537 C CA . GLY A 1 327 ? -25.919 13.790 29.414 1.00 82.06 327 GLY A CA 1
ATOM 2538 C C . GLY A 1 327 ? -25.446 14.845 30.420 1.00 82.06 327 GLY A C 1
ATOM 2539 O O . GLY A 1 327 ? -26.215 15.737 30.782 1.00 82.06 327 GLY A O 1
ATOM 2540 N N . VAL A 1 328 ? -24.216 14.717 30.920 1.00 86.25 328 VAL A N 1
ATOM 2541 C CA . VAL A 1 328 ? -23.595 15.625 31.898 1.00 86.25 328 VAL A CA 1
ATOM 2542 C C . VAL A 1 328 ? -22.299 16.213 31.344 1.00 86.25 328 VAL A C 1
ATOM 2544 O O . VAL A 1 328 ? -21.701 15.665 30.427 1.00 86.25 328 VAL A O 1
ATOM 2547 N N . HIS A 1 329 ? -21.854 17.345 31.891 1.00 82.00 329 HIS A N 1
ATOM 2548 C CA . HIS A 1 329 ? -20.580 17.954 31.500 1.00 82.00 329 HIS A CA 1
ATOM 2549 C C . HIS A 1 329 ? -19.390 17.228 32.159 1.00 82.00 329 HIS A C 1
ATOM 2551 O O . HIS A 1 329 ? -19.536 16.680 33.250 1.00 82.00 329 HIS A O 1
ATOM 2557 N N . ALA A 1 330 ? -18.189 17.282 31.569 1.00 80.12 330 ALA A N 1
ATOM 2558 C CA . ALA A 1 330 ? -16.982 16.670 32.152 1.00 80.12 330 ALA A CA 1
ATOM 2559 C C . ALA A 1 330 ? -16.630 17.227 33.551 1.00 80.12 330 ALA A C 1
ATOM 2561 O O . ALA A 1 330 ? -16.074 16.532 34.400 1.00 80.12 330 ALA A O 1
ATOM 2562 N N . THR A 1 331 ? -17.023 18.475 33.828 1.00 82.56 331 THR A N 1
ATOM 2563 C CA . THR A 1 331 ? -16.869 19.129 35.142 1.00 82.56 331 THR A CA 1
ATOM 2564 C C . THR A 1 331 ? -17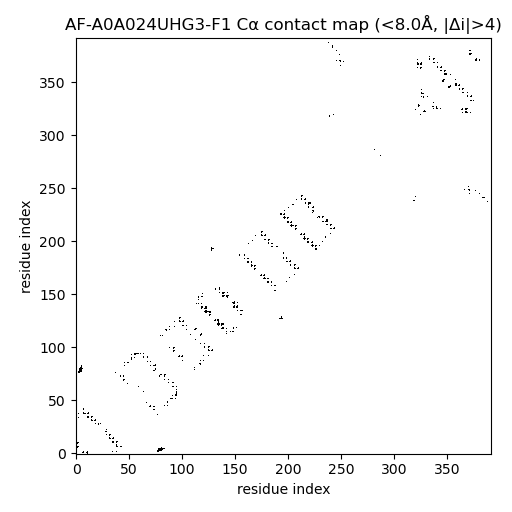.990 18.794 36.131 1.00 82.56 331 THR A C 1
ATOM 2566 O O . THR A 1 331 ? -18.048 19.402 37.198 1.00 82.56 331 THR A O 1
ATOM 2569 N N . ALA A 1 332 ? -18.907 17.880 35.789 1.00 84.62 332 ALA A N 1
ATOM 2570 C CA . ALA A 1 332 ? -20.064 17.576 36.623 1.00 84.62 332 ALA A CA 1
ATOM 2571 C C . ALA A 1 332 ? -19.646 17.009 37.982 1.00 84.62 332 ALA A C 1
ATOM 2573 O O . ALA A 1 332 ? -18.707 16.215 38.089 1.00 84.62 332 ALA A O 1
ATOM 2574 N N . THR A 1 333 ? -20.350 17.384 39.042 1.00 87.50 333 THR A N 1
ATOM 2575 C CA . THR A 1 333 ? -20.078 16.851 40.385 1.00 87.50 333 THR A CA 1
ATOM 2576 C C . THR A 1 333 ? -20.558 15.399 40.511 1.00 87.50 333 THR A C 1
ATOM 2578 O O . THR A 1 333 ? -21.422 14.943 39.762 1.00 87.50 333 THR A O 1
ATOM 2581 N N . GLY A 1 334 ? -20.024 14.637 41.475 1.00 84.12 334 GLY A N 1
ATOM 2582 C CA . GLY A 1 334 ? -20.472 13.253 41.711 1.00 84.12 334 GLY A CA 1
ATOM 2583 C C . GLY A 1 334 ? -21.980 13.142 41.991 1.00 84.12 334 GLY A C 1
ATOM 2584 O O . GLY A 1 334 ? -22.622 12.161 41.613 1.00 84.12 334 GLY A O 1
ATOM 2585 N N . ASP A 1 335 ? -22.569 14.183 42.582 1.00 84.00 335 ASP A N 1
ATOM 2586 C CA . ASP A 1 335 ? -24.008 14.262 42.836 1.00 84.00 335 ASP A CA 1
ATOM 2587 C C . ASP A 1 335 ? -24.824 14.498 41.558 1.00 84.00 335 ASP A C 1
ATOM 2589 O O . ASP A 1 335 ? -25.901 13.919 41.408 1.00 84.00 335 ASP A O 1
ATOM 2593 N N . GLU A 1 336 ? -24.317 15.295 40.615 1.00 85.81 336 GLU A N 1
ATOM 2594 C CA . GLU A 1 336 ? -24.937 15.500 39.298 1.00 85.81 336 GLU A CA 1
ATOM 2595 C C . GLU A 1 336 ? -24.910 14.222 38.460 1.00 85.81 336 GLU A C 1
ATOM 2597 O O . GLU A 1 336 ? -25.926 13.850 37.874 1.00 85.81 336 GLU A O 1
ATOM 2602 N N . ILE A 1 337 ? -23.790 13.498 38.487 1.00 87.69 337 ILE A N 1
ATOM 2603 C CA . ILE A 1 337 ? -23.622 12.201 37.815 1.00 87.69 337 ILE A CA 1
ATOM 2604 C C . ILE A 1 337 ? -24.613 11.175 38.381 1.00 87.69 337 ILE A C 1
ATOM 2606 O O . ILE A 1 337 ? -25.296 10.479 37.628 1.00 87.69 337 ILE A O 1
ATOM 2610 N N . ARG A 1 338 ? -24.763 11.119 39.713 1.00 86.44 338 ARG A N 1
ATOM 2611 C CA . ARG A 1 338 ? -25.735 10.238 40.381 1.00 86.44 338 ARG A CA 1
ATOM 2612 C C . ARG A 1 338 ? -27.177 10.586 40.020 1.00 86.44 338 ARG A C 1
ATOM 2614 O O . ARG A 1 338 ? -27.965 9.685 39.734 1.00 86.44 338 ARG A O 1
ATOM 2621 N N . LYS A 1 339 ? -27.525 11.875 40.005 1.00 87.25 339 LYS A N 1
ATOM 2622 C CA . LYS A 1 339 ? -28.865 12.343 39.616 1.00 87.25 339 LYS A CA 1
ATOM 2623 C C . LYS A 1 339 ? -29.175 12.024 38.154 1.00 87.25 339 LYS A C 1
ATOM 2625 O O . LYS A 1 339 ? -30.267 11.541 37.858 1.00 87.25 339 LYS A O 1
ATOM 2630 N N . ALA A 1 340 ? -28.219 12.256 37.256 1.00 87.81 340 ALA A N 1
ATOM 2631 C CA . ALA A 1 340 ? -28.362 11.978 35.833 1.00 87.81 340 ALA A CA 1
ATOM 2632 C C . ALA A 1 340 ? -28.551 10.482 35.558 1.00 87.81 340 ALA A C 1
ATOM 2634 O O . ALA A 1 340 ? -29.502 10.111 34.869 1.00 87.81 340 ALA A O 1
ATOM 2635 N N . TYR A 1 341 ? -27.730 9.628 36.178 1.00 87.88 341 TYR A N 1
ATOM 2636 C CA . TYR A 1 341 ? -27.891 8.179 36.091 1.00 87.88 341 TYR A CA 1
ATOM 2637 C C . TYR A 1 341 ? -29.259 7.728 36.595 1.00 87.88 341 TYR A C 1
ATOM 2639 O O . TYR A 1 341 ? -29.947 6.992 35.900 1.00 87.88 341 TYR A O 1
ATOM 2647 N N . HIS A 1 342 ? -29.693 8.191 37.772 1.00 85.06 342 HIS A N 1
ATOM 2648 C CA . HIS A 1 342 ? -30.961 7.742 38.343 1.00 85.06 342 HIS A CA 1
ATOM 2649 C C . HIS A 1 342 ? -32.160 8.129 37.466 1.00 85.06 342 HIS A C 1
ATOM 2651 O O . HIS A 1 342 ? -33.060 7.318 37.251 1.00 85.06 342 HIS A O 1
ATOM 2657 N N . ARG A 1 343 ? -32.134 9.338 36.889 1.00 88.31 343 ARG A N 1
ATOM 2658 C CA . ARG A 1 343 ? -33.140 9.801 35.926 1.00 88.31 343 ARG A CA 1
ATOM 2659 C C . ARG A 1 343 ? -33.183 8.912 34.681 1.00 88.31 343 ARG A C 1
ATOM 2661 O O . ARG A 1 343 ? -34.263 8.475 34.296 1.00 88.31 343 ARG A O 1
ATOM 2668 N N . LEU A 1 344 ? -32.030 8.635 34.074 1.00 85.56 344 LEU A N 1
ATOM 2669 C CA . LEU A 1 344 ? -31.946 7.858 32.834 1.00 85.56 344 LEU A CA 1
ATOM 2670 C C . LEU A 1 344 ? -32.238 6.365 33.066 1.00 85.56 344 LEU A C 1
ATOM 2672 O O . LEU A 1 344 ? -32.952 5.749 32.281 1.00 85.56 344 LEU A O 1
ATOM 2676 N N . ALA A 1 345 ? -31.784 5.795 34.185 1.00 83.25 345 ALA A N 1
ATOM 2677 C CA . ALA A 1 345 ? -32.059 4.412 34.571 1.00 83.25 345 ALA A CA 1
ATOM 2678 C C . ALA A 1 345 ? -33.554 4.160 34.816 1.00 83.25 345 ALA A C 1
ATOM 2680 O O . ALA A 1 345 ? -34.050 3.091 34.483 1.00 83.25 345 ALA A O 1
ATOM 2681 N N . LEU A 1 346 ? -34.289 5.137 35.361 1.00 83.69 346 LEU A N 1
ATOM 2682 C CA . LEU A 1 346 ? -35.745 5.046 35.525 1.00 83.69 346 LEU A CA 1
ATOM 2683 C C . LEU A 1 346 ? -36.502 5.129 34.194 1.00 83.69 346 LEU A C 1
ATOM 2685 O O . LEU A 1 346 ? -37.571 4.532 34.078 1.00 83.69 346 LEU A O 1
ATOM 2689 N N . GLN A 1 347 ? -35.968 5.869 33.220 1.00 80.38 347 GLN A N 1
ATOM 2690 C CA . GLN A 1 347 ? -36.563 6.039 31.890 1.00 80.38 347 GLN A CA 1
ATOM 2691 C C . GLN A 1 347 ? -36.314 4.828 30.986 1.00 80.38 347 GLN A C 1
ATOM 2693 O O . GLN A 1 347 ? -37.212 4.410 30.266 1.00 80.38 347 GLN A O 1
ATOM 2698 N N . LEU A 1 348 ? -35.113 4.251 31.054 1.00 80.75 348 LEU A N 1
ATOM 2699 C CA . LEU A 1 348 ? -34.655 3.168 30.179 1.00 80.75 348 LEU A CA 1
ATOM 2700 C C . LEU A 1 348 ? -34.723 1.782 30.843 1.00 80.75 348 LEU A C 1
ATOM 2702 O O . LEU A 1 348 ? -34.189 0.815 30.308 1.00 80.75 348 LEU A O 1
ATOM 2706 N N . HIS A 1 349 ? -35.358 1.665 32.015 1.00 78.44 349 HIS A N 1
ATOM 2707 C CA . HIS A 1 349 ? -35.507 0.377 32.693 1.00 78.44 349 HIS A CA 1
ATOM 2708 C C . HIS A 1 349 ? -36.312 -0.602 31.817 1.00 78.44 349 HIS A C 1
ATOM 2710 O O . HIS A 1 349 ? -37.389 -0.217 31.353 1.00 78.44 349 HIS A O 1
ATOM 2716 N N . PRO A 1 350 ? -35.883 -1.868 31.653 1.00 72.50 350 PRO A N 1
ATOM 2717 C CA . PRO A 1 350 ? -36.566 -2.842 30.791 1.00 72.50 350 PRO A CA 1
ATOM 2718 C C . PRO A 1 350 ? -38.018 -3.127 31.209 1.00 72.50 350 PRO A C 1
ATOM 2720 O O . PRO A 1 350 ? -38.853 -3.439 30.366 1.00 72.50 350 PRO A O 1
ATOM 2723 N N . ASP A 1 351 ? -38.352 -2.956 32.493 1.00 76.94 351 ASP A N 1
ATOM 2724 C CA . ASP A 1 351 ? -39.743 -3.085 32.964 1.00 76.94 351 ASP A CA 1
ATOM 2725 C C . ASP A 1 351 ? -40.631 -1.879 32.603 1.00 76.94 351 ASP A C 1
ATOM 2727 O O . ASP A 1 351 ? -41.854 -1.992 32.623 1.00 76.94 351 ASP A O 1
ATOM 2731 N N . LYS A 1 352 ? -40.043 -0.710 32.308 1.00 74.69 352 LYS A N 1
ATOM 2732 C CA . LYS A 1 352 ? -40.769 0.545 32.029 1.00 74.69 352 LYS A CA 1
ATOM 2733 C C . LYS A 1 352 ? -40.724 0.960 30.558 1.00 74.69 352 LYS A C 1
ATOM 2735 O O . LYS A 1 352 ? -41.635 1.651 30.112 1.00 74.69 352 LYS A O 1
ATOM 2740 N N . CYS A 1 353 ? -39.700 0.543 29.816 1.00 71.06 353 CYS A N 1
ATOM 2741 C CA . CYS A 1 353 ? -39.511 0.852 28.404 1.00 71.06 353 CYS A CA 1
ATOM 2742 C C . CYS A 1 353 ? -39.287 -0.439 27.604 1.00 71.06 353 CYS A C 1
ATOM 2744 O O . CYS A 1 353 ? -38.337 -1.173 27.866 1.00 71.06 353 CYS A O 1
ATOM 2746 N N . GLN A 1 354 ? -40.169 -0.708 26.636 1.00 71.00 354 GLN A N 1
ATOM 2747 C CA . GLN A 1 354 ? -40.132 -1.904 25.778 1.00 71.00 354 GLN A CA 1
ATOM 2748 C C . GLN A 1 354 ? -39.509 -1.638 24.395 1.00 71.00 354 GLN A C 1
ATOM 2750 O O . GLN A 1 354 ? -39.638 -2.471 23.497 1.00 71.00 354 GLN A O 1
ATOM 2755 N N . ASP A 1 355 ? -38.848 -0.494 24.200 1.00 74.88 355 ASP A N 1
ATOM 2756 C CA . ASP A 1 355 ? -38.173 -0.197 22.937 1.00 74.88 355 ASP A CA 1
ATOM 2757 C C . ASP A 1 355 ? -37.006 -1.164 22.694 1.00 74.88 355 ASP A C 1
ATOM 2759 O O . ASP A 1 355 ? -36.272 -1.524 23.618 1.00 74.88 355 ASP A O 1
ATOM 2763 N N . ALA A 1 356 ? -36.808 -1.549 21.429 1.00 70.81 356 ALA A N 1
ATOM 2764 C CA . ALA A 1 356 ? -35.757 -2.487 21.025 1.00 70.81 356 ALA A CA 1
ATOM 2765 C C . ALA A 1 356 ? -34.350 -2.024 21.454 1.00 70.81 356 ALA A C 1
ATOM 2767 O O . ALA A 1 356 ? -33.518 -2.849 21.824 1.00 70.81 356 ALA A O 1
ATOM 2768 N N . ASP A 1 357 ? -34.127 -0.706 21.491 1.00 69.62 357 ASP A N 1
ATOM 2769 C CA . ASP A 1 357 ? -32.840 -0.097 21.836 1.00 69.62 357 ASP A CA 1
ATOM 2770 C C . ASP A 1 357 ? -32.703 0.227 23.336 1.00 69.62 357 ASP A C 1
ATOM 2772 O O . ASP A 1 357 ? -31.608 0.546 23.805 1.00 69.62 357 ASP A O 1
ATOM 2776 N N . ALA A 1 358 ? -33.786 0.147 24.123 1.00 70.56 358 ALA A N 1
ATOM 2777 C CA . ALA A 1 358 ? -33.777 0.553 25.532 1.00 70.56 358 ALA A CA 1
ATOM 2778 C C . ALA A 1 358 ? -32.836 -0.312 26.378 1.00 70.56 358 ALA A C 1
ATOM 2780 O O . ALA A 1 358 ? -32.137 0.200 27.251 1.00 70.56 358 ALA A O 1
ATOM 2781 N N . ALA A 1 359 ? -32.761 -1.613 26.084 1.00 69.62 359 ALA A N 1
ATOM 2782 C CA . ALA A 1 359 ? -31.873 -2.536 26.782 1.00 69.62 359 ALA A CA 1
ATOM 2783 C C . ALA A 1 359 ? -30.387 -2.213 26.548 1.00 69.62 359 ALA A C 1
ATOM 2785 O O . ALA A 1 359 ? -29.578 -2.332 27.470 1.00 69.62 359 ALA A O 1
ATOM 2786 N N . ASP A 1 360 ? -30.021 -1.796 25.336 1.00 69.00 360 ASP A N 1
ATOM 2787 C CA . ASP A 1 360 ? -28.638 -1.461 24.996 1.00 69.00 360 ASP A CA 1
ATOM 2788 C C . ASP A 1 360 ? -28.259 -0.062 25.488 1.00 69.00 360 ASP A C 1
ATOM 2790 O O . ASP A 1 360 ? -27.177 0.120 26.051 1.00 69.00 360 ASP A O 1
ATOM 2794 N N . GLN A 1 361 ? -29.187 0.897 25.421 1.00 74.81 361 GLN A N 1
ATOM 2795 C CA . GLN A 1 361 ? -29.015 2.205 26.052 1.00 74.81 361 GLN A CA 1
ATOM 2796 C C . GLN A 1 361 ? -28.859 2.068 27.571 1.00 74.81 361 GLN A C 1
ATOM 2798 O O . GLN A 1 361 ? -27.939 2.656 28.135 1.00 74.81 361 GLN A O 1
ATOM 2803 N N . PHE A 1 362 ? -29.668 1.227 28.228 1.00 77.44 362 PHE A N 1
ATOM 2804 C CA . PHE A 1 362 ? -29.569 0.954 29.664 1.00 77.44 362 PHE A CA 1
ATOM 2805 C C . PHE A 1 362 ? -28.207 0.377 30.067 1.00 77.44 362 PHE A C 1
ATOM 2807 O O . PHE A 1 362 ? -27.627 0.793 31.073 1.00 77.44 362 PHE A O 1
ATOM 2814 N N . LYS A 1 363 ? -27.649 -0.540 29.266 1.00 74.31 363 LYS A N 1
ATOM 2815 C CA . LYS A 1 363 ? -26.277 -1.031 29.476 1.00 74.31 363 LYS A CA 1
ATOM 2816 C C . LYS A 1 363 ? -25.259 0.106 29.365 1.00 74.31 363 LYS A C 1
ATOM 2818 O O . LYS A 1 363 ? -24.362 0.180 30.200 1.00 74.31 363 LYS A O 1
ATOM 2823 N N . GLY A 1 364 ? -25.421 1.004 28.391 1.00 74.88 364 GLY A N 1
ATOM 2824 C CA . GLY A 1 364 ? -24.547 2.163 28.188 1.00 74.88 364 GLY A CA 1
ATOM 2825 C C . GLY A 1 364 ? -24.521 3.119 29.385 1.00 74.88 364 GLY A C 1
ATOM 2826 O O . GLY A 1 364 ? -23.451 3.423 29.912 1.00 74.88 364 GLY A O 1
ATOM 2827 N N . ILE A 1 365 ? -25.685 3.547 29.881 1.00 83.81 365 ILE A N 1
ATOM 2828 C CA . ILE A 1 365 ? -25.773 4.418 31.071 1.00 83.81 365 ILE A CA 1
ATOM 2829 C C . ILE A 1 365 ? -25.324 3.721 32.359 1.00 83.81 365 ILE A C 1
ATOM 2831 O O . ILE A 1 365 ? -24.678 4.357 33.194 1.00 83.81 365 ILE A O 1
ATOM 2835 N N . ALA A 1 366 ? -25.612 2.426 32.530 1.00 77.75 366 ALA A N 1
ATOM 2836 C CA . ALA A 1 366 ? -25.101 1.651 33.662 1.00 77.75 366 ALA A CA 1
ATOM 2837 C C . ALA A 1 366 ? -23.570 1.541 33.632 1.00 77.75 366 ALA A C 1
ATOM 2839 O O . ALA A 1 366 ? -22.913 1.706 34.662 1.00 77.75 366 ALA A O 1
ATOM 2840 N N . MET A 1 367 ? -22.993 1.331 32.447 1.00 74.62 367 MET A N 1
ATOM 2841 C CA . MET A 1 367 ? -21.549 1.326 32.238 1.00 74.62 367 MET A CA 1
ATOM 2842 C C . MET A 1 367 ? -20.937 2.694 32.567 1.00 74.62 367 MET A C 1
ATOM 2844 O O . MET A 1 367 ? -20.001 2.755 33.367 1.00 74.62 367 MET A O 1
ATOM 2848 N N . ALA A 1 368 ? -21.499 3.785 32.039 1.00 81.38 368 ALA A N 1
ATOM 2849 C CA . ALA A 1 368 ? -21.018 5.139 32.305 1.00 81.38 368 ALA A CA 1
ATOM 2850 C C . ALA A 1 368 ? -21.059 5.491 33.799 1.00 81.38 368 ALA A C 1
ATOM 2852 O O . ALA A 1 368 ? -20.069 5.969 34.353 1.00 81.38 368 ALA A O 1
ATOM 2853 N N . TYR A 1 369 ? -22.158 5.177 34.488 1.00 84.06 369 TYR A N 1
ATOM 2854 C CA . TYR A 1 369 ? -22.271 5.414 35.926 1.00 84.06 369 TYR A CA 1
ATOM 2855 C C . TYR A 1 369 ? -21.307 4.554 36.748 1.00 84.06 369 TYR A C 1
ATOM 2857 O O . TYR A 1 369 ? -20.728 5.049 37.713 1.00 84.06 369 TYR A O 1
ATOM 2865 N N . SER A 1 370 ? -21.082 3.291 36.363 1.00 78.94 370 SER A N 1
ATOM 2866 C CA . SER A 1 370 ? -20.154 2.408 37.084 1.00 78.94 370 SER A CA 1
ATOM 2867 C C . SER A 1 370 ? -18.729 2.968 37.145 1.00 78.94 370 SER A C 1
ATOM 2869 O O . SER A 1 370 ? -18.062 2.807 38.159 1.00 78.94 370 SER A O 1
ATOM 2871 N N . ILE A 1 371 ? -18.300 3.683 36.100 1.00 79.12 371 ILE A N 1
ATOM 2872 C CA . ILE A 1 371 ? -16.962 4.277 36.003 1.00 79.12 371 ILE A CA 1
ATOM 2873 C C . ILE A 1 371 ? -16.930 5.679 36.631 1.00 79.12 371 ILE A C 1
ATOM 2875 O O . ILE A 1 371 ? -16.005 6.001 37.369 1.00 79.12 371 ILE A O 1
ATOM 2879 N N . LEU A 1 372 ? -17.944 6.513 36.369 1.00 84.00 372 LEU A N 1
ATOM 2880 C CA . LEU A 1 372 ? -17.959 7.923 36.782 1.00 84.00 372 LEU A CA 1
ATOM 2881 C C . LEU A 1 372 ? -18.421 8.159 38.232 1.00 84.00 372 LEU A C 1
ATOM 2883 O O . LEU A 1 372 ? -18.232 9.256 38.761 1.00 84.00 372 LEU A O 1
ATOM 2887 N N . SER A 1 373 ? -19.053 7.170 38.873 1.00 83.00 373 SER A N 1
ATOM 2888 C CA . SER A 1 373 ? -19.563 7.298 40.248 1.00 83.00 373 SER A CA 1
ATOM 2889 C C . SER A 1 373 ? -18.483 7.190 41.323 1.00 83.00 373 SER A C 1
ATOM 2891 O O . SER A 1 373 ? -18.623 7.815 42.376 1.00 83.00 373 SER A O 1
ATOM 2893 N N . ASP A 1 374 ? -17.423 6.422 41.069 1.00 82.12 374 ASP A N 1
ATOM 2894 C CA . ASP A 1 374 ? -16.288 6.287 41.975 1.00 82.12 374 ASP A CA 1
ATOM 2895 C C . ASP A 1 374 ? -15.205 7.319 41.639 1.00 82.12 374 ASP A C 1
ATOM 2897 O O . ASP A 1 374 ? -14.767 7.436 40.497 1.00 82.12 374 ASP A O 1
ATOM 2901 N N . ALA A 1 375 ? -14.740 8.053 42.651 1.00 81.12 375 ALA A N 1
ATOM 2902 C CA . ALA A 1 375 ? -13.746 9.107 42.481 1.00 81.12 375 ALA A CA 1
ATOM 2903 C C . ALA A 1 375 ? -12.410 8.570 41.942 1.00 81.12 375 ALA A C 1
ATOM 2905 O O . ALA A 1 375 ? -11.750 9.258 41.164 1.00 81.12 375 ALA A O 1
ATOM 2906 N N . THR A 1 376 ? -12.016 7.347 42.323 1.00 77.75 376 THR A N 1
ATOM 2907 C CA . THR A 1 376 ? -10.746 6.764 41.861 1.00 77.75 376 THR A CA 1
ATOM 2908 C C . THR A 1 376 ? -10.829 6.302 40.408 1.00 77.75 376 THR A C 1
ATOM 2910 O O . THR A 1 376 ? -9.963 6.648 39.603 1.00 77.75 376 THR A O 1
ATOM 2913 N N . SER A 1 377 ? -11.913 5.614 40.050 1.00 73.69 377 SER A N 1
ATOM 2914 C CA . SER A 1 377 ? -12.205 5.171 38.682 1.00 73.69 377 SER A CA 1
ATOM 2915 C C . SER A 1 377 ? -12.418 6.354 37.732 1.00 73.69 377 SER A C 1
ATOM 2917 O O . SER A 1 377 ? -11.901 6.358 36.614 1.00 73.69 377 SER A O 1
ATOM 2919 N N . ARG A 1 378 ? -13.089 7.412 38.203 1.00 82.56 378 ARG A N 1
ATOM 2920 C CA . ARG A 1 378 ? -13.263 8.665 37.466 1.00 82.56 378 ARG A CA 1
ATOM 2921 C C . ARG A 1 378 ? -11.935 9.370 37.213 1.00 82.56 378 ARG A C 1
ATOM 2923 O O . ARG A 1 378 ? -11.695 9.773 36.087 1.00 82.56 378 ARG A O 1
ATOM 2930 N N . ALA A 1 379 ? -11.053 9.477 38.206 1.00 78.94 379 ALA A N 1
ATOM 2931 C CA . ALA A 1 379 ? -9.745 10.110 38.015 1.00 78.94 379 ALA A CA 1
ATOM 2932 C C . ALA A 1 379 ? -8.874 9.361 36.988 1.00 78.94 379 ALA A C 1
ATOM 2934 O O . ALA A 1 379 ? -8.166 9.985 36.196 1.00 78.94 379 ALA A O 1
ATOM 2935 N N . GLN A 1 380 ? -8.945 8.026 36.969 1.00 73.75 380 GLN A N 1
ATOM 2936 C CA . GLN A 1 380 ? -8.266 7.205 35.962 1.00 73.75 380 GLN A CA 1
ATOM 2937 C C . GLN A 1 380 ? -8.858 7.432 34.569 1.00 73.75 380 GLN A C 1
ATOM 2939 O O . GLN A 1 380 ? -8.108 7.696 33.630 1.00 73.75 380 GLN A O 1
ATOM 2944 N N . PHE A 1 381 ? -10.190 7.415 34.451 1.00 74.56 381 PHE A N 1
ATOM 2945 C CA . PHE A 1 381 ? -10.882 7.740 33.206 1.00 74.56 381 PHE A CA 1
ATOM 2946 C C . PHE A 1 381 ? -10.525 9.147 32.717 1.00 74.56 381 PHE A C 1
ATOM 2948 O O . PHE A 1 381 ? -10.145 9.306 31.565 1.00 74.56 381 PHE A O 1
ATOM 2955 N N . ASP A 1 382 ? -10.548 10.146 33.597 1.00 80.31 382 ASP A N 1
ATOM 2956 C CA . ASP A 1 382 ? -10.223 11.536 33.284 1.00 80.31 382 ASP A CA 1
ATOM 2957 C C . ASP A 1 382 ? -8.759 11.704 32.863 1.00 80.31 382 ASP A C 1
ATOM 2959 O O . ASP A 1 382 ? -8.461 12.530 32.007 1.00 80.31 382 ASP A O 1
ATOM 2963 N N . THR A 1 383 ? -7.827 10.912 33.400 1.00 74.75 383 THR A N 1
ATOM 2964 C CA . THR A 1 383 ? -6.415 10.943 32.974 1.00 74.75 383 THR A CA 1
ATOM 2965 C C . THR A 1 383 ? -6.271 10.488 31.520 1.00 74.75 383 THR A C 1
ATOM 2967 O O . THR A 1 383 ? -5.566 11.111 30.724 1.00 74.75 383 THR A O 1
ATOM 2970 N N . VAL A 1 384 ? -6.984 9.430 31.144 1.00 65.62 384 VAL A N 1
ATOM 2971 C CA . VAL A 1 384 ? -6.996 8.870 29.786 1.00 65.62 384 VAL A CA 1
ATOM 2972 C C . VAL A 1 384 ? -7.791 9.776 28.833 1.00 65.62 384 VAL A C 1
ATOM 2974 O O . VAL A 1 384 ? -7.360 10.067 27.720 1.00 65.62 384 VAL A O 1
ATOM 2977 N N . TYR A 1 385 ? -8.926 10.295 29.297 1.00 68.38 385 TYR A N 1
ATOM 2978 C CA . TYR A 1 385 ? -9.804 11.199 28.561 1.00 68.38 385 TYR A CA 1
ATOM 2979 C C . TYR A 1 385 ? -9.122 12.546 28.269 1.00 68.38 385 TYR A C 1
ATOM 2981 O O . TYR A 1 385 ? -9.107 13.003 27.126 1.00 68.38 385 TYR A O 1
ATOM 2989 N N . ASN A 1 386 ? -8.467 13.149 29.267 1.00 65.06 386 ASN A N 1
ATOM 2990 C CA . ASN A 1 386 ? -7.775 14.433 29.122 1.00 65.06 386 ASN A CA 1
ATOM 2991 C C . ASN A 1 386 ? -6.439 14.312 28.376 1.00 65.06 386 ASN A C 1
ATOM 2993 O O . ASN A 1 386 ? -6.112 15.201 27.591 1.00 65.06 386 ASN A O 1
ATOM 2997 N N . SER A 1 387 ? -5.686 13.216 28.550 1.00 55.28 387 SER A N 1
ATOM 2998 C CA . SER A 1 387 ? -4.479 12.966 27.737 1.00 55.28 387 SER A CA 1
ATOM 2999 C C . SER A 1 387 ? -4.807 12.758 26.253 1.00 55.28 387 SER A C 1
ATOM 3001 O O . SER A 1 387 ? -3.991 13.071 25.389 1.00 55.28 387 SER A O 1
ATOM 3003 N N . SER A 1 388 ? -6.027 12.307 25.947 1.00 51.31 388 SER A N 1
ATOM 3004 C CA . SER A 1 388 ? -6.535 12.164 24.582 1.00 51.31 388 SER A CA 1
ATOM 3005 C C . SER A 1 388 ? -6.988 13.493 23.947 1.00 51.31 388 SER A C 1
ATOM 3007 O O . SER A 1 388 ? -6.874 13.641 22.727 1.00 51.31 388 SER A O 1
ATOM 3009 N N . LEU A 1 389 ? -7.445 14.472 24.747 1.00 47.16 389 LEU A N 1
ATOM 3010 C CA . LEU A 1 389 ? -7.961 15.775 24.285 1.00 47.16 389 LEU A CA 1
ATOM 3011 C C . LEU A 1 389 ? -6.935 16.928 24.312 1.00 47.16 389 LEU A C 1
ATOM 3013 O O . LEU A 1 389 ? -7.110 17.889 23.566 1.00 47.16 389 LEU A O 1
ATOM 3017 N N . TYR A 1 390 ? -5.850 16.829 25.094 1.00 38.28 390 TYR A N 1
ATOM 3018 C CA . TYR A 1 390 ? -4.836 17.893 25.239 1.00 38.28 390 TYR A CA 1
ATOM 3019 C C . TYR A 1 390 ? -3.391 17.423 25.017 1.00 38.28 390 TYR A C 1
ATOM 3021 O O . TYR A 1 390 ? -2.477 17.792 25.750 1.00 38.28 390 TYR A O 1
ATOM 3029 N N . SER A 1 391 ? -3.167 16.645 23.961 1.00 33.00 391 SER A N 1
ATOM 3030 C CA . SER A 1 391 ? -1.842 16.527 23.345 1.00 33.00 391 SER A CA 1
ATOM 3031 C C . SER A 1 391 ? -1.938 17.005 21.899 1.00 33.00 391 SER A C 1
ATOM 3033 O O . SER A 1 391 ? -2.050 16.199 20.975 1.00 33.00 391 SER A O 1
ATOM 3035 N N . THR A 1 392 ? -1.985 18.328 21.736 1.00 33.56 392 THR A N 1
ATOM 3036 C CA . THR A 1 392 ? -1.687 19.018 20.470 1.00 33.56 392 THR A CA 1
ATOM 3037 C C . THR A 1 392 ? -0.226 18.864 20.099 1.00 33.56 392 THR A C 1
ATOM 3039 O O . THR A 1 392 ? 0.604 19.028 21.024 1.00 33.56 392 THR A O 1
#

Organism: NCBI:txid157072

Secondary structure (DSSP, 8-state):
-TTTTT-HHHHHHHHHHHHHHSPTT-TTHHHHHHHHHHHHHHHHHHHHHHHHHTTGGG--HHHHHHHHHHHHHHHHH-TT-HHHHHHHHHHHHHTT-HHHHHHHHHT--HHHHT-HHHHHHHHHHHHHTT-HHHHHHHHHHHTTT-HHHHHHHHHHHHHHHHHHHHHHHHHTT-HHHHHHHHHHHHTT-TT-HHHHHHHHHHHHHHHHHTT-HHHHHHHHHHHHHH-TT-TTHHHHHHHHHHHHHHHHHHHHHHHHHHHHHHHHHHHHS--------------HHHHHHHHHHHTS----------PPPP----SS-----HHHHHT--TT--HHHHHHHHHHHHHHS-TTT---TTHHHHHHHHHHHHHHHSSHHHHHHHHHHHHHHHS--